Protein AF-A0A151NPG0-F1 (afdb_monomer_lite)

Radius of gyration: 56.18 Å; chains: 1; bounding box: 129×74×158 Å

InterPro domains:
  IPR001810 F-box domain [PF12937] (225-269)
  IPR001810 F-box domain [PS50181] (221-267)
  IPR001810 F-box domain [SM00256] (227-267)
  IPR032675 Leucine-rich repeat domain superfamily [G3DSA:3.80.10.10] (219-369)
  IPR036047 F-box-like domain superfamily [SSF81383] (225-281)

Foldseek 3Di:
DDDDDDDDDDDPDPPDDPDDDDDDPVVVVVVVVVVCVVPPPVPDDPCPPPDPVRPPPPPPDPPVVVCVVVVDDPVDPCPPVVVVVVVVVVVVVVVVVVVVVVVVVVVVVVVVVVVVVVVVVVVVVVVVVVVVVVVVVVVVVVVVVVVVVVVVVVVVVVVVVVVVVVVVVVVVVVVVVVVVVVVVVVVVVVVVVVVVPDDDPDDPDPPPPPPPPPPDPPPPPDDPPPDPLVVLLVVLLPDAPVVLVVQLVPDVSSVVSSPDLVSQQAHACPVVLPPDALVNLLVSCVSNVVRHNHYHNPNNPRHDDSNVVSVCPRPVNVVVVVVVVVVVVVVVVVVVVVVVVVVVVVVVVVVVVVVVVVVVVVVVVVVVVVVVVVVVVVVVD

Secondary structure (DSSP, 8-state):
--------------S-------S-HHHHHHHHHHHHHHH-GGG--TTTTS-TTT--------HHHHHHHHT--TTS---HHHHHHHHHHHHHHHHHHHHHHHHHHHHHHHHHHHHHHHHHHHHHHHHHHHHHHHHHHHHHHHHHHHHHHHHHHHHHHHHHHHHHHHHHHHHHHHHHHHHHHHHHHHHHHHHHHTT--SS----TTSSTTSSS-SS-------------HHHHHHHHTTS-HHHHHHHHHH-HHHHHHHT-GGGGSEEE-GGGTTT--HHHHHHHHHHSTTT--EEE-TT-TT--HHHHHHHHT-HHHHHHHHHHHHHHHHHHHHHHHHHHHHHHHHHHHHHHHHHHHHHHHHHHHHHHHHHHHHHHHHT--

Sequence (381 aa):
MLPARASDIPALSPIGSQAVPEEDPLKFLEEKIREIMEKGLDGILWDMCIDPSLKLELKRISETYLHIIFGLNDKQLMTEELCGKAWNFHTRNLKNMCFQAWMQYCLLKKEARRDAEQNMALAAVHYNSRIIKVIVQKWSGWVRFHKEQMALAVRKIQWVFNVKLLRIILKAWHAEAQSSAKTKAYFEQLEKEDQEESFDLHHCFSLELIKEKTATSRIVNYEKSNLPERTLLQIFHYTDLIDLARCAQVSRTWMSVTQNSSLWSDIDFSAVKHKIQDKTVVNILQKWRTYVLRLNLRGCSSLHWPSFKSIGLWQTWKAKVNHMWAWMQCLHYVLKSVTAHRLRNTALEQIDIEEDHAQQQENEVELQNWLSYESRLKQLG

Organism: Alligator mississippiensis (NCBI:txid8496)

Structure (mmCIF, N/CA/C/O backbone):
data_AF-A0A151NPG0-F1
#
_entry.id   AF-A0A151NPG0-F1
#
loop_
_atom_site.group_PDB
_atom_site.id
_atom_site.type_symbol
_atom_site.label_atom_id
_atom_site.label_alt_id
_atom_site.label_comp_id
_atom_site.label_asym_id
_atom_site.label_entity_id
_atom_site.label_seq_id
_atom_site.pdbx_PDB_ins_code
_atom_site.Cartn_x
_atom_site.Cartn_y
_atom_site.Cartn_z
_atom_site.occupancy
_atom_site.B_iso_or_equiv
_atom_site.auth_seq_id
_atom_site.auth_comp_id
_atom_site.auth_asym_id
_atom_site.auth_atom_id
_atom_site.pdbx_PDB_model_num
ATOM 1 N N . MET A 1 1 ? 8.585 -42.911 43.750 1.00 38.12 1 MET A N 1
ATOM 2 C CA . MET A 1 1 ? 7.753 -42.209 44.748 1.00 38.12 1 MET A CA 1
ATOM 3 C C . MET A 1 1 ? 6.944 -41.149 44.021 1.00 38.12 1 MET A C 1
ATOM 5 O O . MET A 1 1 ? 7.458 -40.084 43.724 1.00 38.12 1 MET A O 1
ATOM 9 N N . LEU A 1 2 ? 5.722 -41.510 43.641 1.00 29.03 2 LEU A N 1
ATOM 10 C CA . LEU A 1 2 ? 4.707 -40.650 43.033 1.00 29.03 2 LEU A CA 1
ATOM 11 C C . LEU A 1 2 ? 3.461 -40.833 43.906 1.00 29.03 2 LEU A C 1
ATOM 13 O O . LEU A 1 2 ? 3.082 -41.992 44.101 1.00 29.03 2 LEU A O 1
ATOM 17 N N . PRO A 1 3 ? 2.842 -39.781 44.464 1.00 34.97 3 PRO A N 1
ATOM 18 C CA . PRO A 1 3 ? 1.557 -39.934 45.110 1.00 34.97 3 PRO A CA 1
ATOM 19 C C . PRO A 1 3 ? 0.434 -39.864 44.077 1.00 34.97 3 PRO A C 1
ATOM 21 O O . PRO A 1 3 ? 0.506 -39.179 43.056 1.00 34.97 3 PRO A O 1
ATOM 24 N N . ALA A 1 4 ? -0.567 -40.680 44.368 1.00 32.41 4 ALA A N 1
ATOM 25 C CA . ALA A 1 4 ? -1.665 -41.065 43.521 1.00 32.41 4 ALA A CA 1
ATOM 26 C C . ALA A 1 4 ? -2.819 -40.050 43.514 1.00 32.41 4 ALA A C 1
ATOM 28 O O . ALA A 1 4 ? -2.916 -39.148 44.341 1.00 32.41 4 ALA A O 1
ATOM 29 N N . ARG A 1 5 ? -3.677 -40.279 42.518 1.00 31.97 5 ARG A N 1
ATOM 30 C CA . ARG A 1 5 ? -4.987 -39.701 42.214 1.00 31.97 5 ARG A CA 1
ATOM 31 C C . ARG A 1 5 ? -5.788 -39.177 43.409 1.00 31.97 5 ARG A C 1
ATOM 33 O O . ARG A 1 5 ? -6.053 -39.891 44.368 1.00 31.97 5 ARG A O 1
ATOM 40 N N . ALA A 1 6 ? -6.292 -37.961 43.214 1.00 36.78 6 ALA A N 1
ATOM 41 C CA . ALA A 1 6 ? -7.452 -37.411 43.890 1.00 36.78 6 ALA A CA 1
ATOM 42 C C . ALA A 1 6 ? -8.728 -38.118 43.400 1.00 36.78 6 ALA A C 1
ATOM 44 O O . ALA A 1 6 ? -9.273 -37.802 42.345 1.00 36.78 6 ALA A O 1
ATOM 45 N N . SER A 1 7 ? -9.174 -39.096 44.171 1.00 39.00 7 SER A N 1
ATOM 46 C CA . SER A 1 7 ? -10.531 -39.635 44.159 1.00 39.00 7 SER A CA 1
ATOM 47 C C . SER A 1 7 ? -10.658 -40.381 45.474 1.00 39.00 7 SER A C 1
ATOM 49 O O . SER A 1 7 ? -9.998 -41.402 45.608 1.00 39.00 7 SER A O 1
ATOM 51 N N . ASP A 1 8 ? -11.346 -39.765 46.441 1.00 34.31 8 ASP A N 1
ATOM 52 C CA . ASP A 1 8 ? -11.991 -40.358 47.628 1.00 34.31 8 ASP A CA 1
ATOM 53 C C . ASP A 1 8 ? -12.051 -39.315 48.758 1.00 34.31 8 ASP A C 1
ATOM 55 O O . ASP A 1 8 ? -11.277 -39.328 49.712 1.00 34.31 8 ASP A O 1
ATOM 59 N N . ILE A 1 9 ? -12.995 -38.377 48.637 1.00 34.50 9 ILE A N 1
ATOM 60 C CA . ILE A 1 9 ? -13.557 -37.657 49.785 1.00 34.50 9 ILE A CA 1
ATOM 61 C C . ILE A 1 9 ? -15.082 -37.792 49.662 1.00 34.50 9 ILE A C 1
ATOM 63 O O . ILE A 1 9 ? -15.631 -37.368 48.641 1.00 34.50 9 ILE A O 1
ATOM 67 N N . PRO A 1 10 ? -15.778 -38.395 50.645 1.00 33.03 10 PRO A N 1
ATOM 68 C CA . PRO A 1 10 ? -17.229 -38.517 50.626 1.00 33.03 10 PRO A CA 1
ATOM 69 C C . PRO A 1 10 ? -17.877 -37.134 50.653 1.00 33.03 10 PRO A C 1
ATOM 71 O O . PRO A 1 10 ? -17.565 -36.304 51.508 1.00 33.03 10 PRO A O 1
ATOM 74 N N . ALA A 1 11 ? -18.796 -36.897 49.721 1.00 30.50 11 ALA A N 1
ATOM 75 C CA . ALA A 1 11 ? -19.654 -35.727 49.720 1.00 30.50 11 ALA A CA 1
ATOM 76 C C . ALA A 1 11 ? -20.519 -35.725 50.993 1.00 30.50 11 ALA A C 1
ATOM 78 O O . ALA A 1 11 ? -21.452 -36.514 51.127 1.00 30.50 11 ALA A O 1
ATOM 79 N N . LEU A 1 12 ? -20.211 -34.830 51.931 1.00 32.28 12 LEU A N 1
ATOM 80 C CA . LEU A 1 12 ? -21.160 -34.408 52.955 1.00 32.28 12 LEU A CA 1
ATOM 81 C C . LEU A 1 12 ? -22.177 -33.489 52.277 1.00 32.28 12 LEU A C 1
ATOM 83 O O . LEU A 1 12 ? -21.927 -32.305 52.057 1.00 32.28 12 LEU A O 1
ATOM 87 N N . SER A 1 13 ? -23.305 -34.077 51.891 1.00 32.19 13 SER A N 1
ATOM 88 C CA . SER A 1 13 ? -24.484 -33.371 51.398 1.00 32.19 13 SER A CA 1
ATOM 89 C C . SER A 1 13 ? -24.963 -32.349 52.440 1.00 32.19 13 SER A C 1
ATOM 91 O O . SER A 1 13 ? -25.149 -32.724 53.601 1.00 32.19 13 SER A O 1
ATOM 93 N N . PRO A 1 14 ? -25.215 -31.080 52.069 1.00 33.72 14 PRO A N 1
ATOM 94 C CA . PRO A 1 14 ? -25.888 -30.137 52.948 1.00 33.72 14 PRO A CA 1
ATOM 95 C C . PRO A 1 14 ? -27.314 -30.630 53.202 1.00 33.72 14 PRO A C 1
ATOM 97 O O . PRO A 1 14 ? -28.119 -30.775 52.281 1.00 33.72 14 PRO A O 1
ATOM 100 N N . ILE A 1 15 ? -27.615 -30.906 54.467 1.00 36.56 15 ILE A N 1
ATOM 101 C CA . ILE A 1 15 ? -28.967 -31.138 54.969 1.00 36.56 15 ILE A CA 1
ATOM 102 C C . ILE A 1 15 ? -29.743 -29.837 54.745 1.00 36.56 15 ILE A C 1
ATOM 104 O O . ILE A 1 15 ? -29.559 -28.866 55.472 1.00 36.56 15 ILE A O 1
ATOM 108 N N . GLY A 1 16 ? -30.549 -29.792 53.687 1.00 34.91 16 GLY A N 1
ATOM 109 C CA . GLY A 1 16 ? -31.341 -28.610 53.357 1.00 34.91 16 GLY A CA 1
ATOM 110 C C . GLY A 1 16 ? -31.748 -28.536 51.893 1.00 34.91 16 GLY A C 1
ATOM 111 O O . GLY A 1 16 ? -31.564 -27.497 51.279 1.00 34.91 16 GLY A O 1
ATOM 112 N N . SER A 1 17 ? -32.229 -29.633 51.303 1.00 37.81 17 SER A N 1
ATOM 113 C CA . SER A 1 17 ? -32.857 -29.656 49.969 1.00 37.81 17 SER A CA 1
ATOM 114 C C . SER A 1 17 ? -33.535 -31.010 49.733 1.00 37.81 17 SER A C 1
ATOM 116 O O . SER A 1 17 ? -33.093 -31.805 48.912 1.00 37.81 17 SER A O 1
ATOM 118 N N . GLN A 1 18 ? -34.591 -31.306 50.486 1.00 33.84 18 GLN A N 1
ATOM 119 C CA . GLN A 1 18 ? -35.563 -32.336 50.102 1.00 33.84 18 GLN A CA 1
ATOM 120 C C . GLN A 1 18 ? -36.970 -31.771 50.303 1.00 33.84 18 GLN A C 1
ATOM 122 O O . GLN A 1 18 ? -37.721 -32.201 51.166 1.00 33.84 18 GLN A O 1
ATOM 127 N N . ALA A 1 19 ? -37.291 -30.750 49.510 1.00 35.00 19 ALA A N 1
ATOM 128 C CA . ALA A 1 19 ? -38.664 -30.513 49.095 1.00 35.00 19 ALA A CA 1
ATOM 129 C C . ALA A 1 19 ? -38.836 -31.284 47.781 1.00 35.00 19 ALA A C 1
ATOM 131 O O . ALA A 1 19 ? -38.084 -31.066 46.828 1.00 35.00 19 ALA A O 1
ATOM 132 N N . VAL A 1 20 ? -39.754 -32.246 47.762 1.00 39.75 20 VAL A N 1
ATOM 133 C CA . VAL A 1 20 ? -40.174 -32.917 46.529 1.00 39.75 20 VAL A CA 1
ATOM 134 C C . VAL A 1 20 ? -40.832 -31.855 45.633 1.00 39.75 20 VAL A C 1
ATOM 136 O O . VAL A 1 20 ? -41.589 -31.032 46.146 1.00 39.75 20 VAL A O 1
ATOM 139 N N . PRO A 1 21 ? -40.537 -31.809 44.322 1.00 44.59 21 PRO A N 1
ATOM 140 C CA . PRO A 1 21 ? -41.172 -30.860 43.420 1.00 44.59 21 PRO A CA 1
ATOM 141 C C . PRO A 1 21 ? -42.592 -31.343 43.097 1.00 44.59 21 PRO A C 1
ATOM 143 O O . PRO A 1 21 ? -42.789 -32.109 42.157 1.00 44.59 21 PRO A O 1
ATOM 146 N N . GLU A 1 22 ? -43.579 -30.920 43.885 1.00 46.72 22 GLU A N 1
ATOM 147 C CA . GLU A 1 22 ? -44.970 -30.930 43.424 1.00 46.72 22 GLU A CA 1
ATOM 148 C C . GLU A 1 22 ? -45.152 -29.881 42.318 1.00 46.72 22 GLU A C 1
ATOM 150 O O . GLU A 1 22 ? -44.515 -28.824 42.306 1.00 46.72 22 GLU A O 1
ATOM 155 N N . GLU A 1 23 ? -45.952 -30.256 41.324 1.00 52.81 23 GLU A N 1
ATOM 156 C CA . GLU A 1 23 ? -46.021 -29.669 39.991 1.00 52.81 23 GLU A CA 1
ATOM 157 C C . GLU A 1 23 ? -46.298 -28.157 40.010 1.00 52.81 23 GLU A C 1
ATOM 159 O O . GLU A 1 23 ? -47.399 -27.696 40.292 1.00 52.81 23 GLU A O 1
ATOM 164 N N . ASP A 1 24 ? -45.272 -27.408 39.612 1.00 62.97 24 ASP A N 1
ATOM 165 C CA . ASP A 1 24 ? -45.252 -25.960 39.410 1.00 62.97 24 ASP A CA 1
ATOM 166 C C . ASP A 1 24 ? -45.390 -25.107 40.698 1.00 62.97 24 ASP A C 1
ATOM 168 O O . ASP A 1 24 ? -46.498 -24.797 41.147 1.00 62.97 24 ASP A O 1
ATOM 172 N N . PRO A 1 25 ? -44.266 -24.630 41.277 1.00 64.56 25 PRO A N 1
ATOM 173 C CA . PRO A 1 25 ? -44.284 -23.802 42.485 1.00 64.56 25 PRO A CA 1
ATOM 174 C C . PRO A 1 25 ? -45.064 -22.492 42.302 1.00 64.56 25 PRO A C 1
ATOM 176 O O . PRO A 1 25 ? -45.526 -21.922 43.292 1.00 64.56 25 PRO A O 1
ATOM 179 N N . LEU A 1 26 ? -45.253 -22.019 41.062 1.00 66.81 26 LEU A N 1
ATOM 180 C CA . LEU A 1 26 ? -46.116 -20.869 40.792 1.00 66.81 26 LEU A CA 1
ATOM 181 C C . LEU A 1 26 ? -47.601 -21.186 40.999 1.00 66.81 26 LEU A C 1
ATOM 183 O O . LEU A 1 26 ? -48.300 -20.353 41.571 1.00 66.81 26 LEU A O 1
ATOM 187 N N . LYS A 1 27 ? -48.079 -22.368 40.591 1.00 72.81 27 LYS A N 1
ATOM 188 C CA . LYS A 1 27 ? -49.477 -22.777 40.815 1.00 72.81 27 LYS A CA 1
ATOM 189 C C . LYS A 1 27 ? -49.781 -22.949 42.294 1.00 72.81 27 LYS A C 1
ATOM 191 O O . LYS A 1 27 ? -50.812 -22.477 42.760 1.00 72.81 27 LYS A O 1
ATOM 196 N N . PHE A 1 28 ? -48.859 -23.560 43.037 1.00 73.25 28 PHE A N 1
ATOM 197 C CA . PHE A 1 28 ? -48.988 -23.696 44.485 1.00 73.25 28 PHE A CA 1
ATOM 198 C C . PHE A 1 28 ? -49.096 -22.327 45.172 1.00 73.25 28 PHE A C 1
ATOM 200 O O . PHE A 1 28 ? -49.989 -22.105 45.990 1.00 73.25 28 PHE A O 1
ATOM 207 N N . LEU A 1 29 ? -48.224 -21.379 44.803 1.00 71.62 29 LEU A N 1
ATOM 208 C CA . LEU A 1 29 ? -48.281 -20.013 45.325 1.00 71.62 29 LEU A CA 1
ATOM 209 C C . LEU A 1 29 ? -49.591 -19.310 44.948 1.00 71.62 29 LEU A C 1
ATOM 211 O O . LEU A 1 29 ? -50.192 -18.659 45.800 1.00 71.62 29 LEU A O 1
ATOM 215 N N . GLU A 1 30 ? -50.058 -19.458 43.708 1.00 78.69 30 GLU A N 1
ATOM 216 C CA . GLU A 1 30 ? -51.321 -18.875 43.245 1.00 78.69 30 GLU A CA 1
ATOM 217 C C . GLU A 1 30 ? -52.525 -19.403 44.042 1.00 78.69 30 GLU A C 1
ATOM 219 O O . GLU A 1 30 ? -53.380 -18.629 44.479 1.00 78.69 30 GLU A O 1
ATOM 224 N N . GLU A 1 31 ? -52.575 -20.711 44.281 1.00 76.75 31 GLU A N 1
ATOM 225 C CA . GLU A 1 31 ? -53.666 -21.367 45.000 1.00 76.75 31 GLU A CA 1
ATOM 226 C C . GLU A 1 31 ? -53.667 -21.004 46.492 1.00 76.75 31 GLU A C 1
ATOM 228 O O . GLU A 1 31 ? -54.724 -20.738 47.068 1.00 76.75 31 GLU A O 1
ATOM 233 N N . LYS A 1 32 ? -52.483 -20.861 47.103 1.00 74.94 32 LYS A N 1
ATOM 234 C CA . LYS A 1 32 ? -52.361 -20.384 48.489 1.00 74.94 32 LYS A CA 1
ATOM 235 C C . LYS A 1 32 ? -52.695 -18.907 48.652 1.00 74.94 32 LYS A C 1
ATOM 237 O O . LYS A 1 32 ? -53.350 -18.545 49.627 1.00 74.94 32 LYS A O 1
ATOM 242 N N . ILE A 1 33 ? -52.324 -18.057 47.696 1.00 75.38 33 ILE A N 1
ATOM 243 C CA . ILE A 1 33 ? -52.731 -16.644 47.700 1.00 75.38 33 ILE A CA 1
ATOM 244 C C . ILE A 1 33 ? -54.257 -16.533 47.579 1.00 75.38 33 ILE A C 1
ATOM 246 O O . ILE A 1 33 ? -54.867 -15.745 48.302 1.00 75.38 33 ILE A O 1
ATOM 250 N N . ARG A 1 34 ? -54.889 -17.361 46.740 1.00 78.88 34 ARG A N 1
ATOM 251 C CA . ARG A 1 34 ? -56.353 -17.421 46.604 1.00 78.88 34 ARG A CA 1
ATOM 252 C C . ARG A 1 34 ? -57.040 -17.849 47.904 1.00 78.88 34 ARG A C 1
ATOM 254 O O . ARG A 1 34 ? -57.999 -17.208 48.324 1.00 78.88 34 ARG A O 1
ATOM 261 N N . GLU A 1 35 ? -56.504 -18.864 48.579 1.00 74.38 35 GLU A N 1
ATOM 262 C CA . GLU A 1 35 ? -57.013 -19.349 49.868 1.00 74.38 35 GLU A CA 1
ATOM 263 C C . GLU A 1 35 ? -56.923 -18.277 50.975 1.00 74.38 35 GLU A C 1
ATOM 265 O O . GLU A 1 35 ? -57.856 -18.116 51.766 1.00 74.38 35 GLU A O 1
ATOM 270 N N . ILE A 1 36 ? -55.844 -17.485 50.987 1.00 76.88 36 ILE A N 1
ATOM 271 C CA . ILE A 1 36 ? -55.666 -16.343 51.901 1.00 76.88 36 ILE A CA 1
ATOM 272 C C . ILE A 1 36 ? -56.668 -15.221 51.595 1.00 76.88 36 ILE A C 1
ATOM 274 O O . ILE A 1 36 ? -57.199 -14.598 52.515 1.00 76.88 36 ILE A O 1
ATOM 278 N N . MET A 1 37 ? -56.952 -14.967 50.315 1.00 74.12 37 MET A N 1
ATOM 279 C CA . MET A 1 37 ? -57.928 -13.953 49.904 1.00 74.12 37 MET A CA 1
ATOM 280 C C . MET A 1 37 ? -59.367 -14.320 50.294 1.00 74.12 37 MET A C 1
ATOM 282 O O . MET A 1 37 ? -60.148 -13.423 50.603 1.00 74.12 37 MET A O 1
ATOM 286 N N . GLU A 1 38 ? -59.719 -15.607 50.303 1.00 77.00 38 GLU A N 1
ATOM 287 C CA . GLU A 1 38 ? -61.066 -16.076 50.661 1.00 77.00 38 GLU A CA 1
ATOM 288 C C . GLU A 1 38 ? -61.288 -16.193 52.176 1.00 77.00 38 GLU A C 1
ATOM 290 O O . GLU A 1 38 ? -62.379 -15.888 52.660 1.00 77.00 38 GLU A O 1
ATOM 295 N N . LYS A 1 39 ? -60.274 -16.635 52.932 1.00 72.00 39 LYS A N 1
ATOM 296 C CA . LYS A 1 39 ? -60.397 -16.926 54.375 1.00 72.00 39 LYS A CA 1
ATOM 297 C C . LYS A 1 39 ? -59.864 -15.815 55.288 1.00 72.00 39 LYS A C 1
ATOM 299 O O . LYS A 1 39 ? -60.098 -15.868 56.493 1.00 72.00 39 LYS A O 1
ATOM 304 N N . GLY A 1 40 ? -59.177 -14.815 54.733 1.00 65.31 40 GLY A N 1
ATOM 305 C CA . GLY A 1 40 ? -58.518 -13.755 55.497 1.00 65.31 40 GLY A CA 1
ATOM 306 C C . GLY A 1 40 ? -57.240 -14.224 56.208 1.00 65.31 40 GLY A C 1
ATOM 307 O O . GLY A 1 40 ? -56.889 -15.403 56.212 1.00 65.31 40 GLY A O 1
ATOM 308 N N . LEU A 1 41 ? -56.524 -13.278 56.824 1.00 61.72 41 LEU A N 1
ATOM 309 C CA . LEU A 1 41 ? -55.254 -13.534 57.527 1.00 61.72 41 LEU A CA 1
ATOM 310 C C . LEU A 1 41 ? -55.422 -14.412 58.783 1.00 61.72 41 LEU A C 1
ATOM 312 O O . LEU A 1 41 ? -54.450 -15.004 59.246 1.00 61.72 41 LEU A O 1
ATOM 316 N N . ASP A 1 42 ? -56.646 -14.535 59.300 1.00 57.38 42 ASP A N 1
ATOM 317 C CA . ASP A 1 42 ? -56.955 -15.252 60.542 1.00 57.38 42 ASP A CA 1
ATOM 318 C C . ASP A 1 42 ? -56.871 -16.785 60.400 1.00 57.38 42 ASP A C 1
ATOM 320 O O . ASP A 1 42 ? -56.828 -17.504 61.397 1.00 57.38 42 ASP A O 1
ATOM 324 N N . GLY A 1 43 ? -56.820 -17.300 59.164 1.00 56.66 43 GLY A N 1
ATOM 325 C CA . GLY A 1 43 ? -56.676 -18.730 58.864 1.00 56.66 43 GLY A CA 1
ATOM 326 C C . GLY A 1 43 ? -55.241 -19.197 58.594 1.00 56.66 43 GLY A C 1
ATOM 327 O O . GLY A 1 43 ? -55.039 -20.379 58.316 1.00 56.66 43 GLY A O 1
ATOM 328 N N . ILE A 1 44 ? -54.246 -18.301 58.636 1.00 61.06 44 ILE A N 1
ATOM 329 C CA . ILE A 1 44 ? -52.867 -18.623 58.246 1.00 61.06 44 ILE A CA 1
ATOM 330 C C . ILE A 1 44 ? -52.125 -19.275 59.413 1.00 61.06 44 ILE A C 1
ATOM 332 O O . ILE A 1 44 ? -51.637 -18.603 60.320 1.00 61.06 44 ILE A O 1
ATOM 336 N N . LEU A 1 45 ? -51.988 -20.598 59.366 1.00 62.81 45 LEU A N 1
ATOM 337 C CA . LEU A 1 45 ? -51.082 -21.327 60.251 1.00 62.81 45 LEU A CA 1
ATOM 338 C C . LEU A 1 45 ? -49.675 -21.389 59.632 1.00 62.81 45 LEU A C 1
ATOM 340 O O . LEU A 1 45 ? -49.512 -21.523 58.419 1.00 62.81 45 LEU A O 1
ATOM 344 N N . TRP A 1 46 ? -48.640 -21.300 60.472 1.00 62.25 46 TRP A N 1
ATOM 345 C CA . TRP A 1 46 ? -47.229 -21.303 60.049 1.00 62.25 46 TRP A CA 1
ATOM 346 C C . TRP A 1 46 ? -46.793 -22.607 59.354 1.00 62.25 46 TRP A C 1
ATOM 348 O O . TRP A 1 46 ? -45.749 -22.648 58.708 1.00 62.25 46 TRP A O 1
ATOM 358 N N . ASP A 1 47 ? -47.592 -23.665 59.479 1.00 60.62 47 ASP A N 1
ATOM 359 C CA . ASP A 1 47 ? -47.335 -25.014 58.983 1.00 60.62 47 ASP A CA 1
ATOM 360 C C . ASP A 1 47 ? -48.080 -25.344 57.672 1.00 60.62 47 ASP A C 1
ATOM 362 O O . ASP A 1 47 ? -47.978 -26.467 57.183 1.00 60.62 47 ASP A O 1
ATOM 366 N N . MET A 1 48 ? -48.798 -24.388 57.066 1.00 62.28 48 MET A N 1
ATOM 367 C CA . MET A 1 48 ? -49.589 -24.616 55.842 1.00 62.28 48 MET A CA 1
ATOM 368 C C . MET A 1 48 ? -48.763 -24.916 54.582 1.00 62.28 48 MET A C 1
ATOM 370 O O . MET A 1 48 ? -49.308 -25.431 53.607 1.00 62.28 48 MET A O 1
ATOM 374 N N . CYS A 1 49 ? -47.473 -24.578 54.582 1.00 60.66 49 CYS A N 1
ATOM 375 C CA . CYS A 1 49 ? -46.557 -24.824 53.462 1.00 60.66 49 CYS A CA 1
ATOM 376 C C . CYS A 1 49 ? -45.674 -26.062 53.678 1.00 60.66 49 CYS A C 1
ATOM 378 O O . CYS A 1 49 ? -44.714 -26.266 52.936 1.00 60.66 49 CYS A O 1
ATOM 380 N N . ILE A 1 50 ? -45.958 -26.855 54.714 1.00 61.53 50 ILE A N 1
ATOM 381 C CA . ILE A 1 50 ? -45.249 -28.096 55.018 1.00 61.53 50 ILE A CA 1
ATOM 382 C C . ILE A 1 50 ? -46.164 -29.250 54.613 1.00 61.53 50 ILE A C 1
ATOM 384 O O . ILE A 1 50 ? -47.325 -29.297 55.018 1.00 61.53 50 ILE A O 1
ATOM 388 N N . ASP A 1 51 ? -45.638 -30.170 53.807 1.00 59.19 51 ASP A N 1
ATOM 389 C CA . ASP A 1 51 ? -46.335 -31.384 53.386 1.00 59.19 51 ASP A CA 1
ATOM 390 C C . ASP A 1 51 ? -46.940 -32.114 54.610 1.00 59.19 51 ASP A C 1
ATOM 392 O O . ASP A 1 51 ? -46.232 -32.299 55.610 1.00 59.19 51 ASP A O 1
ATOM 396 N N . PRO A 1 52 ? -48.221 -32.537 54.581 1.00 59.06 52 PRO A N 1
ATOM 397 C CA . PRO A 1 52 ? -48.864 -33.241 55.693 1.00 59.06 52 PRO A CA 1
ATOM 398 C C . PRO A 1 52 ? -48.092 -34.472 56.192 1.00 59.06 52 PRO A C 1
ATOM 400 O O . PRO A 1 52 ? -48.226 -34.838 57.357 1.00 59.06 52 PRO A O 1
ATOM 403 N N . SER A 1 53 ? -47.274 -35.091 55.333 1.00 59.44 53 SER A N 1
ATOM 404 C CA . SER A 1 53 ? -46.397 -36.224 55.662 1.00 59.44 53 SER A CA 1
ATOM 405 C C . SER A 1 53 ? -45.125 -35.826 56.434 1.00 59.44 53 SER A C 1
ATOM 407 O O . SER A 1 53 ? -44.563 -36.649 57.156 1.00 59.44 53 SER A O 1
ATOM 409 N N . LEU A 1 54 ? -44.686 -34.566 56.325 1.00 59.59 54 LEU A N 1
ATOM 410 C CA . LEU A 1 54 ? -43.537 -33.982 57.034 1.00 59.59 54 LEU A CA 1
ATOM 411 C C . LEU A 1 54 ? -43.960 -33.142 58.245 1.00 59.59 54 LEU A C 1
ATOM 413 O O . LEU A 1 54 ? -43.117 -32.629 58.988 1.00 59.59 54 LEU A O 1
ATOM 417 N N . LYS A 1 55 ? -45.269 -32.994 58.452 1.00 59.91 55 LYS A N 1
ATOM 418 C CA . LYS A 1 55 ? -45.838 -32.279 59.582 1.00 59.91 55 LYS A CA 1
ATOM 419 C C . LYS A 1 55 ? -45.529 -33.049 60.865 1.00 59.91 55 LYS A C 1
ATOM 421 O O . LYS A 1 55 ? -46.100 -34.099 61.139 1.00 59.91 55 LYS A O 1
ATOM 426 N N . LEU A 1 56 ? -44.596 -32.522 61.654 1.00 57.22 56 LEU A N 1
ATOM 427 C CA . LEU A 1 56 ? -44.281 -33.066 62.971 1.00 57.22 56 LEU A CA 1
ATOM 428 C C . LEU A 1 56 ? -45.555 -33.053 63.826 1.00 57.22 56 LEU A C 1
ATOM 430 O O . LEU A 1 56 ? -46.126 -31.987 64.063 1.00 57.22 56 LEU A O 1
ATOM 434 N N . GLU A 1 57 ? -45.991 -34.220 64.313 1.00 50.66 57 GLU A N 1
ATOM 435 C CA . GLU A 1 57 ? -47.014 -34.303 65.356 1.00 50.66 57 GLU A CA 1
ATOM 436 C C . GLU A 1 57 ? -46.449 -33.678 66.635 1.00 50.66 57 GLU A C 1
ATOM 438 O O . GLU A 1 57 ? -45.833 -34.334 67.479 1.00 50.66 57 GLU A O 1
ATOM 443 N N . LEU A 1 58 ? -46.622 -32.365 66.767 1.00 52.94 58 LEU A N 1
ATOM 444 C CA . LEU A 1 58 ? -46.300 -31.645 67.984 1.00 52.94 58 LEU A CA 1
ATOM 445 C C . LEU A 1 58 ? -47.262 -32.131 69.069 1.00 52.94 58 LEU A C 1
ATOM 447 O O . LEU A 1 58 ? -48.369 -31.614 69.230 1.00 52.94 58 LEU A O 1
ATOM 451 N N . LYS A 1 59 ? -46.830 -33.134 69.843 1.00 54.69 59 LYS A N 1
ATOM 452 C CA . LYS A 1 59 ? -47.410 -33.404 71.160 1.00 54.69 59 LYS A CA 1
ATOM 453 C C . LYS A 1 59 ? -47.432 -32.077 71.898 1.00 54.69 59 LYS A C 1
ATOM 455 O O . LYS A 1 59 ? -46.380 -31.466 72.064 1.00 54.69 59 LYS A O 1
ATOM 460 N N . ARG A 1 60 ? -48.622 -31.638 72.319 1.00 47.28 60 ARG A N 1
ATOM 461 C CA . ARG A 1 60 ? -48.812 -30.435 73.132 1.00 47.28 60 ARG A CA 1
ATOM 462 C C . ARG A 1 60 ? -47.926 -30.565 74.366 1.00 47.28 60 ARG A C 1
ATOM 464 O O . ARG A 1 60 ? -48.265 -31.274 75.311 1.00 47.28 60 ARG A O 1
ATOM 471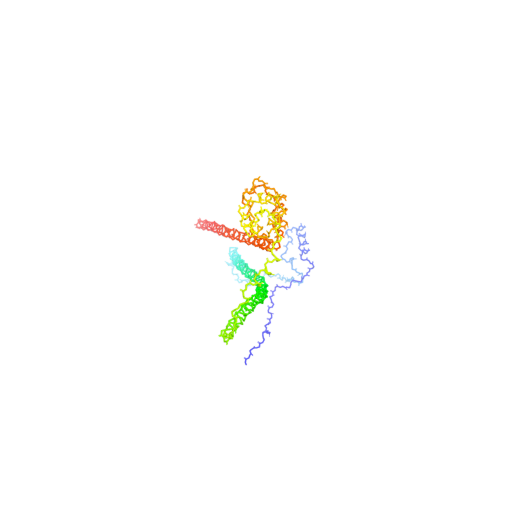 N N . ILE A 1 61 ? -46.757 -29.944 74.303 1.00 50.12 61 ILE A N 1
ATOM 472 C CA . ILE A 1 61 ? -45.809 -29.908 75.402 1.00 50.12 61 ILE A CA 1
ATOM 473 C C . ILE A 1 61 ? -46.538 -29.150 76.507 1.00 50.12 61 ILE A C 1
ATOM 475 O O . ILE A 1 61 ? -46.989 -28.025 76.282 1.00 50.12 61 ILE A O 1
ATOM 479 N N . SER A 1 62 ? -46.760 -29.791 77.660 1.00 53.62 62 SER A N 1
ATOM 480 C CA . SER A 1 62 ? -47.373 -29.089 78.784 1.00 53.62 62 SER A CA 1
ATOM 481 C C . SER A 1 62 ? -46.477 -27.908 79.141 1.00 53.62 62 SER A C 1
ATOM 483 O O . SER A 1 62 ? -45.252 -27.999 79.068 1.00 53.62 62 SER A O 1
ATOM 485 N N . GLU A 1 63 ? -47.091 -26.797 79.520 1.00 52.12 63 GLU A N 1
ATOM 486 C CA . GLU A 1 63 ? -46.427 -25.539 79.888 1.00 52.12 63 GLU A CA 1
ATOM 487 C C . GLU A 1 63 ? -45.275 -25.756 80.896 1.00 52.12 63 GLU A C 1
ATOM 489 O O . GLU A 1 63 ? -44.238 -25.101 80.853 1.00 52.12 63 GLU A O 1
ATOM 494 N N . THR A 1 64 ? -45.405 -26.800 81.716 1.00 50.69 64 THR A N 1
ATOM 495 C CA . THR A 1 64 ? -44.420 -27.307 82.679 1.00 50.69 64 THR A CA 1
ATOM 496 C C . THR A 1 64 ? -43.111 -27.806 82.057 1.00 50.69 64 THR A C 1
ATOM 498 O O . THR A 1 64 ? -42.053 -27.667 82.661 1.00 50.69 64 THR A O 1
ATOM 501 N N . TYR A 1 65 ? -43.150 -28.410 80.871 1.00 49.94 65 TYR A N 1
ATOM 502 C CA . TYR A 1 65 ? -41.980 -29.039 80.251 1.00 49.94 65 TYR A CA 1
ATOM 503 C C . TYR A 1 65 ? -41.145 -28.032 79.440 1.00 49.94 65 TYR A C 1
ATOM 505 O O . TYR A 1 65 ? -39.926 -28.173 79.344 1.00 49.94 65 TYR A O 1
ATOM 513 N N . LEU A 1 66 ? -41.775 -26.965 78.931 1.00 54.94 66 LEU A N 1
ATOM 514 C CA . LEU A 1 66 ? -41.068 -25.812 78.355 1.00 54.94 66 LEU A CA 1
ATOM 515 C C . LEU A 1 66 ? -40.190 -25.113 79.404 1.00 54.94 66 LEU A C 1
ATOM 517 O O . LEU A 1 66 ? -39.064 -24.722 79.108 1.00 54.94 66 LEU A O 1
ATOM 521 N N . HIS A 1 67 ? -40.673 -25.038 80.645 1.00 53.09 67 HIS A N 1
ATOM 522 C CA . HIS A 1 67 ? -39.956 -24.466 81.791 1.00 53.09 67 HIS A CA 1
ATOM 523 C C . HIS A 1 67 ? -38.633 -25.205 82.090 1.00 53.09 67 HIS A C 1
ATOM 525 O O . HIS A 1 67 ? -37.619 -24.587 82.410 1.00 53.09 67 HIS A O 1
ATOM 531 N N . ILE A 1 68 ? -38.616 -26.528 81.882 1.00 55.59 68 ILE A N 1
ATOM 532 C CA . ILE A 1 68 ? -37.454 -27.402 82.116 1.00 55.59 68 ILE A CA 1
ATOM 533 C C . ILE A 1 68 ? -36.447 -27.338 80.961 1.00 55.59 68 ILE A C 1
ATOM 535 O O . ILE A 1 68 ? -35.245 -27.268 81.209 1.00 55.59 68 ILE A O 1
ATOM 539 N N . ILE A 1 69 ? -36.912 -27.342 79.706 1.00 56.84 69 ILE A N 1
ATOM 540 C CA . ILE A 1 69 ? -36.025 -27.320 78.527 1.00 56.84 69 ILE A CA 1
ATOM 541 C C . ILE A 1 69 ? -35.227 -26.010 78.453 1.00 56.84 69 ILE A C 1
ATOM 543 O O . ILE A 1 69 ? -34.067 -26.024 78.043 1.00 56.84 69 ILE A O 1
ATOM 547 N N . PHE A 1 70 ? -35.825 -24.893 78.876 1.00 58.00 70 PHE A N 1
ATOM 548 C CA . PHE A 1 70 ? -35.179 -23.579 78.841 1.00 58.00 70 PHE A CA 1
ATOM 549 C C . PHE A 1 70 ? -34.565 -23.135 80.179 1.00 58.00 70 PHE A C 1
ATOM 551 O O . PHE A 1 70 ? -33.905 -22.099 80.210 1.00 58.00 70 PHE A O 1
ATOM 558 N N . GLY A 1 71 ? -34.732 -23.903 81.266 1.00 55.53 71 GLY A N 1
ATOM 559 C CA . GLY A 1 71 ? -34.091 -23.632 82.560 1.00 55.53 71 GLY A CA 1
ATOM 560 C C . GLY A 1 71 ? -34.399 -22.240 83.127 1.00 55.53 71 GLY A C 1
ATOM 561 O O . GLY A 1 71 ? -33.488 -21.534 83.559 1.00 55.53 71 GLY A O 1
ATOM 562 N N . LEU A 1 72 ? -35.664 -21.815 83.084 1.00 49.91 72 LEU A N 1
ATOM 563 C CA . LEU A 1 72 ? -36.059 -20.436 83.378 1.00 49.91 72 LEU A CA 1
ATOM 564 C C . LEU A 1 72 ? -36.557 -20.292 84.822 1.00 49.91 72 LEU A C 1
ATOM 566 O O . LEU A 1 72 ? -37.670 -20.677 85.141 1.00 49.91 72 LEU A O 1
ATOM 570 N N . ASN A 1 73 ? -35.776 -19.661 85.700 1.00 48.16 73 ASN A N 1
ATOM 571 C CA . ASN A 1 73 ? -36.363 -18.996 86.868 1.00 48.16 73 ASN A CA 1
ATOM 572 C C . ASN A 1 73 ? -37.188 -17.799 86.362 1.00 48.16 73 ASN A C 1
ATOM 574 O O . ASN A 1 73 ? -36.676 -17.015 85.562 1.00 48.16 73 ASN A O 1
ATOM 578 N N . ASP A 1 74 ? -38.411 -17.604 86.869 1.00 48.56 74 ASP A N 1
ATOM 579 C CA . ASP A 1 74 ? -39.405 -16.602 86.413 1.00 48.56 74 ASP A CA 1
ATOM 580 C C . ASP A 1 74 ? -38.931 -15.124 86.401 1.00 48.56 74 ASP A C 1
ATOM 582 O O . ASP A 1 74 ? -39.662 -14.226 85.994 1.00 48.56 74 ASP A O 1
ATOM 586 N N . LYS A 1 75 ? -37.692 -14.835 86.819 1.00 49.66 75 LYS A N 1
ATOM 587 C CA . LYS A 1 75 ? -37.063 -13.501 86.766 1.00 49.66 75 LYS A CA 1
ATOM 588 C C . LYS A 1 75 ? -36.191 -13.262 85.531 1.00 49.66 75 LYS A C 1
ATOM 590 O O . LYS A 1 75 ? -35.756 -12.136 85.314 1.00 49.66 75 LYS A O 1
ATOM 595 N N . GLN A 1 76 ? -35.924 -14.300 84.743 1.00 51.03 76 GLN A N 1
ATOM 596 C CA . GLN A 1 76 ? -35.088 -14.244 83.545 1.00 51.03 76 GLN A CA 1
ATOM 597 C C . GLN A 1 76 ? -35.857 -14.791 82.342 1.00 51.03 76 GLN A C 1
ATOM 599 O O . GLN A 1 76 ? -35.302 -15.504 81.512 1.00 51.03 76 GLN A O 1
ATOM 604 N N . LEU A 1 77 ? -37.155 -14.477 82.244 1.00 52.78 77 LEU A N 1
ATOM 605 C CA . LEU A 1 77 ? -37.844 -14.615 80.967 1.00 52.78 77 LEU A CA 1
ATOM 606 C C . LEU A 1 77 ? -37.035 -13.870 79.902 1.00 52.78 77 LEU A C 1
ATOM 608 O O . LEU A 1 77 ? -36.507 -12.789 80.168 1.00 52.78 77 LEU A O 1
ATOM 612 N N . MET A 1 78 ? -36.960 -14.459 78.708 1.00 56.44 78 MET A N 1
ATOM 613 C CA . MET A 1 78 ? -36.585 -13.767 77.479 1.00 56.44 78 MET A CA 1
ATOM 614 C C . MET A 1 78 ? -37.453 -12.515 77.363 1.00 56.44 78 MET A C 1
ATOM 616 O O . MET A 1 78 ? -38.581 -12.567 76.878 1.00 56.44 78 MET A O 1
ATOM 620 N N . THR A 1 79 ? -36.964 -11.400 77.901 1.00 65.12 79 THR A N 1
ATOM 621 C CA . THR A 1 79 ? -37.670 -10.133 77.844 1.00 65.12 79 THR A CA 1
ATOM 622 C C . THR A 1 79 ? -37.724 -9.717 76.390 1.00 65.12 79 THR A C 1
ATOM 624 O O . THR A 1 79 ? -36.766 -9.900 75.636 1.00 65.12 79 THR A O 1
ATOM 627 N N . GLU A 1 80 ? -38.846 -9.129 76.000 1.00 72.12 80 GLU A N 1
ATOM 628 C CA . GLU A 1 80 ? -39.063 -8.605 74.652 1.00 72.12 80 GLU A CA 1
ATOM 629 C C . GLU A 1 80 ? -37.891 -7.712 74.195 1.00 72.12 80 GLU A C 1
ATOM 631 O O . GLU A 1 80 ? -37.463 -7.761 73.043 1.00 72.12 80 GLU A O 1
ATOM 636 N N . GLU A 1 81 ? -37.262 -7.007 75.140 1.00 76.56 81 GLU A N 1
ATOM 637 C CA . GLU A 1 81 ? -36.054 -6.211 74.925 1.00 76.56 81 GLU A CA 1
ATOM 638 C C . GLU A 1 81 ? -34.795 -7.040 74.575 1.00 76.56 81 GLU A C 1
ATOM 640 O O . GLU A 1 81 ? -34.030 -6.659 73.684 1.00 76.56 81 GLU A O 1
ATOM 645 N N . LEU A 1 82 ? -34.561 -8.182 75.236 1.00 77.62 82 LEU A N 1
ATOM 646 C CA . LEU A 1 82 ? -33.446 -9.094 74.933 1.00 77.62 82 LEU A CA 1
ATOM 647 C C . LEU A 1 82 ? -33.658 -9.802 73.590 1.00 77.62 82 LEU A C 1
ATOM 649 O O . LEU A 1 82 ? -32.716 -9.900 72.799 1.00 77.62 82 LEU A O 1
ATOM 653 N N . CYS A 1 83 ? -34.892 -10.223 73.297 1.00 78.06 83 CYS A N 1
ATOM 654 C CA . CYS A 1 83 ? -35.271 -10.757 71.988 1.00 78.06 83 CYS A CA 1
ATOM 655 C C . CYS A 1 83 ? -35.061 -9.720 70.879 1.00 78.06 83 CYS A C 1
ATOM 657 O O . CYS A 1 83 ? -34.446 -10.033 69.859 1.00 78.06 83 CYS A O 1
ATOM 659 N N . GLY A 1 84 ? -35.481 -8.471 71.101 1.00 82.50 84 GLY A N 1
ATOM 660 C CA . GLY A 1 84 ? -35.247 -7.365 70.175 1.00 82.50 84 GLY A CA 1
ATOM 661 C C . GLY A 1 84 ? -33.757 -7.098 69.944 1.00 82.50 84 GLY A C 1
ATOM 662 O O . GLY A 1 84 ? -33.323 -6.951 68.801 1.00 82.50 84 GLY A O 1
ATOM 663 N N . LYS A 1 85 ? -32.934 -7.106 71.002 1.00 85.94 85 LYS A N 1
ATOM 664 C CA . LYS A 1 85 ? -31.470 -6.951 70.901 1.00 85.94 85 LYS A CA 1
ATOM 665 C C . LYS A 1 85 ? -30.815 -8.094 70.121 1.00 85.94 85 LYS A C 1
ATOM 667 O O . LYS A 1 85 ? -29.999 -7.826 69.239 1.00 85.94 85 LYS A O 1
ATOM 672 N N . ALA A 1 86 ? -31.191 -9.343 70.397 1.00 83.19 86 ALA A N 1
ATOM 673 C CA . ALA A 1 86 ? -30.677 -10.512 69.683 1.00 83.19 86 ALA A CA 1
ATOM 674 C C . ALA A 1 86 ? -31.091 -10.505 68.201 1.00 83.19 86 ALA A C 1
ATOM 676 O O . ALA A 1 86 ? -30.255 -10.735 67.325 1.00 83.19 86 ALA A O 1
ATOM 677 N N . TRP A 1 87 ? -32.349 -10.162 67.908 1.00 82.19 87 TRP A N 1
ATOM 678 C CA . TRP A 1 87 ? -32.859 -10.026 66.543 1.00 82.19 87 TRP A CA 1
ATOM 679 C C . TRP A 1 87 ? -32.154 -8.909 65.768 1.00 82.19 87 TRP A C 1
ATOM 681 O O . TRP A 1 87 ? -31.725 -9.112 64.630 1.00 82.19 87 TRP A O 1
ATOM 691 N N . ASN A 1 88 ? -31.964 -7.745 66.394 1.00 87.62 88 ASN A N 1
ATOM 692 C CA . ASN A 1 88 ? -31.242 -6.623 65.798 1.00 87.62 88 ASN A CA 1
ATOM 693 C C . ASN A 1 88 ? -29.774 -6.973 65.537 1.00 87.62 88 ASN A C 1
ATOM 695 O O . ASN A 1 88 ? -29.248 -6.646 64.471 1.00 87.62 88 ASN A O 1
ATOM 699 N N . PHE A 1 89 ? -29.118 -7.670 66.469 1.00 90.06 89 PHE A N 1
ATOM 700 C CA . PHE A 1 89 ? -27.751 -8.153 66.288 1.00 90.06 89 PHE A CA 1
ATOM 701 C C . PHE A 1 89 ? -27.653 -9.147 65.126 1.00 90.06 89 PHE A C 1
ATOM 703 O O . PHE A 1 89 ? -26.820 -8.963 64.237 1.00 90.06 89 PHE A O 1
ATOM 710 N N . HIS A 1 90 ? -28.538 -10.147 65.081 1.00 88.06 90 HIS A N 1
ATOM 711 C CA . HIS A 1 90 ? -28.577 -11.132 64.001 1.00 88.06 90 HIS A CA 1
ATOM 712 C C . HIS A 1 90 ? -28.837 -10.471 62.641 1.00 88.06 90 HIS A C 1
ATOM 714 O O . HIS A 1 90 ? -28.082 -10.685 61.695 1.00 88.06 90 HIS A O 1
ATOM 720 N N . THR A 1 91 ? -29.843 -9.598 62.563 1.00 88.50 91 THR A N 1
ATOM 721 C CA . THR A 1 91 ? -30.204 -8.875 61.336 1.00 88.50 91 THR A CA 1
ATOM 722 C C . THR A 1 91 ? -29.065 -7.974 60.864 1.00 88.50 91 THR A C 1
ATOM 724 O O . THR A 1 91 ? -28.759 -7.941 59.672 1.00 88.50 91 THR A O 1
ATOM 727 N N . ARG A 1 92 ? -28.400 -7.255 61.779 1.00 93.12 92 ARG A N 1
ATOM 728 C CA . ARG A 1 92 ? -27.239 -6.414 61.451 1.00 93.12 92 ARG A CA 1
ATOM 729 C C . ARG A 1 92 ? -26.071 -7.254 60.947 1.00 93.12 92 ARG A C 1
ATOM 731 O O . ARG A 1 92 ? -25.451 -6.884 59.955 1.00 93.12 92 ARG A O 1
ATOM 738 N N . ASN A 1 93 ? -25.790 -8.379 61.598 1.00 91.56 93 ASN A N 1
ATOM 739 C CA . ASN A 1 93 ? -24.713 -9.270 61.186 1.00 91.56 93 ASN A CA 1
ATOM 740 C C . ASN A 1 93 ? -24.987 -9.882 59.805 1.00 91.56 93 ASN A C 1
ATOM 742 O O . ASN A 1 93 ? -24.114 -9.863 58.943 1.00 91.56 93 ASN A O 1
ATOM 746 N N . LEU A 1 94 ? -26.218 -10.341 59.558 1.00 91.06 94 LEU A N 1
ATOM 747 C CA . LEU A 1 94 ? -26.625 -10.884 58.263 1.00 91.06 94 LEU A CA 1
ATOM 748 C C . LEU A 1 94 ? -26.511 -9.830 57.154 1.00 91.06 94 LEU A C 1
ATOM 750 O O . LEU A 1 94 ? -25.886 -10.089 56.128 1.00 91.06 94 LEU A O 1
ATOM 754 N N . LYS A 1 95 ? -27.030 -8.615 57.388 1.00 91.25 95 LYS A N 1
ATOM 755 C CA . LYS A 1 95 ? -26.897 -7.486 56.453 1.00 91.25 95 LYS A CA 1
ATOM 756 C C . LYS A 1 95 ? -25.433 -7.175 56.148 1.00 91.25 95 LYS A C 1
ATOM 758 O O . LYS A 1 95 ? -25.086 -7.027 54.981 1.00 91.25 95 LYS A O 1
ATOM 763 N N . ASN A 1 96 ? -24.575 -7.134 57.168 1.00 93.75 96 ASN A N 1
ATOM 764 C CA . ASN A 1 96 ? -23.146 -6.886 56.990 1.00 93.75 96 ASN A CA 1
ATOM 765 C C . ASN A 1 96 ? -22.467 -7.986 56.166 1.00 93.75 96 ASN A C 1
ATOM 767 O O . ASN A 1 96 ? -21.717 -7.664 55.249 1.00 93.75 96 ASN A O 1
ATOM 771 N N . MET A 1 97 ? -22.745 -9.265 56.439 1.00 93.25 97 MET A N 1
ATOM 772 C CA . MET A 1 97 ? -22.181 -10.369 55.652 1.00 93.25 97 MET A CA 1
ATOM 773 C C . MET A 1 97 ? -22.642 -10.319 54.192 1.00 93.25 97 MET A C 1
ATOM 775 O O . MET A 1 97 ? -21.818 -10.442 53.287 1.00 93.25 97 MET A O 1
ATOM 779 N N . CYS A 1 98 ? -23.938 -10.097 53.947 1.00 91.19 98 CYS A N 1
ATOM 780 C CA . CYS A 1 98 ? -24.476 -9.977 52.592 1.00 91.19 98 CYS A CA 1
ATOM 781 C C . CYS A 1 98 ? -23.869 -8.783 51.848 1.00 91.19 98 CYS A C 1
ATOM 783 O O . CYS A 1 98 ? -23.481 -8.919 50.690 1.00 91.19 98 CYS A O 1
ATOM 785 N N . PHE A 1 99 ? -23.739 -7.633 52.515 1.00 93.56 99 PHE A N 1
ATOM 786 C CA . PHE A 1 99 ? -23.138 -6.441 51.925 1.00 93.56 99 PHE A CA 1
ATOM 787 C C . PHE A 1 99 ? -21.655 -6.650 51.605 1.00 93.56 99 PHE A C 1
ATOM 789 O O . PHE A 1 99 ? -21.213 -6.316 50.510 1.00 93.56 99 PHE A O 1
ATOM 796 N N . GLN A 1 100 ? -20.891 -7.269 52.510 1.00 93.19 100 GLN A N 1
ATOM 797 C CA . GLN A 1 100 ? -19.486 -7.599 52.263 1.00 93.19 100 GLN A CA 1
ATOM 798 C C . GLN A 1 100 ? -19.322 -8.576 51.095 1.00 93.19 100 GLN A C 1
ATOM 800 O O . GLN A 1 100 ? -18.481 -8.346 50.225 1.00 93.19 100 GLN A O 1
ATOM 805 N N . ALA A 1 101 ? -20.140 -9.630 51.035 1.00 92.56 101 ALA A N 1
ATOM 806 C CA . ALA A 1 101 ? -20.124 -10.578 49.924 1.00 92.56 101 ALA A CA 1
ATOM 807 C C . ALA A 1 101 ? -20.484 -9.899 48.592 1.00 92.56 101 ALA A C 1
ATOM 809 O O . ALA A 1 101 ? -19.833 -10.137 47.574 1.00 92.56 101 ALA A O 1
ATOM 810 N N . TRP A 1 102 ? -21.479 -9.008 48.601 1.00 93.81 102 TRP A N 1
ATOM 811 C CA . TRP A 1 102 ? -21.864 -8.232 47.425 1.00 93.81 102 TRP A CA 1
ATOM 812 C C . TRP A 1 102 ? -20.755 -7.276 46.972 1.00 93.81 102 TRP A C 1
ATOM 814 O O . TRP A 1 102 ? -20.418 -7.244 45.790 1.00 93.81 102 TRP A O 1
ATOM 824 N N . MET A 1 103 ? -20.122 -6.563 47.903 1.00 96.00 103 MET A N 1
ATOM 825 C CA . MET A 1 103 ? -18.991 -5.682 47.615 1.00 96.00 103 MET A CA 1
ATOM 826 C C . MET A 1 103 ? -17.817 -6.460 47.005 1.00 96.00 103 MET A C 1
ATOM 828 O O . MET A 1 103 ? -17.266 -6.040 45.987 1.00 96.00 103 MET A O 1
ATOM 832 N N . GLN A 1 104 ? -17.475 -7.629 47.559 1.00 95.12 104 GLN A N 1
ATOM 833 C CA . GLN A 1 104 ? -16.446 -8.501 46.984 1.00 95.12 104 GLN A CA 1
ATOM 834 C C . GLN A 1 104 ? -16.820 -8.991 45.583 1.00 95.12 104 GLN A C 1
ATOM 836 O O . GLN A 1 104 ? -15.984 -8.954 44.681 1.00 95.12 104 GLN A O 1
ATOM 841 N N . TYR A 1 105 ? -18.073 -9.395 45.366 1.00 95.56 105 TYR A N 1
ATOM 842 C CA . TYR A 1 105 ? -18.562 -9.762 44.037 1.00 95.56 105 TYR A CA 1
ATOM 843 C C . TYR A 1 105 ? -18.416 -8.606 43.035 1.00 95.56 105 TYR A C 1
ATOM 845 O O . TYR A 1 105 ? -17.937 -8.811 41.918 1.00 95.56 105 TYR A O 1
ATOM 853 N N . CYS A 1 106 ? -18.783 -7.385 43.428 1.00 95.94 106 CYS A N 1
ATOM 854 C CA . CYS A 1 106 ? -18.644 -6.198 42.587 1.00 95.94 106 CYS A CA 1
ATOM 855 C C . CYS A 1 106 ? -17.178 -5.908 42.238 1.00 95.94 106 CYS A C 1
ATOM 857 O O . CYS A 1 106 ? -16.879 -5.639 41.070 1.00 95.94 106 CYS A O 1
ATOM 859 N N . LEU A 1 107 ? -16.264 -6.026 43.208 1.00 96.81 107 LEU A N 1
ATOM 860 C CA . LEU A 1 107 ? -14.822 -5.864 42.991 1.00 96.81 107 LEU A CA 1
ATOM 861 C C . LEU A 1 107 ? -14.272 -6.912 42.019 1.00 96.81 107 LEU A C 1
ATOM 863 O O . LEU A 1 107 ? -13.646 -6.546 41.024 1.00 96.81 107 LEU A O 1
ATOM 867 N N . LEU A 1 108 ? -14.585 -8.192 42.240 1.00 97.12 108 LEU A N 1
ATOM 868 C CA . LEU A 1 108 ? -14.187 -9.283 41.345 1.00 97.12 108 LEU A CA 1
ATOM 869 C C . LEU A 1 108 ? -14.719 -9.067 39.926 1.00 97.12 108 LEU A C 1
ATOM 871 O O . LEU A 1 108 ? -14.009 -9.279 38.947 1.00 97.12 108 LEU A O 1
ATOM 875 N N . LYS A 1 109 ? -15.961 -8.595 39.793 1.00 96.50 109 LYS A N 1
ATOM 876 C CA . LYS A 1 109 ? -16.560 -8.311 38.486 1.00 96.50 109 LYS A CA 1
ATOM 877 C C . LYS A 1 109 ? -15.897 -7.117 37.796 1.00 96.50 109 LYS A C 1
ATOM 879 O O . LYS A 1 109 ? -15.758 -7.137 36.575 1.00 96.50 109 LYS A O 1
ATOM 884 N N . LYS A 1 110 ? -15.485 -6.087 38.546 1.00 95.88 110 LYS A N 1
ATOM 885 C CA . LYS A 1 110 ? -14.716 -4.947 38.015 1.00 95.88 110 LYS A CA 1
ATOM 886 C C . LYS A 1 110 ? -13.335 -5.398 37.540 1.00 95.88 110 LYS A C 1
ATOM 888 O O . LYS A 1 110 ? -12.916 -5.012 36.454 1.00 95.88 110 LYS A O 1
ATOM 893 N N . GLU A 1 111 ? -12.653 -6.241 38.307 1.00 97.00 111 GLU A N 1
ATOM 894 C CA . GLU A 1 111 ? -11.352 -6.799 37.931 1.00 97.00 111 GLU A CA 1
ATOM 895 C C . GLU A 1 111 ? -11.439 -7.708 36.701 1.00 97.00 111 GLU A C 1
ATOM 897 O O . GLU A 1 111 ? -10.726 -7.475 35.731 1.00 97.00 111 GLU A O 1
ATOM 902 N N . ALA A 1 112 ? -12.412 -8.620 36.659 1.00 97.19 112 ALA A N 1
ATOM 903 C CA . ALA A 1 112 ? -12.647 -9.477 35.498 1.00 97.19 112 ALA A CA 1
ATOM 904 C C . ALA A 1 112 ? -12.947 -8.684 34.211 1.00 97.19 112 ALA A C 1
ATOM 906 O O . ALA A 1 112 ? -12.544 -9.101 33.124 1.00 97.19 112 ALA A O 1
ATOM 907 N N . ARG A 1 113 ? -13.636 -7.534 34.312 1.00 95.25 113 ARG A N 1
ATOM 908 C CA . ARG A 1 113 ? -13.834 -6.628 33.165 1.00 95.25 113 ARG A CA 1
ATOM 909 C C . ARG A 1 113 ? -12.514 -6.022 32.689 1.00 95.25 113 ARG A C 1
ATOM 911 O O . ARG A 1 113 ? -12.239 -6.100 31.495 1.00 95.25 113 ARG A O 1
ATOM 918 N N . ARG A 1 114 ? -11.683 -5.504 33.603 1.00 96.12 114 ARG A N 1
ATOM 919 C CA . ARG A 1 114 ? -10.356 -4.951 33.264 1.00 96.12 114 ARG A CA 1
ATOM 920 C C . ARG A 1 114 ? -9.463 -5.995 32.589 1.00 96.12 114 ARG A C 1
ATOM 922 O O . ARG A 1 114 ? -8.868 -5.713 31.551 1.00 96.12 114 ARG A O 1
ATOM 929 N N . ASP A 1 115 ? -9.436 -7.217 33.116 1.00 97.31 115 ASP A N 1
ATOM 930 C CA . ASP A 1 115 ? -8.664 -8.316 32.527 1.00 97.31 115 ASP A CA 1
ATOM 931 C C . ASP A 1 115 ? -9.181 -8.690 31.132 1.00 97.31 115 ASP A C 1
ATOM 933 O O . ASP A 1 115 ? -8.399 -8.907 30.201 1.00 97.31 115 ASP A O 1
ATOM 937 N N . ALA A 1 116 ? -10.504 -8.749 30.951 1.00 96.62 116 ALA A N 1
ATOM 938 C CA . ALA A 1 116 ? -11.109 -9.016 29.650 1.00 96.62 116 ALA A CA 1
ATOM 939 C C . ALA A 1 116 ? -10.780 -7.913 28.632 1.00 96.62 116 ALA A C 1
ATOM 941 O O . ALA A 1 116 ? -10.439 -8.221 27.489 1.00 96.62 116 ALA A O 1
ATOM 942 N N . GLU A 1 117 ? -10.829 -6.645 29.036 1.00 96.56 117 GLU A N 1
ATOM 943 C CA . GLU A 1 117 ? -10.468 -5.498 28.198 1.00 96.56 117 GLU A CA 1
ATOM 944 C C . GLU A 1 117 ? -8.993 -5.532 27.790 1.00 96.56 117 GLU A C 1
ATOM 946 O O . GLU A 1 117 ? -8.681 -5.398 26.602 1.00 96.56 117 GLU A O 1
ATOM 951 N N . GLN A 1 118 ? -8.087 -5.801 28.733 1.00 97.25 118 GLN A N 1
ATOM 952 C CA . GLN A 1 118 ? -6.660 -5.938 28.446 1.00 97.25 118 GLN A CA 1
ATOM 953 C C . GLN A 1 118 ? -6.387 -7.108 27.492 1.00 97.25 118 GLN A C 1
ATOM 955 O O . GLN A 1 118 ? -5.647 -6.959 26.514 1.00 97.25 118 GLN A O 1
ATOM 960 N N . ASN A 1 119 ? -7.018 -8.260 27.724 1.00 97.50 119 ASN A N 1
ATOM 961 C CA . ASN A 1 119 ? -6.886 -9.426 26.854 1.00 97.50 119 ASN A CA 1
ATOM 962 C C . ASN A 1 119 ? -7.440 -9.157 25.449 1.00 97.50 119 ASN A C 1
ATOM 964 O O . ASN A 1 119 ? -6.801 -9.517 24.455 1.00 97.50 119 ASN A O 1
ATOM 968 N N . MET A 1 120 ? -8.585 -8.478 25.339 1.00 97.50 120 MET A N 1
ATOM 969 C CA . MET A 1 120 ? -9.140 -8.058 24.050 1.00 97.50 120 MET A CA 1
ATOM 970 C C . MET A 1 120 ? -8.217 -7.069 23.327 1.00 97.50 120 MET A C 1
ATOM 972 O O . MET A 1 120 ? -8.002 -7.207 22.119 1.00 97.50 120 MET A O 1
ATOM 976 N N . ALA A 1 121 ? -7.621 -6.113 24.044 1.00 97.06 121 ALA A N 1
ATOM 977 C CA . ALA A 1 121 ? -6.672 -5.161 23.474 1.00 97.06 121 ALA A CA 1
ATOM 978 C C . ALA A 1 121 ? -5.409 -5.864 22.943 1.00 97.06 121 ALA A C 1
ATOM 980 O O . ALA A 1 121 ? -5.000 -5.632 21.799 1.00 97.06 121 ALA A O 1
ATOM 981 N N . LEU A 1 122 ? -4.827 -6.782 23.723 1.00 97.62 122 LEU A N 1
ATOM 982 C CA . LEU A 1 122 ? -3.680 -7.593 23.300 1.00 97.62 122 LEU A CA 1
ATOM 983 C C . LEU A 1 122 ? -4.015 -8.455 22.074 1.00 97.62 122 LEU A C 1
ATOM 985 O O . LEU A 1 122 ? -3.233 -8.507 21.117 1.00 97.62 122 LEU A O 1
ATOM 989 N N . ALA A 1 123 ? -5.194 -9.082 22.058 1.00 97.25 123 ALA A N 1
ATOM 990 C CA . ALA A 1 123 ? -5.663 -9.869 20.921 1.00 97.25 123 ALA A CA 1
ATOM 991 C C . ALA A 1 123 ? -5.810 -9.013 19.651 1.00 97.25 123 ALA A C 1
ATOM 993 O O . ALA A 1 123 ? -5.377 -9.434 18.572 1.00 97.25 123 ALA A O 1
ATOM 994 N N . ALA A 1 124 ? -6.347 -7.795 19.770 1.00 96.06 124 ALA A N 1
ATOM 995 C CA . ALA A 1 124 ? -6.481 -6.863 18.652 1.00 96.06 124 ALA A CA 1
ATOM 996 C C . ALA A 1 124 ? -5.113 -6.446 18.080 1.00 96.06 124 ALA A C 1
ATOM 998 O O . ALA A 1 124 ? -4.910 -6.482 16.861 1.00 96.06 124 ALA A O 1
ATOM 999 N N . VAL A 1 125 ? -4.144 -6.113 18.941 1.00 96.69 125 VAL A N 1
ATOM 1000 C CA . VAL A 1 125 ? -2.770 -5.773 18.523 1.00 96.69 125 VAL A CA 1
ATOM 1001 C C . VAL A 1 125 ? -2.093 -6.953 17.824 1.00 96.69 125 VAL A C 1
ATOM 1003 O O . VAL A 1 125 ? -1.474 -6.778 16.766 1.00 96.69 125 VAL A O 1
ATOM 1006 N N . HIS A 1 126 ? -2.233 -8.162 18.368 1.00 95.94 126 HIS A N 1
ATOM 1007 C CA . HIS A 1 126 ? -1.672 -9.371 17.769 1.00 95.94 126 HIS A CA 1
ATOM 1008 C C . HIS A 1 126 ? -2.298 -9.675 16.396 1.00 95.94 126 HIS A C 1
ATOM 1010 O O . HIS A 1 126 ? -1.585 -9.956 15.427 1.00 95.94 126 HIS A O 1
ATOM 1016 N N . TYR A 1 127 ? -3.623 -9.558 16.275 1.00 96.94 127 TYR A N 1
ATOM 1017 C CA . TYR A 1 127 ? -4.338 -9.751 15.013 1.00 96.94 127 TYR A CA 1
ATOM 1018 C C . TYR A 1 127 ? -3.882 -8.759 13.933 1.00 96.94 127 TYR A C 1
ATOM 1020 O O . TYR A 1 127 ? -3.537 -9.169 12.817 1.00 96.94 127 TYR A O 1
ATOM 1028 N N . ASN A 1 128 ? -3.788 -7.472 14.283 1.00 96.12 128 ASN A N 1
ATOM 1029 C CA . ASN A 1 128 ? -3.310 -6.422 13.381 1.00 96.12 128 ASN 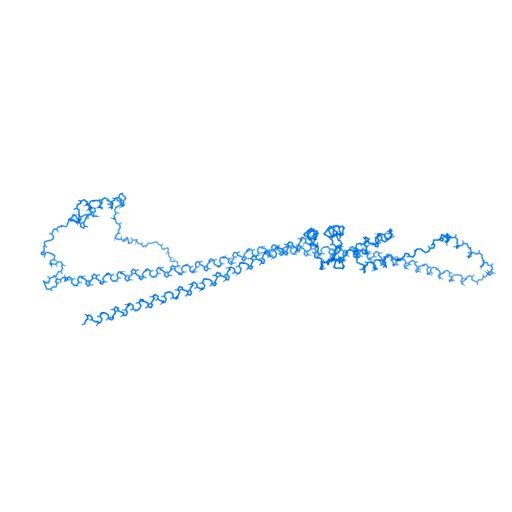A CA 1
ATOM 1030 C C . ASN A 1 128 ? -1.862 -6.671 12.940 1.00 96.12 128 ASN A C 1
ATOM 1032 O O . ASN A 1 128 ? -1.561 -6.641 11.744 1.00 96.12 128 ASN A O 1
ATOM 1036 N N . SER A 1 129 ? -0.982 -7.007 13.886 1.00 96.00 129 SER A N 1
ATOM 1037 C CA . SER A 1 129 ? 0.407 -7.390 13.605 1.00 96.00 129 SER A CA 1
ATOM 1038 C C . SER A 1 129 ? 0.494 -8.554 12.614 1.00 96.00 129 SER A C 1
ATOM 1040 O O . SER A 1 129 ? 1.314 -8.533 11.690 1.00 96.00 129 SER A O 1
ATOM 1042 N N . ARG A 1 130 ? -0.385 -9.556 12.748 1.00 96.69 130 ARG A N 1
ATOM 1043 C CA . ARG A 1 130 ? -0.422 -10.721 11.854 1.00 96.69 130 ARG A CA 1
ATOM 1044 C C . ARG A 1 130 ? -0.837 -10.344 10.433 1.00 96.69 130 ARG A C 1
ATOM 1046 O O . ARG A 1 130 ? -0.195 -10.793 9.483 1.00 96.69 130 ARG A O 1
ATOM 1053 N N . ILE A 1 131 ? -1.866 -9.509 10.276 1.00 95.44 131 ILE A N 1
ATOM 1054 C CA . ILE A 1 131 ? -2.301 -9.022 8.956 1.00 95.44 131 ILE A CA 1
ATOM 1055 C C . ILE A 1 131 ? -1.175 -8.241 8.281 1.00 95.44 131 ILE A C 1
ATOM 1057 O O . ILE A 1 131 ? -0.822 -8.532 7.134 1.00 95.44 131 ILE A O 1
ATOM 1061 N N . ILE A 1 132 ? -0.580 -7.286 9.001 1.00 94.81 132 ILE A N 1
ATOM 1062 C CA . ILE A 1 132 ? 0.512 -6.459 8.480 1.00 94.81 132 ILE A CA 1
ATOM 1063 C C . ILE A 1 132 ? 1.673 -7.349 8.037 1.00 94.81 132 ILE A C 1
ATOM 1065 O O . ILE A 1 132 ? 2.179 -7.179 6.929 1.00 94.81 132 ILE A O 1
ATOM 1069 N N . LYS A 1 133 ? 2.046 -8.354 8.835 1.00 96.19 133 LYS A N 1
ATOM 1070 C CA . LYS A 1 133 ? 3.112 -9.300 8.484 1.00 96.19 133 LYS A CA 1
ATOM 1071 C C . LYS A 1 133 ? 2.847 -10.014 7.157 1.00 96.19 133 LYS A C 1
ATOM 1073 O O . LYS A 1 133 ? 3.746 -10.075 6.322 1.00 96.19 133 LYS A O 1
ATOM 1078 N N . VAL A 1 134 ? 1.628 -10.505 6.926 1.00 96.50 134 VAL A N 1
ATOM 1079 C CA . VAL A 1 134 ? 1.263 -11.178 5.663 1.00 96.50 134 VAL A CA 1
ATOM 1080 C C . VAL A 1 134 ? 1.356 -10.217 4.474 1.00 96.50 134 VAL A C 1
ATOM 1082 O O . VAL A 1 134 ? 1.893 -10.577 3.423 1.00 96.50 134 VAL A O 1
ATOM 1085 N N . ILE A 1 135 ? 0.870 -8.984 4.633 1.00 95.25 135 ILE A N 1
ATOM 1086 C CA . ILE A 1 135 ? 0.937 -7.957 3.582 1.00 95.25 135 ILE A CA 1
ATOM 1087 C C . ILE A 1 135 ? 2.397 -7.614 3.265 1.00 95.25 135 ILE A C 1
ATOM 1089 O O . ILE A 1 135 ? 2.792 -7.624 2.098 1.00 95.25 135 ILE A O 1
ATOM 1093 N N . VAL A 1 136 ? 3.214 -7.375 4.293 1.00 96.75 136 VAL A N 1
ATOM 1094 C CA . VAL A 1 136 ? 4.641 -7.052 4.152 1.00 96.75 136 VAL A CA 1
ATOM 1095 C C . VAL A 1 136 ? 5.401 -8.201 3.498 1.00 96.75 136 VAL A C 1
ATOM 1097 O O . VAL A 1 136 ? 6.231 -7.959 2.626 1.00 96.75 136 VAL A O 1
ATOM 1100 N N . GLN A 1 137 ? 5.095 -9.453 3.842 1.00 96.06 137 GLN A N 1
ATOM 1101 C CA . GLN A 1 137 ? 5.704 -10.618 3.196 1.00 96.06 137 GLN A CA 1
ATOM 1102 C C . GLN A 1 137 ? 5.384 -10.664 1.700 1.00 96.06 137 GLN A C 1
ATOM 1104 O O . GLN A 1 137 ? 6.308 -10.777 0.888 1.00 96.06 137 GLN A O 1
ATOM 1109 N N . LYS A 1 138 ? 4.112 -10.499 1.316 1.00 95.81 138 LYS A N 1
ATOM 1110 C CA . LYS A 1 138 ? 3.713 -10.449 -0.101 1.00 95.81 138 LYS A CA 1
ATOM 1111 C C . LYS A 1 138 ? 4.393 -9.298 -0.840 1.00 95.81 138 LYS A C 1
ATOM 1113 O O . LYS A 1 138 ? 4.944 -9.503 -1.921 1.00 95.81 138 LYS A O 1
ATOM 1118 N N . TRP A 1 139 ? 4.413 -8.112 -0.235 1.00 97.06 139 TRP A N 1
ATOM 1119 C CA . TRP A 1 139 ? 5.100 -6.947 -0.788 1.00 97.06 139 TRP A CA 1
ATOM 1120 C C . TRP A 1 139 ? 6.603 -7.197 -0.955 1.00 97.06 139 TRP A C 1
ATOM 1122 O O . TRP A 1 139 ? 7.150 -6.928 -2.020 1.00 97.06 139 TRP A O 1
ATOM 1132 N N . SER A 1 140 ? 7.265 -7.791 0.040 1.00 97.00 140 SER A N 1
ATOM 1133 C CA . SER A 1 140 ? 8.696 -8.106 -0.028 1.00 97.00 140 SER A CA 1
ATOM 1134 C C . SER A 1 140 ? 9.023 -9.079 -1.167 1.00 97.00 140 SER A C 1
ATOM 1136 O O . SER A 1 140 ? 10.026 -8.901 -1.861 1.00 97.00 140 SER A O 1
ATOM 1138 N N . GLY A 1 141 ? 8.151 -10.067 -1.409 1.00 97.31 141 GLY A N 1
ATOM 1139 C CA . GLY A 1 141 ? 8.269 -10.990 -2.537 1.00 97.31 141 GLY A CA 1
ATOM 1140 C C . GLY A 1 141 ? 8.128 -10.270 -3.875 1.00 97.31 141 GLY A C 1
ATOM 1141 O O . GLY A 1 141 ? 8.966 -10.448 -4.758 1.00 97.31 141 GLY A O 1
ATOM 1142 N N . TRP A 1 142 ? 7.131 -9.391 -3.998 1.00 97.56 142 TRP A N 1
ATOM 1143 C CA . TRP A 1 142 ? 6.941 -8.569 -5.193 1.00 97.56 142 TRP A CA 1
ATOM 1144 C C . TRP A 1 142 ? 8.130 -7.635 -5.459 1.00 97.56 142 TRP A C 1
ATOM 1146 O O . TRP A 1 142 ? 8.609 -7.565 -6.590 1.00 97.56 142 TRP A O 1
ATOM 1156 N N . VAL A 1 143 ? 8.665 -6.966 -4.431 1.00 96.94 143 VAL A N 1
ATOM 1157 C CA . VAL A 1 143 ? 9.844 -6.091 -4.563 1.00 96.94 143 VAL A CA 1
ATOM 1158 C C . VAL A 1 143 ? 11.061 -6.883 -5.031 1.00 96.94 143 VAL A C 1
ATOM 1160 O O . VAL A 1 143 ? 11.788 -6.416 -5.909 1.00 96.94 143 VAL A O 1
ATOM 1163 N N . ARG A 1 144 ? 11.291 -8.076 -4.468 1.00 97.69 144 ARG A N 1
ATOM 1164 C CA . ARG A 1 144 ? 12.401 -8.945 -4.880 1.00 97.69 144 ARG A CA 1
ATOM 1165 C C . ARG A 1 144 ? 12.266 -9.345 -6.347 1.00 97.69 144 ARG A C 1
ATOM 1167 O O . ARG A 1 144 ? 13.187 -9.094 -7.119 1.00 97.69 144 ARG A O 1
ATOM 1174 N N . PHE A 1 145 ? 11.095 -9.848 -6.734 1.00 96.62 145 PHE A N 1
ATOM 1175 C CA . PHE A 1 145 ? 10.795 -10.196 -8.121 1.00 96.62 145 PHE A CA 1
ATOM 1176 C C . PHE A 1 145 ? 11.015 -9.004 -9.061 1.00 96.62 145 PHE A C 1
ATOM 1178 O O . PHE A 1 145 ? 11.674 -9.123 -10.091 1.00 96.62 145 PHE A O 1
ATOM 1185 N N . HIS A 1 146 ? 10.531 -7.819 -8.692 1.00 93.50 146 HIS A N 1
ATOM 1186 C CA . HIS A 1 146 ? 10.692 -6.632 -9.523 1.00 93.50 146 HIS A CA 1
ATOM 1187 C C . HIS A 1 146 ? 12.165 -6.208 -9.654 1.00 93.50 146 HIS A C 1
ATOM 1189 O O . HIS A 1 146 ? 12.596 -5.817 -10.743 1.00 93.50 146 HIS A O 1
ATOM 1195 N N . LYS A 1 147 ? 12.962 -6.299 -8.581 1.00 95.81 147 LYS A N 1
ATOM 1196 C CA . LYS A 1 147 ? 14.411 -6.043 -8.641 1.00 95.81 147 LYS A CA 1
ATOM 1197 C C . LYS A 1 147 ? 15.112 -7.019 -9.587 1.00 95.81 147 LYS A C 1
ATOM 1199 O O . LYS A 1 147 ? 15.936 -6.588 -10.391 1.00 95.81 147 LYS A O 1
ATOM 1204 N N . GLU A 1 148 ? 14.755 -8.300 -9.539 1.00 97.50 148 GLU A N 1
ATOM 1205 C CA . GLU A 1 148 ? 15.289 -9.322 -10.449 1.00 97.50 148 GLU A CA 1
ATOM 1206 C C . GLU A 1 148 ? 14.929 -9.023 -11.910 1.00 97.50 148 GLU A C 1
ATOM 1208 O O . GLU A 1 148 ? 15.807 -9.048 -12.775 1.00 97.50 148 GLU A O 1
ATOM 1213 N N . GLN A 1 149 ? 13.676 -8.651 -12.189 1.00 95.19 149 GLN A N 1
ATOM 1214 C CA . GLN A 1 149 ? 13.249 -8.277 -13.542 1.00 95.19 149 GLN A CA 1
ATOM 1215 C C . GLN A 1 149 ? 13.994 -7.046 -14.071 1.00 95.19 149 GLN A C 1
ATOM 1217 O O . GLN A 1 149 ? 14.435 -7.040 -15.223 1.00 95.19 149 GLN A O 1
ATOM 1222 N N . MET A 1 150 ? 14.200 -6.021 -13.237 1.00 94.75 150 MET A N 1
ATOM 1223 C CA . MET A 1 150 ? 14.997 -4.855 -13.634 1.00 94.75 150 MET A CA 1
ATOM 1224 C C . MET A 1 150 ? 16.454 -5.232 -13.899 1.00 94.75 150 MET A C 1
ATOM 1226 O O . MET A 1 150 ? 17.012 -4.804 -14.907 1.00 94.75 150 MET A O 1
ATOM 1230 N N . ALA A 1 151 ? 17.058 -6.074 -13.058 1.00 96.75 151 ALA A N 1
ATOM 1231 C CA . ALA A 1 151 ? 18.423 -6.545 -13.273 1.00 96.75 151 ALA A CA 1
ATOM 1232 C C . ALA A 1 151 ? 18.558 -7.322 -14.595 1.00 96.75 151 ALA A C 1
ATOM 1234 O O . ALA A 1 151 ? 19.519 -7.116 -15.337 1.00 96.75 151 ALA A O 1
ATOM 1235 N N . LEU A 1 152 ? 17.584 -8.175 -14.931 1.00 97.00 152 LEU A N 1
ATOM 1236 C CA . LEU A 1 152 ? 17.550 -8.889 -16.210 1.00 97.00 152 LEU A CA 1
ATOM 1237 C C . LEU A 1 152 ? 17.402 -7.935 -17.402 1.00 97.00 152 LEU A C 1
ATOM 1239 O O . LEU A 1 152 ? 18.104 -8.096 -18.402 1.00 97.00 152 LEU A O 1
ATOM 1243 N N . ALA A 1 153 ? 16.526 -6.934 -17.302 1.00 95.00 153 ALA A N 1
ATOM 1244 C CA . ALA A 1 153 ? 16.353 -5.927 -18.346 1.00 95.00 153 ALA A CA 1
ATOM 1245 C C . ALA A 1 153 ? 17.641 -5.123 -18.575 1.00 95.00 153 ALA A C 1
ATOM 1247 O O . ALA A 1 153 ? 18.072 -4.974 -19.719 1.00 95.00 153 ALA A O 1
ATOM 1248 N N . VAL A 1 154 ? 18.301 -4.686 -17.497 1.00 96.00 154 VAL A N 1
ATOM 1249 C CA . VAL A 1 154 ? 19.593 -3.988 -17.565 1.00 96.00 154 VAL A CA 1
ATOM 1250 C C . VAL A 1 154 ? 20.639 -4.860 -18.253 1.00 96.00 154 VAL A C 1
ATOM 1252 O O . VAL A 1 154 ? 21.271 -4.395 -19.197 1.00 96.00 154 VAL A O 1
ATOM 1255 N N . ARG A 1 155 ? 20.773 -6.142 -17.878 1.00 97.12 155 ARG A N 1
ATOM 1256 C CA . ARG A 1 155 ? 21.716 -7.061 -18.547 1.00 97.12 155 ARG A CA 1
ATOM 1257 C C . ARG A 1 155 ? 21.432 -7.202 -20.042 1.00 97.12 155 ARG A C 1
ATOM 1259 O O . ARG A 1 155 ? 22.370 -7.187 -20.835 1.00 97.12 155 ARG A O 1
ATOM 1266 N N . LYS A 1 156 ? 20.160 -7.315 -20.442 1.00 96.31 156 LYS A N 1
ATOM 1267 C CA . LYS A 1 156 ? 19.775 -7.402 -21.862 1.00 96.31 156 LYS A CA 1
ATOM 1268 C C . LYS A 1 156 ? 20.155 -6.134 -22.625 1.00 96.31 156 LYS A C 1
ATOM 1270 O O . LYS A 1 156 ? 20.744 -6.231 -23.699 1.00 96.31 156 LYS A O 1
ATOM 1275 N N . ILE A 1 157 ? 19.859 -4.962 -22.065 1.00 96.06 157 ILE A N 1
ATOM 1276 C CA . ILE A 1 157 ? 20.213 -3.671 -22.672 1.00 96.06 157 ILE A CA 1
ATOM 1277 C C . ILE A 1 157 ? 21.734 -3.538 -22.779 1.00 96.06 157 ILE A C 1
ATOM 1279 O O . ILE A 1 157 ? 22.239 -3.215 -23.853 1.00 96.06 157 ILE A O 1
ATOM 1283 N N . GLN A 1 158 ? 22.460 -3.857 -21.706 1.00 96.69 158 GLN A N 1
ATOM 1284 C CA . GLN A 1 158 ? 23.921 -3.842 -21.672 1.00 96.69 158 GLN A CA 1
ATOM 1285 C C . GLN A 1 158 ? 24.511 -4.750 -22.756 1.00 96.69 158 GLN A C 1
ATOM 1287 O O . GLN A 1 158 ? 25.412 -4.340 -23.479 1.00 96.69 158 GLN A O 1
ATOM 1292 N N . TRP A 1 159 ? 23.982 -5.967 -22.912 1.00 96.94 159 TRP A N 1
ATOM 1293 C CA . TRP A 1 159 ? 24.441 -6.906 -23.933 1.00 96.94 159 TRP A CA 1
ATOM 1294 C C . TRP A 1 159 ? 24.233 -6.358 -25.350 1.00 96.94 159 TRP A C 1
ATOM 1296 O O . TRP A 1 159 ? 25.176 -6.340 -26.141 1.00 96.94 159 TRP A O 1
ATOM 1306 N N . VAL A 1 160 ? 23.037 -5.841 -25.662 1.00 96.19 160 VAL A N 1
ATOM 1307 C CA . VAL A 1 160 ? 22.760 -5.230 -26.976 1.00 96.19 160 VAL A CA 1
ATOM 1308 C C . VAL A 1 160 ? 23.693 -4.048 -27.230 1.00 96.19 160 VAL A C 1
ATOM 1310 O O . VAL A 1 160 ? 24.256 -3.932 -28.321 1.00 96.19 160 VAL A O 1
ATOM 1313 N N . PHE A 1 161 ? 23.876 -3.190 -26.226 1.00 96.00 161 PHE A N 1
ATOM 1314 C CA . PHE A 1 161 ? 24.754 -2.031 -26.314 1.00 96.00 161 PHE A CA 1
ATOM 1315 C C . PHE A 1 161 ? 26.204 -2.447 -26.579 1.00 96.00 161 PHE A C 1
ATOM 1317 O O . PHE A 1 161 ? 26.805 -1.967 -27.538 1.00 96.00 161 PHE A O 1
ATOM 1324 N N . ASN A 1 162 ? 26.732 -3.405 -25.815 1.00 96.56 162 ASN A N 1
ATOM 1325 C CA . ASN A 1 162 ? 28.093 -3.914 -25.975 1.00 96.56 162 ASN A CA 1
ATOM 1326 C C . ASN A 1 162 ? 28.309 -4.536 -27.361 1.00 96.56 162 ASN A C 1
ATOM 1328 O O . ASN A 1 162 ? 29.305 -4.239 -28.016 1.00 96.56 162 ASN A O 1
ATOM 1332 N N . VAL A 1 163 ? 27.362 -5.341 -27.859 1.00 96.38 163 VAL A N 1
ATOM 1333 C CA . VAL A 1 163 ? 27.445 -5.928 -29.209 1.00 96.38 163 VAL A CA 1
ATOM 1334 C C . VAL A 1 163 ? 27.453 -4.841 -30.287 1.00 96.38 163 VAL A C 1
ATOM 1336 O O . VAL A 1 163 ? 28.203 -4.935 -31.262 1.00 96.38 163 VAL A O 1
ATOM 1339 N N . LYS A 1 164 ? 26.626 -3.799 -30.142 1.00 96.12 164 LYS A N 1
ATOM 1340 C CA . LYS A 1 164 ? 26.597 -2.676 -31.090 1.00 96.12 164 LYS A CA 1
ATOM 1341 C C . LYS A 1 164 ? 27.885 -1.859 -31.038 1.00 96.12 164 LYS A C 1
ATOM 1343 O O . LYS A 1 164 ? 28.427 -1.559 -32.100 1.00 96.12 164 LYS A O 1
ATOM 1348 N N . LEU A 1 165 ? 28.390 -1.566 -29.843 1.00 96.12 165 LEU A N 1
ATOM 1349 C CA . LEU A 1 165 ? 29.640 -0.841 -29.637 1.00 96.12 165 LEU A CA 1
ATOM 1350 C C . LEU A 1 165 ? 30.827 -1.600 -30.244 1.00 96.12 165 LEU A C 1
ATOM 1352 O O . LEU A 1 165 ? 31.567 -1.025 -31.038 1.00 96.12 165 LEU A O 1
ATOM 1356 N N . LEU A 1 166 ? 30.948 -2.904 -29.972 1.00 96.44 166 LEU A N 1
ATOM 1357 C CA . LEU A 1 166 ? 31.993 -3.755 -30.551 1.00 96.44 166 LEU A CA 1
ATOM 1358 C C . LEU A 1 166 ? 31.953 -3.754 -32.081 1.00 96.44 166 LEU A C 1
ATOM 1360 O O . LEU A 1 166 ? 32.995 -3.647 -32.718 1.00 96.44 166 LEU A O 1
ATOM 1364 N N . ARG A 1 167 ? 30.763 -3.810 -32.697 1.00 97.25 167 ARG A N 1
ATOM 1365 C CA . ARG A 1 167 ? 30.644 -3.721 -34.164 1.00 97.25 167 ARG A CA 1
ATOM 1366 C C . ARG A 1 167 ? 31.106 -2.377 -34.716 1.00 97.25 167 ARG A C 1
ATOM 1368 O O . ARG A 1 167 ? 31.678 -2.356 -35.800 1.00 97.25 167 ARG A O 1
ATOM 1375 N N . ILE A 1 168 ? 30.828 -1.272 -34.025 1.00 96.31 168 ILE A N 1
ATOM 1376 C CA . ILE A 1 168 ? 31.288 0.059 -34.448 1.00 96.31 168 ILE A CA 1
ATOM 1377 C C . ILE A 1 168 ? 32.815 0.126 -34.360 1.00 96.31 168 ILE A C 1
ATOM 1379 O O . ILE A 1 168 ? 33.453 0.503 -35.339 1.00 96.31 168 ILE A O 1
ATOM 1383 N N . ILE A 1 169 ? 33.388 -0.311 -33.235 1.00 96.38 169 ILE A N 1
ATOM 1384 C CA . ILE A 1 169 ? 34.840 -0.334 -33.016 1.00 96.38 169 ILE A CA 1
ATOM 1385 C C . ILE A 1 169 ? 35.531 -1.207 -34.067 1.00 96.38 169 ILE A C 1
ATOM 1387 O O . ILE A 1 169 ? 36.472 -0.752 -34.704 1.00 96.38 169 ILE A O 1
ATOM 1391 N N . LEU A 1 170 ? 35.032 -2.423 -34.315 1.00 96.69 170 LEU A N 1
ATOM 1392 C CA . LEU A 1 170 ? 35.604 -3.326 -35.319 1.00 96.69 170 LEU A CA 1
ATOM 1393 C C . LEU A 1 170 ? 35.542 -2.743 -36.734 1.00 96.69 170 LEU A C 1
ATOM 1395 O O . LEU A 1 170 ? 36.494 -2.898 -37.491 1.00 96.69 170 LEU A O 1
ATOM 1399 N N . LYS A 1 171 ? 34.452 -2.056 -37.098 1.00 96.94 171 LYS A N 1
ATOM 1400 C CA . LYS A 1 171 ? 34.350 -1.384 -38.403 1.00 96.94 171 LYS A CA 1
ATOM 1401 C C . LYS A 1 171 ? 35.351 -0.241 -38.539 1.00 96.94 171 LYS A C 1
ATOM 1403 O O . LYS A 1 171 ? 35.969 -0.122 -39.591 1.00 96.94 171 LYS A O 1
ATOM 1408 N N . ALA A 1 172 ? 35.505 0.577 -37.498 1.00 95.94 172 ALA A N 1
ATOM 1409 C CA . ALA A 1 172 ? 36.475 1.667 -37.487 1.00 95.94 172 ALA A CA 1
ATOM 1410 C C . ALA A 1 172 ? 37.911 1.129 -37.564 1.00 95.94 172 ALA A C 1
ATOM 1412 O O . ALA A 1 172 ? 38.686 1.572 -38.403 1.00 95.94 172 ALA A O 1
ATOM 1413 N N . TRP A 1 173 ? 38.230 0.109 -36.763 1.00 97.44 173 TRP A N 1
ATOM 1414 C CA . TRP A 1 173 ? 39.534 -0.548 -36.787 1.00 97.44 173 TRP A CA 1
ATOM 1415 C C . TRP A 1 173 ? 39.836 -1.194 -38.142 1.00 97.44 173 TRP A C 1
ATOM 1417 O O . TRP A 1 173 ? 40.928 -1.024 -38.663 1.00 97.44 173 TRP A O 1
ATOM 1427 N N . HIS A 1 174 ? 38.869 -1.884 -38.756 1.00 95.88 174 HIS A N 1
ATOM 1428 C CA . HIS A 1 174 ? 39.052 -2.471 -40.085 1.00 95.88 174 HIS A CA 1
ATOM 1429 C C . HIS A 1 174 ? 39.282 -1.402 -41.161 1.00 95.88 174 HIS A C 1
ATOM 1431 O O . HIS A 1 174 ? 40.111 -1.594 -42.047 1.00 95.88 174 HIS A O 1
ATOM 1437 N N . ALA A 1 175 ? 38.556 -0.281 -41.104 1.00 95.56 175 ALA A N 1
ATOM 1438 C CA . ALA A 1 175 ? 38.769 0.832 -42.026 1.00 95.56 175 ALA A CA 1
ATOM 1439 C C . ALA A 1 175 ? 40.185 1.415 -41.884 1.00 95.56 175 ALA A C 1
ATOM 1441 O O . ALA A 1 175 ? 40.842 1.636 -42.897 1.00 95.56 175 ALA A O 1
ATOM 1442 N N . GLU A 1 176 ? 40.664 1.576 -40.648 1.00 95.06 176 GLU A N 1
ATOM 1443 C CA . GLU A 1 176 ? 42.011 2.076 -40.353 1.00 95.06 176 GLU A CA 1
ATOM 1444 C C . GLU A 1 176 ? 43.116 1.077 -40.739 1.00 95.06 176 GLU A C 1
ATOM 1446 O O . GLU A 1 176 ? 44.140 1.436 -41.311 1.00 95.06 176 GLU A O 1
ATOM 1451 N N . ALA A 1 177 ? 42.904 -0.216 -40.492 1.00 94.50 177 ALA A N 1
ATOM 1452 C CA . ALA A 1 177 ? 43.828 -1.257 -40.932 1.00 94.50 177 ALA A CA 1
ATOM 1453 C C . ALA A 1 177 ? 43.931 -1.288 -42.466 1.00 94.50 177 ALA A C 1
ATOM 1455 O O . ALA A 1 177 ? 45.014 -1.467 -43.021 1.00 94.50 177 ALA A O 1
ATOM 1456 N N . GLN A 1 178 ? 42.811 -1.071 -43.162 1.00 94.69 178 GLN A N 1
ATOM 1457 C CA . GLN A 1 178 ? 42.782 -1.022 -44.618 1.00 94.69 178 GLN A CA 1
ATOM 1458 C C . GLN A 1 178 ? 43.440 0.246 -45.179 1.00 94.69 178 GLN A C 1
ATOM 1460 O O . GLN A 1 178 ? 44.144 0.149 -46.185 1.00 94.69 178 GLN A O 1
ATOM 1465 N N . SER A 1 179 ? 43.223 1.422 -44.576 1.00 92.19 179 SER A N 1
ATOM 1466 C CA . SER A 1 179 ? 43.928 2.648 -44.976 1.00 92.19 179 SER A CA 1
ATOM 1467 C C . SER A 1 179 ? 45.429 2.499 -44.742 1.00 92.19 179 SER A C 1
ATOM 1469 O O . SER A 1 179 ? 46.196 2.728 -45.669 1.00 92.19 179 SER A O 1
ATOM 1471 N N . SER A 1 180 ? 45.843 2.006 -43.573 1.00 92.00 180 SER A N 1
ATOM 1472 C CA . SER A 1 180 ? 47.250 1.749 -43.250 1.00 92.00 180 SER A CA 1
ATOM 1473 C C . SER A 1 180 ? 47.906 0.767 -44.229 1.00 92.00 180 SER A C 1
ATOM 1475 O O . SER A 1 180 ? 48.993 1.046 -44.734 1.00 92.00 180 SER A O 1
ATOM 1477 N N . ALA A 1 181 ? 47.230 -0.332 -44.583 1.00 93.44 181 ALA A N 1
ATOM 1478 C CA . ALA A 1 181 ? 47.734 -1.287 -45.571 1.00 93.44 181 ALA A CA 1
ATOM 1479 C C . ALA A 1 181 ? 47.907 -0.659 -46.965 1.00 93.44 181 ALA A C 1
ATOM 1481 O O . ALA A 1 181 ? 48.917 -0.902 -47.623 1.00 93.44 181 ALA A O 1
ATOM 1482 N N . LYS A 1 182 ? 46.955 0.178 -47.405 1.00 92.62 182 LYS A N 1
ATOM 1483 C CA . LYS A 1 182 ? 47.067 0.921 -48.672 1.00 92.62 182 LYS A CA 1
ATOM 1484 C C . LYS A 1 182 ? 48.217 1.923 -48.641 1.00 92.62 182 LYS A C 1
ATOM 1486 O O . LYS A 1 182 ? 48.973 1.993 -49.600 1.00 92.62 182 LYS A O 1
ATOM 1491 N N . THR A 1 183 ? 48.364 2.661 -47.543 1.00 90.69 183 THR A N 1
ATOM 1492 C CA . THR A 1 183 ? 49.461 3.614 -47.345 1.00 90.69 183 THR A CA 1
ATOM 1493 C C . THR A 1 183 ? 50.814 2.908 -47.375 1.00 90.69 183 THR A C 1
ATOM 1495 O O . THR A 1 183 ? 51.728 3.370 -48.047 1.00 90.69 183 THR A O 1
ATOM 1498 N N . LYS A 1 184 ? 50.939 1.752 -46.713 1.00 91.38 184 LYS A N 1
ATOM 1499 C CA . LYS A 1 184 ? 52.161 0.945 -46.758 1.00 91.38 184 LYS A CA 1
ATOM 1500 C C . LYS A 1 184 ? 52.467 0.459 -48.177 1.00 91.38 184 LYS A C 1
ATOM 1502 O O . LYS A 1 184 ? 53.594 0.607 -48.623 1.00 91.38 184 LYS A O 1
ATOM 1507 N N . ALA A 1 185 ? 51.467 -0.068 -48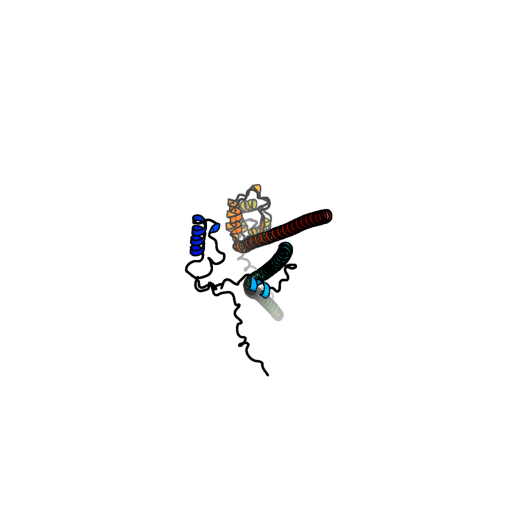.887 1.00 88.38 185 ALA A N 1
ATOM 1508 C CA . ALA A 1 185 ? 51.633 -0.516 -50.269 1.00 88.38 185 ALA A CA 1
ATOM 1509 C C . ALA A 1 185 ? 52.054 0.627 -51.210 1.00 88.38 185 ALA A C 1
ATOM 1511 O O . ALA A 1 185 ? 52.873 0.407 -52.093 1.00 88.38 185 ALA A O 1
ATOM 1512 N N . TYR A 1 186 ? 51.533 1.841 -50.997 1.00 88.88 186 TYR A N 1
ATOM 1513 C CA . TYR A 1 186 ? 51.946 3.041 -51.728 1.00 88.88 186 TYR A CA 1
ATOM 1514 C C . TYR A 1 186 ? 53.425 3.385 -51.487 1.00 88.88 186 TYR A C 1
ATOM 1516 O O . TYR A 1 186 ? 54.168 3.594 -52.439 1.00 88.88 186 TYR A O 1
ATOM 1524 N N . PHE A 1 187 ? 53.884 3.383 -50.232 1.00 86.81 187 PHE A N 1
ATOM 1525 C CA . PHE A 1 187 ? 55.298 3.642 -49.930 1.00 86.81 187 PHE A CA 1
ATOM 1526 C C . PHE A 1 187 ? 56.230 2.519 -50.416 1.00 86.81 187 PHE A C 1
ATOM 1528 O O . PHE A 1 187 ? 57.300 2.811 -50.933 1.00 86.81 187 PHE A O 1
ATOM 1535 N N . GLU A 1 188 ? 55.809 1.251 -50.339 1.00 85.25 188 GLU A N 1
ATOM 1536 C CA . GLU A 1 188 ? 56.555 0.115 -50.910 1.00 85.25 188 GLU A CA 1
ATOM 1537 C C . GLU A 1 188 ? 56.644 0.164 -52.452 1.00 85.25 188 GLU A C 1
ATOM 1539 O O . GLU A 1 188 ? 57.518 -0.484 -53.025 1.00 85.25 188 GLU A O 1
ATOM 1544 N N . GLN A 1 189 ? 55.740 0.876 -53.139 1.00 83.19 189 GLN A N 1
ATOM 1545 C CA . GLN A 1 189 ? 55.836 1.135 -54.584 1.00 83.19 189 GLN A CA 1
ATOM 1546 C C . GLN A 1 189 ? 56.856 2.235 -54.888 1.00 83.19 189 GLN A C 1
ATOM 1548 O O . GLN A 1 189 ? 57.712 2.024 -55.740 1.00 83.19 189 GLN A O 1
ATOM 1553 N N . LEU A 1 190 ? 56.826 3.344 -54.143 1.00 76.56 190 LEU A N 1
ATOM 1554 C CA . LEU A 1 190 ? 57.814 4.423 -54.276 1.00 76.56 190 LEU A CA 1
ATOM 1555 C C . LEU A 1 190 ? 59.249 3.928 -54.040 1.00 76.56 190 LEU A C 1
ATOM 1557 O O . LEU A 1 190 ? 60.155 4.267 -54.789 1.00 76.56 190 LEU A O 1
ATOM 1561 N N . GLU A 1 191 ? 59.453 3.065 -53.042 1.00 72.06 191 GLU A N 1
ATOM 1562 C CA . GLU A 1 191 ? 60.773 2.498 -52.724 1.00 72.06 191 GLU A CA 1
ATOM 1563 C C . GLU A 1 191 ? 61.295 1.533 -53.811 1.00 72.06 191 GLU A C 1
ATOM 1565 O O . GLU A 1 191 ? 62.499 1.306 -53.918 1.00 72.06 191 GLU A O 1
ATOM 1570 N N . LYS A 1 192 ? 60.400 0.971 -54.639 1.00 69.50 192 LYS A N 1
ATOM 1571 C CA . LYS A 1 192 ? 60.762 0.154 -55.811 1.00 69.50 192 LYS A CA 1
ATOM 1572 C C . LYS A 1 192 ? 61.032 1.003 -57.050 1.00 69.50 192 LYS A C 1
ATOM 1574 O O . LYS A 1 192 ? 61.925 0.655 -57.812 1.00 69.50 192 LYS A O 1
ATOM 1579 N N . GLU A 1 193 ? 60.301 2.101 -57.229 1.00 56.16 193 GLU A N 1
ATOM 1580 C CA . GLU A 1 193 ? 60.532 3.065 -58.313 1.00 56.16 193 GLU A CA 1
ATOM 1581 C C . GLU A 1 193 ? 61.880 3.793 -58.140 1.00 56.16 193 GLU A C 1
ATOM 1583 O O . GLU A 1 193 ? 62.615 3.929 -59.114 1.00 56.16 193 GLU A O 1
ATOM 1588 N N . ASP A 1 194 ? 62.294 4.112 -56.906 1.00 53.22 194 ASP A N 1
ATOM 1589 C CA . ASP A 1 194 ? 63.630 4.671 -56.607 1.00 53.22 194 ASP A CA 1
ATOM 1590 C C . ASP A 1 194 ? 64.793 3.687 -56.889 1.00 53.22 194 ASP A C 1
ATOM 1592 O O . ASP A 1 194 ? 65.944 4.104 -57.030 1.00 53.22 194 ASP A O 1
ATOM 1596 N N . GLN A 1 195 ? 64.532 2.375 -56.986 1.00 51.59 195 GLN A N 1
ATOM 1597 C CA . GLN A 1 195 ? 65.533 1.377 -57.407 1.00 51.59 195 GLN A CA 1
ATOM 1598 C C . GLN A 1 195 ? 65.546 1.130 -58.926 1.00 51.59 195 GLN A C 1
ATOM 1600 O O . GLN A 1 195 ? 66.487 0.508 -59.426 1.00 51.59 195 GLN A O 1
ATOM 1605 N N . GLU A 1 196 ? 64.551 1.637 -59.660 1.00 49.69 196 GLU A N 1
ATOM 1606 C CA . GLU A 1 196 ? 64.433 1.545 -61.121 1.00 49.69 196 GLU A CA 1
ATOM 1607 C C . GLU A 1 196 ? 64.647 2.902 -61.827 1.00 49.69 196 GLU A C 1
ATOM 1609 O O . GLU A 1 196 ? 64.367 3.032 -63.017 1.00 49.69 196 GLU A O 1
ATOM 1614 N N . GLU A 1 197 ? 65.246 3.903 -61.168 1.00 43.84 197 GLU A N 1
ATOM 1615 C CA . GLU A 1 197 ? 65.799 5.083 -61.853 1.00 43.84 197 GLU A CA 1
ATOM 1616 C C . GLU A 1 197 ? 67.181 4.788 -62.465 1.00 43.84 197 GLU A C 1
ATOM 1618 O O . GLU A 1 197 ? 68.238 5.261 -62.045 1.00 43.84 197 GLU A O 1
ATOM 1623 N N . SER A 1 198 ? 67.152 4.003 -63.538 1.00 44.66 198 SER A N 1
ATOM 1624 C CA . SER A 1 198 ? 68.098 4.111 -64.644 1.00 44.66 198 SER A CA 1
ATOM 1625 C C . SER A 1 198 ? 67.327 3.839 -65.931 1.00 44.66 198 SER A C 1
ATOM 1627 O O . SER A 1 198 ? 67.076 2.687 -66.272 1.00 44.66 198 SER A O 1
ATOM 1629 N N . PHE A 1 199 ? 67.017 4.938 -66.621 1.00 37.16 199 PHE A N 1
ATOM 1630 C CA . PHE A 1 199 ? 66.450 5.105 -67.966 1.00 37.16 199 PHE A CA 1
ATOM 1631 C C . PHE A 1 199 ? 65.010 5.639 -68.083 1.00 37.16 199 PHE A C 1
ATOM 1633 O O . PHE A 1 199 ? 64.023 5.013 -67.719 1.00 37.16 199 PHE A O 1
ATOM 1640 N N . ASP A 1 200 ? 64.977 6.798 -68.752 1.00 37.50 200 ASP A N 1
ATOM 1641 C CA . ASP A 1 200 ? 63.912 7.384 -69.569 1.00 37.50 200 ASP A CA 1
ATOM 1642 C C . ASP A 1 200 ? 62.823 8.245 -68.907 1.00 37.50 200 ASP A C 1
ATOM 1644 O O . ASP A 1 200 ? 61.616 8.008 -68.940 1.00 37.50 200 ASP A O 1
ATOM 1648 N N . LEU A 1 201 ? 63.301 9.417 -68.490 1.00 49.59 201 LEU A N 1
ATOM 1649 C CA . LEU A 1 201 ? 62.644 10.717 -68.626 1.00 49.59 201 LEU A CA 1
ATOM 1650 C C . LEU A 1 201 ? 61.995 10.899 -70.025 1.00 49.59 201 LEU A C 1
ATOM 1652 O O . LEU A 1 201 ? 62.714 11.317 -70.924 1.00 49.59 201 LEU A O 1
ATOM 1656 N N . HIS A 1 202 ? 60.684 10.629 -70.219 1.00 48.94 202 HIS A N 1
ATOM 1657 C CA . HIS A 1 202 ? 59.765 11.418 -71.097 1.00 48.94 202 HIS A CA 1
ATOM 1658 C C . HIS A 1 202 ? 58.303 10.913 -71.315 1.00 48.94 202 HIS A C 1
ATOM 1660 O O . HIS A 1 202 ? 57.772 11.037 -72.422 1.00 48.94 202 HIS A O 1
ATOM 1666 N N . HIS A 1 203 ? 57.548 10.436 -70.309 1.00 38.53 203 HIS A N 1
ATOM 1667 C CA . HIS A 1 203 ? 56.096 10.197 -70.541 1.00 38.53 203 HIS A CA 1
ATOM 1668 C C . HIS A 1 203 ? 55.095 10.676 -69.472 1.00 38.53 203 HIS A C 1
ATOM 1670 O O . HIS A 1 203 ? 53.898 10.407 -69.570 1.00 38.53 203 HIS A O 1
ATOM 1676 N N . CYS A 1 204 ? 55.519 11.482 -68.498 1.00 42.50 204 CYS A N 1
ATOM 1677 C CA . CYS A 1 204 ? 54.640 11.954 -67.421 1.00 42.50 204 CYS A CA 1
ATOM 1678 C C . CYS A 1 204 ? 53.923 13.290 -67.718 1.00 42.50 204 CYS A C 1
ATOM 1680 O O . CYS A 1 204 ? 54.084 14.252 -66.977 1.00 42.50 204 CYS A O 1
ATOM 1682 N N . PHE A 1 205 ? 53.126 13.396 -68.793 1.00 37.69 205 PHE A N 1
ATOM 1683 C CA . PHE A 1 205 ? 52.232 14.569 -68.937 1.00 37.69 205 PHE A CA 1
ATOM 1684 C C . PHE A 1 205 ? 50.913 14.337 -69.693 1.00 37.69 205 PHE A C 1
ATOM 1686 O O . PHE A 1 205 ? 50.338 15.274 -70.241 1.00 37.69 205 PHE A O 1
ATOM 1693 N N . SER A 1 206 ? 50.387 13.109 -69.781 1.00 45.16 206 SER A N 1
ATOM 1694 C CA . SER A 1 206 ? 49.138 12.890 -70.545 1.00 45.16 206 SER A CA 1
ATOM 1695 C C . SER A 1 206 ? 48.090 11.954 -69.944 1.00 45.16 206 SER A C 1
ATOM 1697 O O . SER A 1 206 ? 47.072 11.726 -70.593 1.00 45.16 206 SER A O 1
ATOM 1699 N N . LEU A 1 207 ? 48.231 11.484 -68.698 1.00 43.53 207 LEU A N 1
ATOM 1700 C CA . LEU A 1 207 ? 47.183 10.664 -68.058 1.00 43.53 207 LEU A CA 1
ATOM 1701 C C . LEU A 1 207 ? 46.512 11.265 -66.815 1.00 43.53 207 LEU A C 1
ATOM 1703 O O . LEU A 1 207 ? 45.633 10.630 -66.237 1.00 43.53 207 LEU A O 1
ATOM 1707 N N . GLU A 1 208 ? 46.813 12.515 -66.466 1.00 41.72 208 GLU A N 1
ATOM 1708 C CA . GLU A 1 208 ? 46.169 13.207 -65.338 1.00 41.72 208 GLU A CA 1
ATOM 1709 C C . GLU A 1 208 ? 44.867 13.944 -65.721 1.00 41.72 208 GLU A C 1
ATOM 1711 O O . GLU A 1 208 ? 44.192 14.510 -64.869 1.00 41.72 208 GLU A O 1
ATOM 1716 N N . LEU A 1 209 ? 44.441 13.883 -66.993 1.00 44.22 209 LEU A N 1
ATOM 1717 C CA . LEU A 1 209 ? 43.317 14.684 -67.508 1.00 44.22 209 LEU A CA 1
ATOM 1718 C C . LEU A 1 209 ? 42.014 13.909 -67.817 1.00 44.22 209 LEU A C 1
ATOM 1720 O O . LEU A 1 209 ? 41.089 14.488 -68.387 1.00 44.22 209 LEU A O 1
ATOM 1724 N N . ILE A 1 210 ? 41.892 12.613 -67.473 1.00 42.72 210 ILE A N 1
ATOM 1725 C CA . ILE A 1 210 ? 40.715 11.787 -67.869 1.00 42.72 210 ILE A CA 1
ATOM 1726 C C . ILE A 1 210 ? 40.075 10.988 -66.707 1.00 42.72 210 ILE A C 1
ATOM 1728 O O . ILE A 1 210 ? 39.298 10.062 -66.924 1.00 42.72 210 ILE A O 1
ATOM 1732 N N . LYS A 1 211 ? 40.289 11.367 -65.439 1.00 40.06 211 LYS A N 1
ATOM 1733 C CA . LYS A 1 211 ? 39.488 10.820 -64.312 1.00 40.06 211 LYS A CA 1
ATOM 1734 C C . LYS A 1 211 ? 38.809 11.859 -63.425 1.00 40.06 211 LYS A C 1
ATOM 1736 O O . LYS A 1 211 ? 38.308 11.526 -62.359 1.00 40.06 211 LYS A O 1
ATOM 1741 N N . GLU A 1 212 ? 38.654 13.078 -63.930 1.00 38.56 212 GLU A N 1
ATOM 1742 C CA . GLU A 1 212 ? 37.826 14.114 -63.309 1.00 38.56 212 GLU A CA 1
ATOM 1743 C C . GLU A 1 212 ? 36.662 14.499 -64.238 1.00 38.56 212 GLU A C 1
ATOM 1745 O O . GLU A 1 212 ? 36.486 15.642 -64.643 1.00 38.56 212 GLU A O 1
ATOM 1750 N N . LYS A 1 213 ? 35.877 13.504 -64.670 1.00 39.78 213 LYS A N 1
ATOM 1751 C CA . LYS A 1 213 ? 34.682 13.732 -65.506 1.00 39.78 213 LYS A CA 1
ATOM 1752 C C . LYS A 1 213 ? 33.576 12.697 -65.286 1.00 39.78 213 LYS A C 1
ATOM 1754 O O . LYS A 1 213 ? 32.927 12.249 -66.217 1.00 3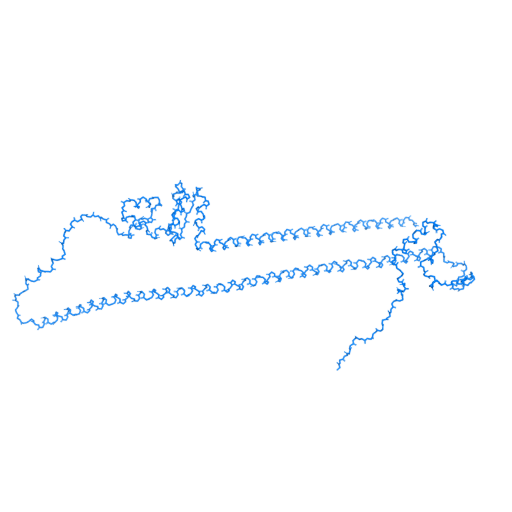9.78 213 LYS A O 1
ATOM 1759 N N . THR A 1 214 ? 33.307 12.375 -64.023 1.00 37.50 214 THR A N 1
ATOM 1760 C CA . THR A 1 214 ? 32.010 11.820 -63.574 1.00 37.50 214 THR A CA 1
ATOM 1761 C C . THR A 1 214 ? 31.589 12.420 -62.231 1.00 37.50 214 THR A C 1
ATOM 1763 O O . THR A 1 214 ? 31.074 11.731 -61.358 1.00 37.50 214 THR A O 1
ATOM 1766 N N . ALA A 1 215 ? 31.814 13.723 -62.051 1.00 40.69 215 ALA A N 1
ATOM 1767 C CA . ALA A 1 215 ? 31.330 14.463 -60.890 1.00 40.69 215 ALA A CA 1
ATOM 1768 C C . ALA A 1 215 ? 31.118 15.946 -61.222 1.00 40.69 215 ALA A C 1
ATOM 1770 O O . ALA A 1 215 ? 31.777 16.804 -60.655 1.00 40.69 215 ALA A O 1
ATOM 1771 N N . THR A 1 216 ? 30.232 16.268 -62.169 1.00 37.22 216 THR A N 1
ATOM 1772 C CA . THR A 1 216 ? 29.544 17.578 -62.213 1.00 37.22 216 THR A CA 1
ATOM 1773 C C . THR A 1 216 ? 28.451 17.581 -63.283 1.00 37.22 216 THR A C 1
ATOM 1775 O O . THR A 1 216 ? 28.506 18.294 -64.282 1.00 37.22 216 THR A O 1
ATOM 1778 N N . SER A 1 217 ? 27.366 16.839 -63.042 1.00 32.41 217 SER A N 1
ATOM 1779 C CA . SER A 1 217 ? 26.069 17.363 -63.466 1.00 32.41 217 SER A CA 1
ATOM 1780 C C . SER A 1 217 ? 25.786 18.571 -62.577 1.00 32.41 217 SER A C 1
ATOM 1782 O O . SER A 1 217 ? 25.295 18.441 -61.454 1.00 32.41 217 SER A O 1
ATOM 1784 N N . ARG A 1 218 ? 26.159 19.751 -63.078 1.00 35.72 218 ARG A N 1
ATOM 1785 C CA . ARG A 1 218 ? 25.612 21.038 -62.658 1.00 35.72 218 ARG A CA 1
ATOM 1786 C C . ARG A 1 218 ? 24.093 20.990 -62.842 1.00 35.72 218 ARG A C 1
ATOM 1788 O O . ARG A 1 218 ? 23.564 21.468 -63.836 1.00 35.72 218 ARG A O 1
ATOM 1795 N N . ILE A 1 219 ? 23.392 20.429 -61.864 1.00 35.38 219 ILE A N 1
ATOM 1796 C CA . ILE A 1 219 ? 22.112 20.992 -61.468 1.00 35.38 219 ILE A CA 1
ATOM 1797 C C . ILE A 1 219 ? 22.500 22.138 -60.551 1.00 35.38 219 ILE A C 1
ATOM 1799 O O . ILE A 1 219 ? 22.804 21.957 -59.374 1.00 35.38 219 ILE A O 1
ATOM 1803 N N . VAL A 1 220 ? 22.551 23.323 -61.147 1.00 37.91 220 VAL A N 1
ATOM 1804 C CA . VAL A 1 220 ? 22.435 24.580 -60.422 1.00 37.91 220 VAL A CA 1
ATOM 1805 C C . VAL A 1 220 ? 21.039 24.575 -59.800 1.00 37.91 220 VAL A C 1
ATOM 1807 O O . VAL A 1 220 ? 20.093 25.105 -60.366 1.00 37.91 220 VAL A O 1
ATOM 1810 N N . ASN A 1 221 ? 20.894 23.914 -58.653 1.00 32.53 221 ASN A N 1
ATOM 1811 C CA . ASN A 1 221 ? 19.844 24.239 -57.704 1.00 32.53 221 ASN A CA 1
ATOM 1812 C C . ASN A 1 221 ? 20.493 25.147 -56.677 1.00 32.53 221 ASN A C 1
ATOM 1814 O O . ASN A 1 221 ? 21.079 24.711 -55.689 1.00 32.53 221 ASN A O 1
ATOM 1818 N N . TYR A 1 222 ? 20.414 26.425 -57.019 1.00 38.91 222 TYR A N 1
ATOM 1819 C CA . TYR A 1 222 ? 20.558 27.553 -56.127 1.00 38.91 222 TYR A CA 1
ATOM 1820 C C . TYR A 1 222 ? 19.964 27.214 -54.750 1.00 38.91 222 TYR A C 1
ATOM 1822 O O . TYR A 1 222 ? 18.813 26.786 -54.636 1.00 38.91 222 TYR A O 1
ATOM 1830 N N . GLU A 1 223 ? 20.824 27.328 -53.745 1.00 45.00 223 GLU A N 1
ATOM 1831 C CA . GLU A 1 223 ? 20.599 27.284 -52.305 1.00 45.00 223 GLU A CA 1
ATOM 1832 C C . GLU A 1 223 ? 19.130 27.286 -51.860 1.00 45.00 223 GLU A C 1
ATOM 1834 O O . GLU A 1 223 ? 18.475 28.319 -51.740 1.00 45.00 223 GLU A O 1
ATOM 1839 N N . LYS A 1 224 ? 18.635 26.109 -51.477 1.00 45.25 224 LYS A N 1
ATOM 1840 C CA . LYS A 1 224 ? 17.686 26.038 -50.370 1.00 45.25 224 LYS A CA 1
ATOM 1841 C C . LYS A 1 224 ? 18.497 25.637 -49.156 1.00 45.25 224 LYS A C 1
ATOM 1843 O O . LYS A 1 224 ? 18.784 24.456 -48.971 1.00 45.25 224 LYS A O 1
ATOM 1848 N N . SER A 1 225 ? 18.935 26.640 -48.405 1.00 43.38 225 SER A N 1
ATOM 1849 C CA . SER A 1 225 ? 19.710 26.557 -47.167 1.00 43.38 225 SER A CA 1
ATOM 1850 C C . SER A 1 225 ? 18.961 25.703 -46.139 1.00 43.38 225 SER A C 1
ATOM 1852 O O . SER A 1 225 ? 18.282 26.200 -45.242 1.00 43.38 225 SER A O 1
ATOM 1854 N N . ASN A 1 226 ? 19.010 24.384 -46.301 1.00 60.41 226 ASN A N 1
ATOM 1855 C CA . ASN A 1 226 ? 18.420 23.457 -45.359 1.00 60.41 226 ASN A CA 1
ATOM 1856 C C . ASN A 1 226 ? 19.402 23.351 -44.199 1.00 60.41 226 ASN A C 1
ATOM 1858 O O . ASN A 1 226 ? 20.394 22.626 -44.264 1.00 60.41 226 ASN A O 1
ATOM 1862 N N . LEU A 1 227 ? 19.122 24.121 -43.149 1.00 64.38 227 LEU A N 1
ATOM 1863 C CA . LEU A 1 227 ? 19.719 23.934 -41.833 1.00 64.38 227 LEU A CA 1
ATOM 1864 C C . LEU A 1 227 ? 19.717 22.432 -41.490 1.00 64.38 227 LEU A C 1
ATOM 1866 O O . LEU A 1 227 ? 18.690 21.774 -41.703 1.00 64.38 227 LEU A O 1
ATOM 1870 N N . PRO A 1 228 ? 20.827 21.876 -40.965 1.00 79.69 228 PRO A N 1
ATOM 1871 C CA . PRO A 1 228 ? 20.867 20.488 -40.529 1.00 79.69 228 PRO A CA 1
ATOM 1872 C C . PRO A 1 228 ? 19.687 20.180 -39.604 1.00 79.69 228 PRO A C 1
ATOM 1874 O O . PRO A 1 228 ? 19.351 20.986 -38.735 1.00 79.69 228 PRO A O 1
ATOM 1877 N N . GLU A 1 229 ? 19.076 19.002 -39.749 1.00 77.50 229 GLU A N 1
ATOM 1878 C CA . GLU A 1 229 ? 17.890 18.606 -38.971 1.00 77.50 229 GLU A CA 1
ATOM 1879 C C . GLU A 1 229 ? 18.099 18.788 -37.459 1.00 77.50 229 GLU A C 1
ATOM 1881 O O . GLU A 1 229 ? 17.217 19.262 -36.749 1.00 77.50 229 GLU A O 1
ATOM 1886 N N . ARG A 1 230 ? 19.314 18.506 -36.976 1.00 81.38 230 ARG A N 1
ATOM 1887 C CA . ARG A 1 230 ? 19.706 18.706 -35.573 1.00 81.38 230 ARG A CA 1
ATOM 1888 C C . ARG A 1 230 ? 19.622 20.167 -35.126 1.00 81.38 230 ARG A C 1
ATOM 1890 O O . ARG A 1 230 ? 19.194 20.424 -34.007 1.00 81.38 230 ARG A O 1
ATOM 1897 N N . THR A 1 231 ? 19.994 21.108 -35.987 1.00 83.25 231 THR A N 1
ATOM 1898 C CA . THR A 1 231 ? 19.922 22.546 -35.706 1.00 83.25 231 THR A CA 1
ATOM 1899 C C . THR A 1 231 ? 18.470 23.017 -35.674 1.00 83.25 231 THR A C 1
ATOM 1901 O O . THR A 1 231 ? 18.087 23.761 -34.777 1.00 83.25 231 THR A O 1
ATOM 1904 N N . LEU A 1 232 ? 17.626 22.524 -36.588 1.00 85.50 232 LEU A N 1
ATOM 1905 C CA . LEU A 1 232 ? 16.187 22.816 -36.574 1.00 85.50 232 LEU A CA 1
ATOM 1906 C C . LEU A 1 232 ? 15.499 22.268 -35.317 1.00 85.50 232 LEU A C 1
ATOM 1908 O O . LEU A 1 232 ? 14.675 22.960 -34.726 1.00 85.50 232 LEU A O 1
ATOM 1912 N N . LEU A 1 233 ? 15.873 21.066 -34.866 1.00 87.19 233 LEU A N 1
ATOM 1913 C CA . LEU A 1 233 ? 15.374 20.500 -33.608 1.00 87.19 233 LEU A CA 1
ATOM 1914 C C . LEU A 1 233 ? 15.763 21.352 -32.396 1.00 87.19 233 LEU A C 1
ATOM 1916 O O . LEU A 1 233 ? 14.941 21.550 -31.506 1.00 87.19 233 LEU A O 1
ATOM 1920 N N . GLN A 1 234 ? 16.990 21.879 -32.363 1.00 87.56 234 GLN A N 1
ATOM 1921 C CA . GLN A 1 234 ? 17.416 22.790 -31.299 1.00 87.56 234 GLN A CA 1
ATOM 1922 C C . GLN A 1 234 ? 16.617 24.096 -31.317 1.00 87.56 234 GLN A C 1
ATOM 1924 O O . GLN A 1 234 ? 16.180 24.539 -30.262 1.00 87.56 234 GLN A O 1
ATOM 1929 N N . ILE A 1 235 ? 16.366 24.673 -32.498 1.00 88.12 235 ILE A N 1
ATOM 1930 C CA . ILE A 1 235 ? 15.543 25.884 -32.643 1.00 88.12 235 ILE A CA 1
ATOM 1931 C C . ILE A 1 235 ? 14.112 25.624 -32.150 1.00 88.12 235 ILE A C 1
ATOM 1933 O O . ILE A 1 235 ? 13.582 26.397 -31.354 1.00 88.12 235 ILE A O 1
ATOM 1937 N N . PHE A 1 236 ? 13.503 24.509 -32.560 1.00 89.00 236 PHE A N 1
ATOM 1938 C CA . PHE A 1 236 ? 12.135 24.149 -32.172 1.00 89.00 236 PHE A CA 1
ATOM 1939 C C . PHE A 1 236 ? 11.979 23.773 -30.696 1.00 89.00 236 PHE A C 1
ATOM 1941 O O . PHE A 1 236 ? 10.866 23.790 -30.178 1.00 89.00 236 PHE A O 1
ATOM 1948 N N . HIS A 1 237 ? 13.068 23.482 -29.985 1.00 87.50 237 HIS A N 1
ATOM 1949 C CA . HIS A 1 237 ? 13.002 23.294 -28.537 1.00 87.50 237 HIS A CA 1
ATOM 1950 C C . HIS A 1 237 ? 12.721 24.594 -27.771 1.00 87.50 237 HIS A C 1
ATOM 1952 O O . HIS A 1 237 ? 12.220 24.532 -26.651 1.00 87.50 237 HIS A O 1
ATOM 1958 N N . TYR A 1 238 ? 13.016 25.754 -28.366 1.00 85.75 238 TYR A N 1
ATOM 1959 C CA . TYR A 1 238 ? 12.774 27.068 -27.763 1.00 85.75 238 TYR A CA 1
ATOM 1960 C C . TYR A 1 238 ? 11.447 27.707 -28.190 1.00 85.75 238 TYR A C 1
ATOM 1962 O O . TYR A 1 238 ? 11.107 28.786 -27.709 1.00 85.75 238 TYR A O 1
ATOM 1970 N N . THR A 1 239 ? 10.694 27.072 -29.090 1.00 86.69 239 THR A N 1
ATOM 1971 C CA . THR A 1 239 ? 9.395 27.580 -29.552 1.00 86.69 239 THR A CA 1
ATOM 1972 C C . THR A 1 239 ? 8.252 27.061 -28.690 1.00 86.69 239 THR A C 1
ATOM 1974 O O . THR A 1 239 ? 8.275 25.911 -28.251 1.00 86.69 239 THR A O 1
ATOM 1977 N N . ASP A 1 240 ? 7.227 27.891 -28.481 1.00 86.06 240 ASP A N 1
ATOM 1978 C CA . ASP A 1 240 ? 6.021 27.462 -27.778 1.00 86.06 240 ASP A CA 1
ATOM 1979 C C . ASP A 1 240 ? 5.182 26.484 -28.625 1.00 86.06 240 ASP A C 1
ATOM 1981 O O . ASP A 1 240 ? 5.413 26.273 -29.817 1.00 86.06 240 ASP A O 1
ATOM 1985 N N . LEU A 1 241 ? 4.184 25.857 -28.004 1.00 85.19 241 LEU A N 1
ATOM 1986 C CA . LEU A 1 241 ? 3.378 24.816 -28.645 1.00 85.19 241 LEU A CA 1
ATOM 1987 C C . LEU A 1 241 ? 2.564 25.319 -29.852 1.00 85.19 241 LEU A C 1
ATOM 1989 O O . LEU A 1 241 ? 2.250 24.547 -30.761 1.00 85.19 241 LEU A O 1
ATOM 1993 N N . ILE A 1 242 ? 2.184 26.599 -29.843 1.00 85.56 242 ILE A N 1
ATOM 1994 C CA . ILE A 1 242 ? 1.379 27.215 -30.902 1.00 85.56 242 ILE A CA 1
ATOM 1995 C C . ILE A 1 242 ? 2.280 27.563 -32.084 1.00 85.56 242 ILE A C 1
ATOM 1997 O O . ILE A 1 242 ? 1.932 27.279 -33.231 1.00 85.56 242 ILE A O 1
ATOM 2001 N N . ASP A 1 243 ? 3.445 28.130 -31.809 1.00 87.81 243 ASP A N 1
ATOM 2002 C CA . ASP A 1 243 ? 4.459 28.461 -32.793 1.00 87.81 243 ASP A CA 1
ATOM 2003 C C . ASP A 1 243 ? 5.052 27.197 -33.406 1.00 87.81 243 ASP A C 1
ATOM 2005 O O . ASP A 1 243 ? 5.191 27.135 -34.623 1.00 87.81 243 ASP A O 1
ATOM 2009 N N . LEU A 1 244 ? 5.232 26.125 -32.633 1.00 89.12 244 LEU A N 1
ATOM 2010 C CA . LEU A 1 244 ? 5.613 24.816 -33.162 1.00 89.12 244 LEU A CA 1
ATOM 2011 C C . LEU A 1 244 ? 4.573 24.277 -34.163 1.00 89.12 244 LEU A C 1
ATOM 2013 O O . LEU A 1 244 ? 4.923 23.757 -35.227 1.00 89.12 244 LEU A O 1
ATOM 2017 N N . ALA A 1 245 ? 3.279 24.449 -33.867 1.00 86.69 245 ALA A N 1
ATOM 2018 C CA . ALA A 1 245 ? 2.195 24.067 -34.774 1.00 86.69 245 ALA A CA 1
ATOM 2019 C C . ALA A 1 245 ? 2.123 24.954 -36.032 1.00 86.69 245 ALA A C 1
ATOM 2021 O O . ALA A 1 245 ? 1.695 24.480 -37.089 1.00 86.69 245 ALA A O 1
ATOM 2022 N N . ARG A 1 246 ? 2.555 26.218 -35.946 1.00 88.94 246 ARG A N 1
ATOM 2023 C CA . ARG A 1 246 ? 2.712 27.115 -37.104 1.00 88.94 246 ARG A CA 1
ATOM 2024 C C . ARG A 1 246 ? 3.937 26.738 -37.934 1.00 88.94 246 ARG A C 1
ATOM 2026 O O . ARG A 1 246 ? 3.827 26.652 -39.153 1.00 88.94 246 ARG A O 1
ATOM 2033 N N . CYS A 1 247 ? 5.065 26.413 -37.301 1.00 88.88 247 CYS A N 1
ATOM 2034 C CA . CYS A 1 247 ? 6.277 25.922 -37.961 1.00 88.88 247 CYS A CA 1
ATOM 2035 C C . CYS A 1 247 ? 5.997 24.666 -38.797 1.00 88.88 247 CYS A C 1
ATOM 2037 O O . CYS A 1 247 ? 6.500 24.542 -39.914 1.00 88.88 247 CYS A O 1
ATOM 2039 N N . ALA A 1 248 ? 5.130 23.773 -38.310 1.00 87.06 248 ALA A N 1
ATOM 2040 C CA . ALA A 1 248 ? 4.706 22.585 -39.049 1.00 87.06 248 ALA A CA 1
ATOM 2041 C C . ALA A 1 248 ? 3.975 22.898 -40.372 1.00 87.06 248 ALA A C 1
ATOM 2043 O O . ALA A 1 248 ? 3.921 22.040 -41.249 1.00 87.06 248 ALA A O 1
ATOM 2044 N N . GLN A 1 249 ? 3.426 24.105 -40.536 1.00 88.12 249 GLN A N 1
ATOM 2045 C CA . GLN A 1 249 ? 2.687 24.521 -41.736 1.00 88.12 249 GLN A CA 1
ATOM 2046 C C . GLN A 1 249 ? 3.577 25.207 -42.784 1.00 88.12 249 GLN A C 1
ATOM 2048 O O . GLN A 1 249 ? 3.149 25.390 -43.919 1.00 88.12 249 GLN A O 1
ATOM 2053 N N . VAL A 1 250 ? 4.820 25.563 -42.436 1.00 87.88 250 VAL A N 1
ATOM 2054 C CA . VAL A 1 250 ? 5.726 26.336 -43.307 1.00 87.88 250 VAL A CA 1
ATOM 2055 C C . VAL A 1 250 ? 6.265 25.498 -44.471 1.00 87.88 250 VAL A C 1
ATOM 2057 O O . VAL A 1 250 ? 6.396 25.984 -45.592 1.00 87.88 250 VAL A O 1
ATOM 2060 N N . SER A 1 251 ? 6.616 24.233 -44.229 1.00 85.25 251 SER A N 1
ATOM 2061 C CA . SER A 1 251 ? 7.131 23.334 -45.269 1.00 85.25 251 SER A CA 1
ATOM 2062 C C . SER A 1 251 ? 6.980 21.864 -44.883 1.00 85.25 251 SER A C 1
ATOM 2064 O O . SER A 1 251 ? 6.887 21.533 -43.703 1.00 85.25 251 SER A O 1
ATOM 2066 N N . ARG A 1 252 ? 7.049 20.956 -45.869 1.00 82.81 252 ARG A N 1
ATOM 2067 C CA . ARG A 1 252 ? 7.058 19.500 -45.616 1.00 82.81 252 ARG A CA 1
ATOM 2068 C C . ARG A 1 252 ? 8.237 19.070 -44.737 1.00 82.81 252 ARG A C 1
ATOM 2070 O O . ARG A 1 252 ? 8.080 18.199 -43.889 1.00 82.81 252 ARG A O 1
ATOM 2077 N N . THR A 1 253 ? 9.396 19.709 -44.898 1.00 83.69 253 THR A N 1
ATOM 2078 C CA . THR A 1 253 ? 10.585 19.441 -44.079 1.00 83.69 253 THR A CA 1
ATOM 2079 C C . THR A 1 253 ? 10.341 19.834 -42.624 1.00 83.69 253 THR A C 1
ATOM 2081 O O . THR A 1 253 ? 10.556 19.027 -41.729 1.00 83.69 253 THR A O 1
ATOM 2084 N N . TRP A 1 254 ? 9.810 21.032 -42.369 1.00 87.44 254 TRP A N 1
ATOM 2085 C CA . TRP A 1 254 ? 9.517 21.494 -41.005 1.00 87.44 254 TRP A CA 1
ATOM 2086 C C . TRP A 1 254 ? 8.377 20.693 -40.366 1.00 87.44 254 TRP A C 1
ATOM 2088 O O . TRP A 1 254 ? 8.442 20.347 -39.188 1.00 87.44 254 TRP A O 1
ATOM 2098 N N . MET A 1 255 ? 7.377 20.297 -41.156 1.00 88.06 255 MET A N 1
ATOM 2099 C CA . MET A 1 255 ? 6.336 19.364 -40.725 1.00 88.06 255 MET A CA 1
ATOM 2100 C C . MET A 1 255 ? 6.916 18.020 -40.260 1.00 88.06 255 MET A C 1
ATOM 2102 O O . MET A 1 255 ? 6.444 17.463 -39.274 1.00 88.06 255 MET A O 1
ATOM 2106 N N . SER A 1 256 ? 7.945 17.505 -40.940 1.00 86.38 256 SER A N 1
ATOM 2107 C CA . SER A 1 256 ? 8.627 16.269 -40.540 1.00 86.38 256 SER A CA 1
ATOM 2108 C C . SER A 1 256 ? 9.429 16.450 -39.249 1.00 86.38 256 SER A C 1
ATOM 2110 O O . SER A 1 256 ? 9.356 15.612 -38.354 1.00 86.38 256 SER A O 1
ATOM 2112 N N . VAL A 1 257 ? 10.160 17.561 -39.113 1.00 85.81 257 VAL A N 1
ATOM 2113 C CA . VAL A 1 257 ? 11.006 17.826 -37.935 1.00 85.81 257 VAL A CA 1
ATOM 2114 C C . VAL A 1 257 ? 10.168 18.078 -36.675 1.00 85.81 257 VAL A C 1
ATOM 2116 O O . VAL A 1 257 ? 10.492 17.567 -35.608 1.00 85.81 257 VAL A O 1
ATOM 2119 N N . THR A 1 258 ? 9.044 18.789 -36.789 1.00 87.12 258 THR A N 1
ATOM 2120 C CA . THR A 1 258 ? 8.115 19.046 -35.665 1.00 87.12 258 THR A CA 1
ATOM 2121 C C . THR A 1 258 ? 7.428 17.783 -35.133 1.00 87.12 258 THR A C 1
ATOM 2123 O O . THR A 1 258 ? 6.921 17.774 -34.013 1.00 87.12 258 THR A O 1
ATOM 2126 N N . GLN A 1 259 ? 7.425 16.690 -35.899 1.00 87.00 259 GLN A N 1
ATOM 2127 C CA . GLN A 1 259 ? 6.903 15.388 -35.473 1.00 87.00 259 GLN A CA 1
ATOM 2128 C C . GLN A 1 259 ? 7.936 14.530 -34.731 1.00 87.00 259 GLN A C 1
ATOM 2130 O O . GLN A 1 259 ? 7.612 13.428 -34.290 1.00 87.00 259 GLN A O 1
ATOM 2135 N N . ASN A 1 260 ? 9.171 15.008 -34.577 1.00 87.75 260 ASN A N 1
ATOM 2136 C CA . ASN A 1 260 ? 10.208 14.259 -33.886 1.00 87.75 260 ASN A CA 1
ATOM 2137 C C . ASN A 1 260 ? 9.869 14.086 -32.396 1.00 87.75 260 ASN A C 1
ATOM 2139 O O . ASN A 1 260 ? 9.558 15.051 -31.698 1.00 87.75 260 ASN A O 1
ATOM 2143 N N . SER A 1 261 ? 9.978 12.855 -31.890 1.00 85.00 261 SER A N 1
ATOM 2144 C CA . SER A 1 261 ? 9.645 12.500 -30.506 1.00 85.00 261 SER A CA 1
ATOM 2145 C C . SER A 1 261 ? 10.420 13.288 -29.447 1.00 85.00 261 SER A C 1
ATOM 2147 O O . SER A 1 261 ? 9.912 13.451 -28.340 1.00 85.00 261 SER A O 1
ATOM 2149 N N . SER A 1 262 ? 11.627 13.785 -29.751 1.00 86.19 262 SER A N 1
ATOM 2150 C CA . SER A 1 262 ? 12.427 14.544 -28.777 1.00 86.19 262 SER A CA 1
ATOM 2151 C C . SER A 1 262 ? 11.764 15.864 -28.371 1.00 86.19 262 SER A C 1
ATOM 2153 O O . SER A 1 262 ? 11.826 16.235 -27.199 1.00 86.19 262 SER A O 1
ATOM 2155 N N . LEU A 1 263 ? 11.068 16.526 -29.303 1.00 85.12 263 LEU A N 1
ATOM 2156 C CA . LEU A 1 263 ? 10.373 17.798 -29.067 1.00 85.12 263 LEU A CA 1
ATOM 2157 C C . LEU A 1 263 ? 9.158 17.646 -28.145 1.00 85.12 263 LEU A C 1
ATOM 2159 O O . LEU A 1 263 ? 8.780 18.588 -27.462 1.00 85.12 263 LEU A O 1
ATOM 2163 N N . TRP A 1 264 ? 8.571 16.449 -28.092 1.00 88.00 264 TRP A N 1
ATOM 2164 C CA . TRP A 1 264 ? 7.374 16.156 -27.300 1.00 88.00 264 TRP A CA 1
ATOM 2165 C C . TRP A 1 264 ? 7.692 15.517 -25.943 1.00 88.00 264 TRP A C 1
ATOM 2167 O O . TRP A 1 264 ? 6.779 15.098 -25.234 1.00 88.00 264 TRP A O 1
ATOM 2177 N N . SER A 1 265 ? 8.976 15.425 -25.577 1.00 85.94 265 SER A N 1
ATOM 2178 C CA . SER A 1 265 ? 9.404 14.863 -24.292 1.00 85.94 265 SER A CA 1
ATOM 2179 C C . SER A 1 265 ? 9.148 15.790 -23.105 1.00 85.94 265 SER A C 1
ATOM 2181 O O . SER A 1 265 ? 8.885 15.308 -22.000 1.00 85.94 265 SER A O 1
ATOM 2183 N N . ASP A 1 266 ? 9.154 17.100 -23.343 1.00 84.44 266 ASP A N 1
ATOM 2184 C CA . ASP A 1 266 ? 8.922 18.140 -22.348 1.00 84.44 266 ASP A CA 1
ATOM 2185 C C . ASP A 1 266 ? 7.904 19.146 -22.887 1.00 84.44 266 ASP A C 1
ATOM 2187 O O . ASP A 1 266 ? 8.230 19.993 -23.715 1.00 84.44 266 ASP A O 1
ATOM 2191 N N . ILE A 1 267 ? 6.643 18.995 -22.481 1.00 86.88 267 ILE A N 1
ATOM 2192 C CA . ILE A 1 267 ? 5.544 19.827 -22.975 1.00 86.88 267 ILE A CA 1
ATOM 2193 C C . ILE A 1 267 ? 5.196 20.879 -21.926 1.00 86.88 267 ILE A C 1
ATOM 2195 O O . ILE A 1 267 ? 4.740 20.543 -20.829 1.00 86.88 267 ILE A O 1
ATOM 2199 N N . ASP A 1 268 ? 5.316 22.152 -22.299 1.00 87.81 268 ASP A N 1
ATOM 2200 C CA . ASP A 1 268 ? 4.914 23.281 -21.463 1.00 87.81 268 ASP A CA 1
ATOM 2201 C C . ASP A 1 268 ? 3.674 24.005 -22.013 1.00 87.81 268 ASP A C 1
ATOM 2203 O O . ASP A 1 268 ? 3.722 24.688 -23.036 1.00 87.81 268 ASP A O 1
ATOM 2207 N N . PHE A 1 269 ? 2.546 23.878 -21.308 1.00 88.06 269 PHE A N 1
ATOM 2208 C CA . PHE A 1 269 ? 1.308 24.595 -21.618 1.00 88.06 269 PHE A CA 1
ATOM 2209 C C . PHE A 1 269 ? 1.202 25.958 -20.921 1.00 88.06 269 PHE A C 1
ATOM 2211 O O . PHE A 1 269 ? 0.317 26.744 -21.262 1.00 88.06 269 PHE A O 1
ATOM 2218 N N . SER A 1 270 ? 2.083 26.278 -19.971 1.00 85.88 270 SER A N 1
ATOM 2219 C CA . SER A 1 270 ? 2.011 27.522 -19.196 1.00 85.88 270 SER A CA 1
ATOM 2220 C C . SER A 1 270 ? 2.218 28.773 -20.059 1.00 85.88 270 SER A C 1
ATOM 2222 O O . SER A 1 270 ? 1.547 29.785 -19.841 1.00 85.88 270 SER A O 1
ATOM 2224 N N . ALA A 1 271 ? 3.055 28.682 -21.099 1.00 83.06 271 ALA A N 1
ATOM 2225 C CA . ALA A 1 271 ? 3.262 29.746 -22.085 1.00 83.06 271 ALA A CA 1
ATOM 2226 C C . ALA A 1 271 ? 1.990 30.053 -22.901 1.00 83.06 271 ALA A C 1
ATOM 2228 O O . ALA A 1 271 ? 1.746 31.192 -23.295 1.00 83.06 271 ALA A O 1
ATOM 2229 N N . VAL A 1 272 ? 1.126 29.052 -23.087 1.00 84.50 272 VAL A N 1
ATOM 2230 C CA . VAL A 1 272 ? -0.094 29.131 -23.909 1.00 84.50 272 VAL A CA 1
ATOM 2231 C C . VAL A 1 272 ? -1.376 29.002 -23.077 1.00 84.50 272 VAL A C 1
ATOM 2233 O O . VAL A 1 272 ? -2.455 28.739 -23.614 1.00 84.50 272 VAL A O 1
ATOM 2236 N N . LYS A 1 273 ? -1.276 29.245 -21.764 1.00 84.12 273 LYS A N 1
ATOM 2237 C CA . LYS A 1 273 ? -2.318 28.989 -20.755 1.00 84.12 273 LYS A CA 1
ATOM 2238 C C . LYS A 1 273 ? -3.690 29.604 -21.049 1.00 84.12 273 LYS A C 1
ATOM 2240 O O . LYS A 1 273 ? -4.704 29.031 -20.678 1.00 84.12 273 LYS A O 1
ATOM 2245 N N . HIS A 1 274 ? -3.733 30.746 -21.735 1.00 84.94 274 HIS A N 1
ATOM 2246 C CA . HIS A 1 274 ? -4.979 31.445 -22.082 1.00 84.94 274 HIS A CA 1
ATOM 2247 C C . HIS A 1 274 ? -5.596 30.992 -23.412 1.00 84.94 274 HIS A C 1
ATOM 2249 O O . HIS A 1 274 ? -6.737 31.330 -23.707 1.00 84.94 274 HIS A O 1
ATOM 2255 N N . LYS A 1 275 ? -4.841 30.257 -24.233 1.00 83.19 275 LYS A N 1
ATOM 2256 C CA . LYS A 1 275 ? -5.248 29.827 -25.581 1.00 83.19 275 LYS A CA 1
ATOM 2257 C C . LYS A 1 275 ? -5.547 28.332 -25.651 1.00 83.19 275 LYS A C 1
ATOM 2259 O O . LYS A 1 275 ? -6.088 27.859 -26.648 1.00 83.19 275 LYS A O 1
ATOM 2264 N N . ILE A 1 276 ? -5.178 27.582 -24.615 1.00 84.88 276 ILE A N 1
ATOM 2265 C CA . ILE A 1 276 ? -5.324 26.136 -24.587 1.00 84.88 276 ILE A CA 1
ATOM 2266 C C . ILE A 1 276 ? -6.713 25.719 -24.080 1.00 84.88 276 ILE A C 1
ATOM 2268 O O . ILE A 1 276 ? -7.215 26.231 -23.079 1.00 84.88 276 ILE A O 1
ATOM 2272 N N . GLN A 1 277 ? -7.334 24.780 -24.794 1.00 86.94 277 GLN A N 1
ATOM 2273 C CA . GLN A 1 277 ? -8.622 24.170 -24.456 1.00 86.94 277 GLN A CA 1
ATOM 2274 C C . GLN A 1 277 ? -8.461 22.662 -24.266 1.00 86.94 277 GLN A C 1
ATOM 2276 O O . GLN A 1 277 ? -7.548 22.053 -24.834 1.00 86.94 277 GLN A O 1
ATOM 2281 N N . ASP A 1 278 ? -9.400 22.049 -23.544 1.00 85.56 278 ASP A N 1
ATOM 2282 C CA . ASP A 1 278 ? -9.359 20.622 -23.217 1.00 85.56 278 ASP A CA 1
ATOM 2283 C C . ASP A 1 278 ? -9.188 19.726 -24.446 1.00 85.56 278 ASP A C 1
ATOM 2285 O O . ASP A 1 278 ? -8.335 18.842 -24.466 1.00 85.56 278 ASP A O 1
ATOM 2289 N N . LYS A 1 279 ? -9.935 19.992 -25.522 1.00 87.44 279 LYS A N 1
ATOM 2290 C CA . LYS A 1 279 ? -9.853 19.217 -26.770 1.00 87.44 279 LYS A CA 1
ATOM 2291 C C . LYS A 1 279 ? -8.434 19.198 -27.354 1.00 87.44 279 LYS A C 1
ATOM 2293 O O . LYS A 1 279 ? -7.974 18.163 -27.830 1.00 87.44 279 LYS A O 1
ATOM 2298 N N . THR A 1 280 ? -7.733 20.328 -27.300 1.00 85.19 280 THR A N 1
ATOM 2299 C CA . THR A 1 280 ? -6.372 20.465 -27.829 1.00 85.19 280 THR A CA 1
ATOM 2300 C C . THR A 1 280 ? -5.375 19.688 -26.978 1.00 85.19 280 THR A C 1
ATOM 2302 O O . THR A 1 280 ? -4.561 18.944 -27.524 1.00 85.19 280 THR A O 1
ATOM 2305 N N . VAL A 1 281 ? -5.478 19.793 -25.650 1.00 86.50 281 VAL A N 1
ATOM 2306 C CA . VAL A 1 281 ? -4.629 19.033 -24.719 1.00 86.50 281 VAL A CA 1
ATOM 2307 C C . VAL A 1 281 ? -4.836 17.537 -24.907 1.00 86.50 281 VAL A C 1
ATOM 2309 O O . VAL A 1 281 ? -3.867 16.802 -25.079 1.00 86.50 281 VAL A O 1
ATOM 2312 N N . VAL A 1 282 ? -6.089 17.083 -24.949 1.00 88.50 282 VAL A N 1
ATOM 2313 C CA . VAL A 1 282 ? -6.429 15.669 -25.148 1.00 88.50 282 VAL A CA 1
ATOM 2314 C C . VAL A 1 282 ? -5.835 15.140 -26.455 1.00 88.50 282 VAL A C 1
ATOM 2316 O O . VAL A 1 282 ? -5.179 14.101 -26.438 1.00 88.50 282 VAL A O 1
ATOM 2319 N N . ASN A 1 283 ? -5.985 15.866 -27.565 1.00 87.06 283 ASN A N 1
ATOM 2320 C CA . ASN A 1 283 ? -5.458 15.441 -28.865 1.00 87.06 283 ASN A CA 1
ATOM 2321 C C . ASN A 1 283 ? -3.926 15.331 -28.874 1.00 87.06 283 ASN A C 1
ATOM 2323 O O . ASN A 1 283 ? -3.377 14.346 -29.370 1.00 87.06 283 ASN A O 1
ATOM 2327 N N . ILE A 1 284 ? -3.230 16.323 -28.312 1.00 85.38 284 ILE A N 1
ATOM 2328 C CA . ILE A 1 284 ? -1.762 16.337 -28.248 1.00 85.38 284 ILE A CA 1
ATOM 2329 C C . ILE A 1 284 ? -1.261 15.200 -27.353 1.00 85.38 284 ILE A C 1
ATOM 2331 O O . ILE A 1 284 ? -0.385 14.431 -27.755 1.00 85.38 284 ILE A O 1
ATOM 2335 N N . LEU A 1 285 ? -1.860 15.045 -26.171 1.00 85.69 285 LEU A N 1
ATOM 2336 C CA . LEU A 1 285 ? -1.478 14.011 -25.212 1.00 85.69 285 LEU A CA 1
ATOM 2337 C C . LEU A 1 285 ? -1.811 12.599 -25.693 1.00 85.69 285 LEU A C 1
ATOM 2339 O O . LEU A 1 285 ? -1.089 11.670 -25.348 1.00 85.69 285 LEU A O 1
ATOM 2343 N N . GLN A 1 286 ? -2.872 12.408 -26.479 1.00 85.00 286 GLN A N 1
ATOM 2344 C CA . GLN A 1 286 ? -3.173 11.113 -27.094 1.00 85.00 286 GLN A CA 1
ATOM 2345 C C . GLN A 1 286 ? -2.169 10.768 -28.193 1.00 85.00 286 GLN A C 1
ATOM 2347 O O . GLN A 1 286 ? -1.701 9.631 -28.248 1.00 85.00 286 GLN A O 1
ATOM 2352 N N . LYS A 1 287 ? -1.811 11.744 -29.033 1.00 84.88 287 LYS A N 1
ATOM 2353 C CA . LYS A 1 287 ? -0.908 11.542 -30.171 1.00 84.88 287 LYS A CA 1
ATOM 2354 C C . LYS A 1 287 ? 0.529 11.240 -29.742 1.00 84.88 287 LYS A C 1
ATOM 2356 O O . LYS A 1 287 ? 1.156 10.355 -30.312 1.00 84.88 287 LYS A O 1
ATOM 2361 N N . TRP A 1 288 ? 1.033 11.936 -28.725 1.00 84.12 288 TRP A N 1
ATOM 2362 C CA . TRP A 1 288 ? 2.437 11.835 -28.295 1.00 84.12 288 TRP A CA 1
ATOM 2363 C C . TRP A 1 288 ? 2.629 11.100 -26.968 1.00 84.12 288 TRP A C 1
ATOM 2365 O O . TRP A 1 288 ? 3.709 11.127 -26.383 1.00 84.12 288 TRP A O 1
ATOM 2375 N N . ARG A 1 289 ? 1.588 10.402 -26.510 1.00 80.25 289 ARG A N 1
ATOM 2376 C CA . ARG A 1 289 ? 1.476 9.748 -25.201 1.00 80.25 289 ARG A CA 1
ATOM 2377 C C . ARG A 1 289 ? 2.705 8.961 -24.739 1.00 80.25 289 ARG A C 1
ATOM 2379 O O . ARG A 1 289 ? 2.985 8.916 -23.548 1.00 80.25 289 ARG A O 1
ATOM 2386 N N . THR A 1 290 ? 3.385 8.277 -25.653 1.00 79.75 290 THR A N 1
ATOM 2387 C CA . THR A 1 290 ? 4.533 7.407 -25.355 1.00 79.75 290 THR A CA 1
ATOM 2388 C C . THR A 1 290 ? 5.845 8.163 -25.170 1.00 79.75 290 THR A C 1
ATOM 2390 O O . THR A 1 290 ? 6.808 7.573 -24.689 1.00 79.75 290 THR A O 1
ATOM 2393 N N . TYR A 1 291 ? 5.888 9.440 -25.551 1.00 83.00 291 TYR A N 1
ATOM 2394 C CA . TYR A 1 291 ? 7.108 10.246 -25.588 1.00 83.00 291 TYR A CA 1
ATOM 2395 C C . TYR A 1 291 ? 7.134 11.347 -24.525 1.00 83.00 291 TYR A C 1
ATOM 2397 O O . TYR A 1 291 ? 8.221 11.780 -24.159 1.00 83.00 291 TYR A O 1
ATOM 2405 N N . VAL A 1 292 ? 5.977 11.752 -23.984 1.00 83.25 292 VAL A N 1
ATOM 2406 C CA . VAL A 1 292 ? 5.878 12.781 -22.935 1.00 83.25 292 VAL A CA 1
ATOM 2407 C C . VAL A 1 292 ? 6.471 12.275 -21.616 1.00 83.25 292 VAL A C 1
ATOM 2409 O O . VAL A 1 292 ? 5.947 11.344 -21.002 1.00 83.25 292 VAL A O 1
ATOM 2412 N N . LEU A 1 293 ? 7.547 12.914 -21.157 1.00 83.38 293 LEU A N 1
ATOM 2413 C CA . LEU A 1 293 ? 8.208 12.634 -19.877 1.00 83.38 293 LEU A CA 1
ATOM 2414 C C . LEU A 1 293 ? 7.917 13.721 -18.839 1.00 83.38 293 LEU A C 1
ATOM 2416 O O . LEU A 1 293 ? 7.720 13.412 -17.661 1.00 83.38 293 LEU A O 1
ATOM 2420 N N . ARG A 1 294 ? 7.874 14.983 -19.277 1.00 81.56 294 ARG A N 1
ATOM 2421 C CA . ARG A 1 294 ? 7.588 16.159 -18.451 1.00 81.56 294 ARG A CA 1
ATOM 2422 C C . ARG A 1 294 ? 6.421 16.941 -19.049 1.00 81.56 294 ARG A C 1
ATOM 2424 O O . ARG A 1 294 ? 6.324 17.107 -20.262 1.00 81.56 294 ARG A O 1
ATOM 2431 N N . LEU A 1 295 ? 5.502 17.358 -18.182 1.00 87.25 295 LEU A N 1
ATOM 2432 C CA . LEU A 1 295 ? 4.284 18.069 -18.552 1.00 87.25 295 LEU A CA 1
ATOM 2433 C C . LEU A 1 295 ? 4.047 19.210 -17.560 1.00 87.25 295 LEU A C 1
ATOM 2435 O O . LEU A 1 295 ? 3.820 18.958 -16.375 1.00 87.25 295 LEU A O 1
ATOM 2439 N N . ASN A 1 296 ? 4.070 20.448 -18.045 1.00 87.00 296 ASN A N 1
ATOM 2440 C CA . ASN A 1 296 ? 3.780 21.640 -17.257 1.00 87.00 296 ASN A CA 1
ATOM 2441 C C . ASN A 1 296 ? 2.402 22.208 -17.641 1.00 87.00 296 ASN A C 1
ATOM 2443 O O . ASN A 1 296 ? 2.172 22.585 -18.785 1.00 87.00 296 ASN A O 1
ATOM 2447 N N . LEU A 1 297 ? 1.480 22.268 -16.674 1.00 86.50 297 LEU A N 1
ATOM 2448 C CA . LEU A 1 297 ? 0.119 22.816 -16.825 1.00 86.50 297 LEU A CA 1
ATOM 2449 C C . LEU A 1 297 ? -0.101 24.086 -15.987 1.00 86.50 297 LEU A C 1
ATOM 2451 O O . LEU A 1 297 ? -1.239 24.489 -15.732 1.00 86.50 297 LEU A O 1
ATOM 2455 N N . ARG A 1 298 ? 0.973 24.714 -15.495 1.00 84.62 298 ARG A N 1
ATOM 2456 C CA . ARG A 1 298 ? 0.871 25.828 -14.548 1.00 84.62 298 ARG A CA 1
ATOM 2457 C C . ARG A 1 298 ? 0.080 26.995 -15.149 1.00 84.62 298 ARG A C 1
ATOM 2459 O O . ARG A 1 298 ? 0.394 27.490 -16.226 1.00 84.62 298 ARG A O 1
ATOM 2466 N N . GLY A 1 299 ? -0.934 27.459 -14.420 1.00 81.00 299 GLY A N 1
ATOM 2467 C CA . GLY A 1 299 ? -1.751 28.612 -14.812 1.00 81.00 299 GLY A CA 1
ATOM 2468 C C . GLY A 1 299 ? -2.807 28.336 -15.887 1.00 81.00 299 GLY A C 1
ATOM 2469 O O . GLY A 1 299 ? -3.455 29.283 -16.324 1.00 81.00 299 GLY A O 1
ATOM 2470 N N . CYS A 1 300 ? -3.004 27.079 -16.301 1.00 84.00 300 CYS A N 1
ATOM 2471 C CA . CYS A 1 300 ? -4.050 26.691 -17.250 1.00 84.00 300 CYS A CA 1
ATOM 2472 C C . CYS A 1 300 ? -5.402 26.525 -16.532 1.00 84.00 300 CYS A C 1
ATOM 2474 O O . CYS A 1 300 ? -5.804 25.412 -16.197 1.00 84.00 300 CYS A O 1
ATOM 2476 N N . SER A 1 301 ? -6.093 27.636 -16.264 1.00 83.00 301 SER A N 1
ATOM 2477 C CA . SER A 1 301 ? -7.391 27.646 -15.564 1.00 83.00 301 SER A CA 1
ATOM 2478 C C . SER A 1 301 ? -8.574 27.175 -16.418 1.00 83.00 301 SER A C 1
ATOM 2480 O O . SER A 1 301 ? -9.630 26.874 -15.875 1.00 83.00 301 SER A O 1
ATOM 2482 N N . SER A 1 302 ? -8.408 27.095 -17.740 1.00 83.31 302 SER A N 1
ATOM 2483 C CA . SER A 1 302 ? -9.429 26.655 -18.700 1.00 83.31 302 SER A CA 1
ATOM 2484 C C . SER A 1 302 ? -9.544 25.132 -18.848 1.00 83.31 302 SER A C 1
ATOM 2486 O O . SER A 1 302 ? -10.370 24.668 -19.636 1.00 83.31 302 SER A O 1
ATOM 2488 N N . LEU A 1 303 ? -8.704 24.353 -18.154 1.00 84.81 303 LEU A N 1
ATOM 2489 C CA . LEU A 1 303 ? -8.653 22.896 -18.281 1.00 84.81 303 LEU A CA 1
ATOM 2490 C C . LEU A 1 303 ? -9.554 22.204 -17.261 1.00 84.81 303 LEU A C 1
ATOM 2492 O O . LEU A 1 303 ? -9.474 22.456 -16.058 1.00 84.81 303 LEU A O 1
ATOM 2496 N N . HIS A 1 304 ? -10.353 21.261 -17.745 1.00 84.00 304 HIS A N 1
ATOM 2497 C CA . HIS A 1 304 ? -11.306 20.489 -16.963 1.00 84.00 304 HIS A CA 1
ATOM 2498 C C . HIS A 1 304 ? -10.964 18.993 -16.985 1.00 84.00 304 HIS A C 1
ATOM 2500 O O . HIS A 1 304 ? -9.954 18.528 -17.524 1.00 84.00 304 HIS A O 1
ATOM 2506 N N . TRP A 1 305 ? -11.843 18.200 -16.374 1.00 80.75 305 TRP A N 1
ATOM 2507 C CA . TRP A 1 305 ? -11.678 16.762 -16.178 1.00 80.75 305 TRP A CA 1
ATOM 2508 C C . TRP A 1 305 ? -11.240 15.942 -17.414 1.00 80.75 305 TRP A C 1
ATOM 2510 O O . TRP A 1 305 ? -10.411 15.043 -17.243 1.00 80.75 305 TRP A O 1
ATOM 2520 N N . PRO A 1 306 ? -11.697 16.214 -18.656 1.00 80.50 306 PRO A N 1
ATOM 2521 C CA . PRO A 1 306 ? -11.263 15.456 -19.836 1.00 80.50 306 PRO A CA 1
ATOM 2522 C C . PRO A 1 306 ? -9.746 15.493 -20.092 1.00 80.50 306 PRO A C 1
ATOM 2524 O O . PRO A 1 306 ? -9.156 14.470 -20.467 1.00 80.50 306 PRO A O 1
ATOM 2527 N N . SER A 1 307 ? -9.098 16.633 -19.833 1.00 82.69 307 SER A N 1
ATOM 2528 C CA . SER A 1 307 ? -7.641 16.781 -19.950 1.00 82.69 307 SER A CA 1
ATOM 2529 C C . SER A 1 307 ? -6.911 15.952 -18.901 1.00 82.69 307 SER A C 1
ATOM 2531 O O . SER A 1 307 ? -6.021 15.167 -19.232 1.00 82.69 307 SER A O 1
ATOM 2533 N N . PHE A 1 308 ? -7.350 16.034 -17.643 1.00 82.19 308 PHE A N 1
ATOM 2534 C CA . PHE A 1 308 ? -6.759 15.273 -16.538 1.00 82.19 308 PHE A CA 1
ATOM 2535 C C . PHE A 1 308 ? -6.954 13.761 -16.689 1.00 82.19 308 PHE A C 1
ATOM 2537 O O . PHE A 1 308 ? -6.033 12.981 -16.433 1.00 82.19 308 PHE A O 1
ATOM 2544 N N . LYS A 1 309 ? -8.111 13.328 -17.197 1.00 81.44 309 LYS A N 1
ATOM 2545 C CA . LYS A 1 309 ? -8.376 11.918 -17.516 1.00 81.44 309 LYS A CA 1
ATOM 2546 C C . LYS A 1 309 ? -7.396 11.377 -18.562 1.00 81.44 309 LYS A C 1
ATOM 2548 O O . LYS A 1 309 ? -6.947 10.236 -18.451 1.00 81.44 309 LYS A O 1
ATOM 2553 N N . SER A 1 310 ? -7.031 12.190 -19.551 1.00 76.69 310 SER A N 1
ATOM 2554 C CA . SER A 1 310 ? -6.085 11.802 -20.607 1.00 76.69 310 SER A CA 1
ATOM 2555 C C . SER A 1 310 ? -4.651 11.639 -20.093 1.00 76.69 310 SER A C 1
ATOM 2557 O O . SER A 1 310 ? -3.910 10.807 -20.618 1.00 76.69 310 SER A O 1
ATOM 2559 N N . ILE A 1 311 ? -4.297 12.345 -19.015 1.00 76.19 311 ILE A N 1
ATOM 2560 C CA . ILE A 1 311 ? -3.036 12.177 -18.276 1.00 76.19 311 ILE A CA 1
ATOM 2561 C C . ILE A 1 311 ? -3.078 10.898 -17.424 1.00 76.19 311 ILE A C 1
ATOM 2563 O O . ILE A 1 311 ? -2.171 10.070 -17.473 1.00 76.19 311 ILE A O 1
ATOM 2567 N N . GLY A 1 312 ? -4.174 10.671 -16.692 1.00 64.44 312 GLY A N 1
ATOM 2568 C CA . GLY A 1 312 ? -4.341 9.490 -15.831 1.00 64.44 312 GLY A CA 1
ATOM 2569 C C . GLY A 1 312 ? -4.400 8.155 -16.583 1.00 64.44 312 GLY A C 1
ATOM 2570 O O . GLY A 1 312 ? -4.142 7.096 -16.010 1.00 64.44 312 GLY A O 1
ATOM 2571 N N . LEU A 1 313 ? -4.704 8.179 -17.883 1.00 63.53 313 LEU A N 1
ATOM 2572 C CA . LEU A 1 313 ? -4.684 6.983 -18.716 1.00 63.53 313 LEU A CA 1
ATOM 2573 C C . LEU A 1 313 ? -3.269 6.479 -19.029 1.00 63.53 313 LEU A C 1
ATOM 2575 O O . LEU A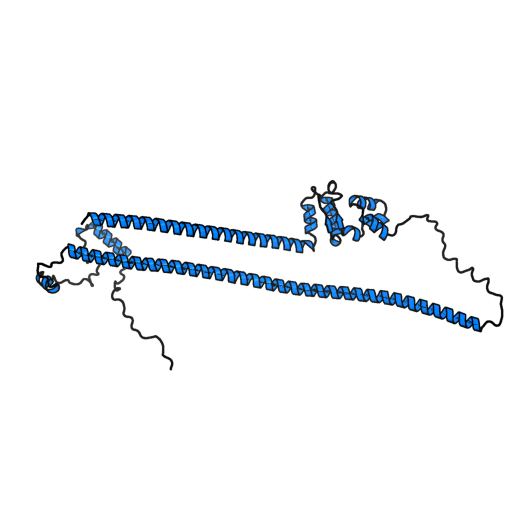 1 313 ? -3.180 5.341 -19.489 1.00 63.53 313 LEU A O 1
ATOM 2579 N N . TRP A 1 314 ? -2.189 7.241 -18.792 1.00 63.03 314 TRP A N 1
ATOM 2580 C CA . TRP A 1 314 ? -0.809 6.799 -19.054 1.00 63.03 314 TRP A CA 1
ATOM 2581 C C . TRP A 1 314 ? -0.512 5.508 -18.271 1.00 63.03 314 TRP A C 1
ATOM 2583 O O . TRP A 1 314 ? -0.717 5.448 -17.060 1.00 63.03 314 TRP A O 1
ATOM 2593 N N . GLN A 1 315 ? -0.034 4.452 -18.942 1.00 51.84 315 GLN A N 1
ATOM 2594 C CA . GLN A 1 315 ? 0.189 3.136 -18.311 1.00 51.84 315 GLN A CA 1
ATOM 2595 C C . GLN A 1 315 ? 1.203 3.203 -17.150 1.00 51.84 315 GLN A C 1
ATOM 2597 O O . GLN A 1 315 ? 1.113 2.425 -16.206 1.00 51.84 315 GLN A O 1
ATOM 2602 N N . THR A 1 316 ? 2.100 4.190 -17.167 1.00 45.28 316 THR A N 1
ATOM 2603 C CA . THR A 1 316 ? 3.066 4.492 -16.101 1.00 45.28 316 THR A CA 1
ATOM 2604 C C . THR A 1 316 ? 2.490 5.336 -14.956 1.00 45.28 316 THR A C 1
ATOM 2606 O O . THR A 1 316 ? 2.915 5.170 -13.812 1.00 45.28 316 THR A O 1
ATOM 2609 N N . TRP A 1 317 ? 1.494 6.196 -15.207 1.00 44.44 317 TRP A N 1
ATOM 2610 C CA . TRP A 1 317 ? 0.839 6.993 -14.157 1.00 44.44 317 TRP A CA 1
ATOM 2611 C C . TRP A 1 317 ? -0.330 6.277 -13.498 1.00 44.44 317 TRP A C 1
ATOM 2613 O O . TRP A 1 317 ? -0.539 6.479 -12.311 1.00 44.44 317 TRP A O 1
ATOM 2623 N N . LYS A 1 318 ? -1.037 5.377 -14.188 1.00 40.12 318 LYS A N 1
ATOM 2624 C CA . LYS A 1 318 ? -2.064 4.527 -13.563 1.00 40.12 318 LYS A CA 1
ATOM 2625 C C . LYS A 1 318 ? -1.493 3.734 -12.381 1.00 40.12 318 LYS A C 1
ATOM 2627 O O . LYS A 1 318 ? -2.141 3.630 -11.351 1.00 40.12 318 LYS A O 1
ATOM 2632 N N . ALA A 1 319 ? -0.252 3.253 -12.492 1.00 45.00 319 ALA A N 1
ATOM 2633 C CA . ALA A 1 319 ? 0.439 2.561 -11.405 1.00 45.00 319 ALA A CA 1
ATOM 2634 C C . ALA A 1 319 ? 0.784 3.495 -10.231 1.00 45.00 319 ALA A C 1
ATOM 2636 O O . ALA A 1 319 ? 0.523 3.142 -9.086 1.00 45.00 319 ALA A O 1
ATOM 2637 N N . LYS A 1 320 ? 1.317 4.697 -10.502 1.00 41.44 320 LYS A N 1
ATOM 2638 C CA . LYS A 1 320 ? 1.696 5.674 -9.463 1.00 41.44 320 LYS A CA 1
ATOM 2639 C C . LYS A 1 320 ? 0.500 6.364 -8.807 1.00 41.44 320 LYS A C 1
ATOM 2641 O O . LYS A 1 320 ? 0.495 6.509 -7.593 1.00 41.44 320 LYS A O 1
ATOM 2646 N N . VAL A 1 321 ? -0.511 6.756 -9.580 1.00 49.97 321 VAL A N 1
ATOM 2647 C CA . VAL A 1 321 ? -1.719 7.434 -9.092 1.00 49.97 321 VAL A CA 1
ATOM 2648 C C . VAL A 1 321 ? -2.626 6.452 -8.365 1.00 49.97 321 VAL A C 1
ATOM 2650 O O . VAL A 1 321 ? -3.088 6.801 -7.292 1.00 49.97 321 VAL A O 1
ATOM 2653 N N . ASN A 1 322 ? -2.803 5.208 -8.833 1.00 47.56 322 ASN A N 1
ATOM 2654 C CA . ASN A 1 322 ? -3.530 4.207 -8.041 1.00 47.56 322 ASN A CA 1
ATOM 2655 C C . ASN A 1 322 ? -2.778 3.858 -6.747 1.00 47.56 322 ASN A C 1
ATOM 2657 O O . ASN A 1 322 ? -3.420 3.670 -5.720 1.00 47.56 322 ASN A O 1
ATOM 2661 N N . HIS A 1 323 ? -1.437 3.841 -6.755 1.00 50.53 323 HIS A N 1
ATOM 2662 C CA . HIS A 1 323 ? -0.651 3.712 -5.523 1.00 50.53 323 HIS A CA 1
ATOM 2663 C C . HIS A 1 323 ? -0.820 4.915 -4.593 1.00 50.53 323 HIS A C 1
ATOM 2665 O O . HIS A 1 323 ? -0.993 4.712 -3.399 1.00 50.53 323 HIS A O 1
ATOM 2671 N N . MET A 1 324 ? -0.790 6.145 -5.113 1.00 44.25 324 MET A N 1
ATOM 2672 C CA . MET A 1 324 ? -0.998 7.364 -4.324 1.00 44.25 324 MET A CA 1
ATOM 2673 C C . MET A 1 324 ? -2.426 7.465 -3.791 1.00 44.25 324 MET A C 1
ATOM 2675 O O . MET A 1 324 ? -2.604 7.880 -2.656 1.00 44.25 324 MET A O 1
ATOM 2679 N N . TRP A 1 325 ? -3.432 7.059 -4.565 1.00 49.12 325 TRP A N 1
ATOM 2680 C CA . TRP A 1 325 ? -4.835 7.072 -4.153 1.00 49.12 325 TRP A CA 1
ATOM 2681 C C . TRP A 1 325 ? -5.113 5.981 -3.112 1.00 49.12 325 TRP A C 1
ATOM 2683 O O . TRP A 1 325 ? -5.752 6.258 -2.102 1.00 49.12 325 TRP A O 1
ATOM 2693 N N . ALA A 1 326 ? -4.529 4.787 -3.278 1.00 48.97 326 ALA A N 1
ATOM 2694 C CA . ALA A 1 326 ? -4.551 3.734 -2.263 1.00 48.97 326 ALA A CA 1
ATOM 2695 C C . ALA A 1 326 ? -3.785 4.143 -0.994 1.00 48.97 326 ALA A C 1
ATOM 2697 O O . ALA A 1 326 ? -4.261 3.908 0.110 1.00 48.97 326 ALA A O 1
ATOM 2698 N N . TRP A 1 327 ? -2.635 4.813 -1.126 1.00 57.50 327 TRP A N 1
ATOM 2699 C CA . TRP A 1 327 ? -1.900 5.378 0.010 1.00 57.50 327 TRP A CA 1
ATOM 2700 C C . TRP A 1 327 ? -2.680 6.495 0.697 1.00 57.50 327 TRP A C 1
ATOM 2702 O O . TRP A 1 327 ? -2.719 6.513 1.918 1.00 57.50 327 TRP A O 1
ATOM 2712 N N . MET A 1 328 ? -3.336 7.389 -0.045 1.00 52.28 328 MET A N 1
ATOM 2713 C CA . MET A 1 328 ? -4.165 8.457 0.518 1.00 52.28 328 MET A CA 1
ATOM 2714 C C . MET A 1 328 ? -5.414 7.901 1.203 1.00 52.28 328 MET A C 1
ATOM 2716 O O . MET A 1 328 ? -5.753 8.377 2.278 1.00 52.28 328 MET A O 1
ATOM 2720 N N . GLN A 1 329 ? -6.062 6.866 0.661 1.00 54.81 329 GLN A N 1
ATOM 2721 C CA . GLN A 1 329 ? -7.179 6.196 1.336 1.00 54.81 329 GLN A CA 1
ATOM 2722 C C . GLN A 1 329 ? -6.731 5.425 2.577 1.00 54.81 329 GLN A C 1
ATOM 2724 O O . GLN A 1 329 ? -7.389 5.527 3.608 1.00 54.81 329 GLN A O 1
ATOM 2729 N N . CYS A 1 330 ? -5.600 4.717 2.520 1.00 50.19 330 CYS A N 1
ATOM 2730 C CA . CYS A 1 330 ? -5.023 4.060 3.692 1.00 50.19 330 CYS A CA 1
ATOM 2731 C C . CYS A 1 330 ? -4.598 5.080 4.752 1.00 50.19 330 CYS A C 1
ATOM 2733 O O . CYS A 1 330 ? -4.899 4.892 5.922 1.00 50.19 330 CYS A O 1
ATOM 2735 N N . LEU A 1 331 ? -3.963 6.185 4.360 1.00 53.31 331 LEU A N 1
ATOM 2736 C CA . LEU A 1 331 ? -3.545 7.246 5.272 1.00 53.31 331 LEU A CA 1
ATOM 2737 C C . LEU A 1 331 ? -4.757 7.965 5.873 1.00 53.31 331 LEU A C 1
ATOM 2739 O O . LEU A 1 331 ? -4.760 8.228 7.066 1.00 53.31 331 LEU A O 1
ATOM 2743 N N . HIS A 1 332 ? -5.806 8.221 5.089 1.00 61.53 332 HIS A N 1
ATOM 2744 C CA . HIS A 1 332 ? -7.063 8.807 5.566 1.00 61.53 332 HIS A CA 1
ATOM 2745 C C . HIS A 1 332 ? -7.816 7.865 6.507 1.00 61.53 332 HIS A C 1
ATOM 2747 O O . HIS A 1 332 ? -8.355 8.315 7.513 1.00 61.53 332 HIS A O 1
ATOM 2753 N N . TYR A 1 333 ? -7.831 6.560 6.220 1.00 58.53 333 TYR A N 1
ATOM 2754 C CA . TYR A 1 333 ? -8.424 5.543 7.092 1.00 58.53 333 TYR A CA 1
ATOM 2755 C C . TYR A 1 333 ? -7.633 5.392 8.397 1.00 58.53 333 TYR A C 1
ATOM 2757 O O . TYR A 1 333 ? -8.226 5.383 9.474 1.00 58.53 333 TYR A O 1
ATOM 2765 N N . VAL A 1 334 ? -6.297 5.372 8.321 1.00 61.41 334 VAL A N 1
ATOM 2766 C CA . VAL A 1 334 ? -5.410 5.338 9.492 1.00 61.41 334 VAL A CA 1
ATOM 2767 C C . VAL A 1 334 ? -5.562 6.618 10.312 1.00 61.41 334 VAL A C 1
ATOM 2769 O O . VAL A 1 334 ? -5.815 6.523 11.508 1.00 61.41 334 VAL A O 1
ATOM 2772 N N . LEU A 1 335 ? -5.528 7.803 9.695 1.00 58.22 335 LEU A N 1
ATOM 2773 C CA . LEU A 1 335 ? -5.742 9.083 10.380 1.00 58.22 335 LEU A CA 1
ATOM 2774 C C . LEU A 1 335 ? -7.121 9.146 11.039 1.00 58.22 335 LEU A C 1
ATOM 2776 O O . LEU A 1 335 ? -7.187 9.503 12.209 1.00 58.22 335 LEU A O 1
ATOM 2780 N N . LYS A 1 336 ? -8.197 8.735 10.351 1.00 64.56 336 LYS A N 1
ATOM 2781 C CA . LYS A 1 336 ? -9.542 8.640 10.945 1.00 64.56 336 LYS A CA 1
ATOM 2782 C C . LYS A 1 336 ? -9.609 7.647 12.102 1.00 64.56 336 LYS A C 1
ATOM 2784 O O . LYS A 1 336 ? -10.292 7.911 13.083 1.00 64.56 336 LYS A O 1
ATOM 2789 N N . SER A 1 337 ? -8.923 6.510 12.002 1.00 58.44 337 SER A N 1
ATOM 2790 C CA . SER A 1 337 ? -8.910 5.499 13.065 1.00 58.44 337 SER A CA 1
ATOM 2791 C C . SER A 1 337 ? -8.126 5.970 14.293 1.00 58.44 337 SER A C 1
ATOM 2793 O O . SER A 1 337 ? -8.572 5.762 15.416 1.00 58.44 337 SER A O 1
ATOM 2795 N N . VAL A 1 338 ? -7.016 6.683 14.082 1.00 60.69 338 VAL A N 1
ATOM 2796 C CA . VAL A 1 338 ? -6.178 7.256 15.141 1.00 60.69 338 VAL A CA 1
ATOM 2797 C C . VAL A 1 338 ? -6.886 8.433 15.810 1.00 60.69 338 VAL A C 1
ATOM 2799 O O . VAL A 1 338 ? -6.884 8.513 17.035 1.00 60.69 338 VAL A O 1
ATOM 2802 N N . THR A 1 339 ? -7.548 9.314 15.053 1.00 58.72 339 THR A N 1
ATOM 2803 C CA . THR A 1 339 ? -8.334 10.411 15.640 1.00 58.72 339 THR A CA 1
ATOM 2804 C C . THR A 1 339 ? -9.576 9.897 16.362 1.00 58.72 339 THR A C 1
ATOM 2806 O O . THR A 1 339 ? -9.856 10.360 17.461 1.00 58.72 339 THR A O 1
ATOM 2809 N N . ALA A 1 340 ? -10.271 8.887 15.826 1.00 58.81 340 ALA A N 1
ATOM 2810 C CA . ALA A 1 340 ? -11.407 8.254 16.502 1.00 58.81 340 ALA A CA 1
ATOM 2811 C C . ALA A 1 340 ? -11.005 7.431 17.739 1.00 58.81 340 ALA A C 1
ATOM 2813 O O . ALA A 1 340 ? -11.827 7.234 18.632 1.00 58.81 340 ALA A O 1
ATOM 2814 N N . HIS A 1 341 ? -9.775 6.912 17.793 1.00 52.19 341 HIS A N 1
ATOM 2815 C CA . HIS A 1 341 ? -9.237 6.257 18.987 1.00 52.19 341 HIS A CA 1
ATOM 2816 C C . HIS A 1 341 ? -8.816 7.291 20.036 1.00 52.19 341 HIS A C 1
ATOM 2818 O O . HIS A 1 341 ? -9.189 7.162 21.194 1.00 52.19 341 HIS A O 1
ATOM 2824 N N . ARG A 1 342 ? -8.140 8.372 19.622 1.00 53.41 342 ARG A N 1
ATOM 2825 C CA . ARG A 1 342 ? -7.748 9.466 20.520 1.00 53.41 342 ARG A CA 1
ATOM 2826 C C . ARG A 1 342 ? -8.964 10.167 21.135 1.00 53.41 342 ARG A C 1
ATOM 2828 O O . ARG A 1 342 ? -8.958 10.378 22.336 1.00 53.41 342 ARG A O 1
ATOM 2835 N N . LEU A 1 343 ? -10.010 10.440 20.346 1.00 58.59 343 LEU A N 1
ATOM 2836 C CA . LEU A 1 343 ? -11.268 11.024 20.835 1.00 58.59 343 LEU A CA 1
ATOM 2837 C C . LEU A 1 343 ? -12.016 10.096 21.805 1.00 58.59 343 LEU A C 1
ATOM 2839 O O . LEU A 1 343 ? -12.592 10.575 22.776 1.00 58.59 343 LEU A O 1
ATOM 2843 N N . ARG A 1 344 ? -11.992 8.775 21.569 1.00 55.94 344 ARG A N 1
ATOM 2844 C CA . ARG A 1 344 ? -12.582 7.793 22.494 1.00 55.94 344 ARG A CA 1
ATOM 2845 C C . ARG A 1 344 ? -11.811 7.691 23.802 1.00 55.94 344 ARG A C 1
ATOM 2847 O O . ARG A 1 344 ? -12.447 7.638 24.841 1.00 55.94 344 ARG A O 1
ATOM 2854 N N . ASN A 1 345 ? -10.481 7.715 23.761 1.00 52.25 345 ASN A N 1
ATOM 2855 C CA . ASN A 1 345 ? -9.678 7.652 24.981 1.00 52.25 345 ASN A CA 1
ATOM 2856 C C . ASN A 1 345 ? -9.847 8.923 25.826 1.00 52.25 345 ASN A C 1
ATOM 2858 O O . ASN A 1 345 ? -10.034 8.805 27.026 1.00 52.25 345 ASN A O 1
ATOM 2862 N N . THR A 1 346 ? -9.905 10.113 25.215 1.00 62.81 346 THR A N 1
ATOM 2863 C CA . THR A 1 346 ? -10.203 11.352 25.961 1.00 62.81 346 THR A CA 1
ATOM 2864 C C . THR A 1 346 ? -11.621 11.385 26.532 1.00 62.81 346 THR A C 1
ATOM 2866 O O . THR A 1 346 ? -11.827 11.952 27.595 1.00 62.81 346 THR A O 1
ATOM 2869 N N . ALA A 1 347 ? -12.601 10.785 25.845 1.00 59.06 347 ALA A N 1
ATOM 2870 C CA . ALA A 1 347 ? -13.967 10.690 26.362 1.00 59.06 347 ALA A CA 1
ATOM 2871 C C . ALA A 1 347 ? -14.069 9.690 27.526 1.00 59.06 347 ALA A C 1
ATOM 2873 O O . ALA A 1 347 ? -14.780 9.955 28.484 1.00 59.06 347 ALA A O 1
ATOM 2874 N N . LEU A 1 348 ? -13.340 8.570 27.463 1.00 56.53 348 LEU A N 1
ATOM 2875 C CA . LEU A 1 348 ? -13.263 7.601 28.561 1.00 56.53 348 LEU A CA 1
ATOM 2876 C C . LEU A 1 348 ? -12.542 8.187 29.781 1.00 56.53 348 LEU A C 1
ATOM 2878 O O . LEU A 1 348 ? -13.050 8.059 30.884 1.00 56.53 348 LEU A O 1
ATOM 2882 N N . GLU A 1 349 ? -11.439 8.918 29.583 1.00 65.56 349 GLU A N 1
ATOM 2883 C CA . GLU A 1 349 ? -10.753 9.634 30.670 1.00 65.56 349 GLU A CA 1
ATOM 2884 C C . GLU A 1 349 ? -11.656 10.689 31.333 1.00 65.56 349 GLU A C 1
ATOM 2886 O O . GLU A 1 349 ? -11.600 10.863 32.544 1.00 65.56 349 GLU A O 1
ATOM 2891 N N . GLN A 1 350 ? -12.513 11.381 30.572 1.00 63.50 350 GLN A N 1
ATOM 2892 C CA . GLN A 1 350 ? -13.479 12.333 31.137 1.00 63.50 350 GLN A CA 1
ATOM 2893 C C . GLN A 1 350 ? -14.601 11.647 31.926 1.00 63.50 350 GLN A C 1
ATOM 2895 O O . GLN A 1 350 ? -14.983 12.157 32.974 1.00 63.50 350 GLN A O 1
ATOM 2900 N N . ILE A 1 351 ? -15.092 10.496 31.457 1.00 64.69 351 ILE A N 1
ATOM 2901 C CA . ILE A 1 351 ? -16.122 9.714 32.157 1.00 64.69 351 ILE A CA 1
ATOM 2902 C C . ILE A 1 351 ? -15.567 9.130 33.461 1.00 64.69 351 ILE A C 1
ATOM 2904 O O . ILE A 1 351 ? -16.237 9.225 34.483 1.00 64.69 351 ILE A O 1
ATOM 2908 N N . ASP A 1 352 ? -14.336 8.606 33.456 1.00 62.41 352 ASP A N 1
ATOM 2909 C CA . ASP A 1 352 ? -13.688 8.088 34.670 1.00 62.41 352 ASP A CA 1
ATOM 2910 C C . ASP A 1 352 ? -13.488 9.202 35.719 1.00 62.41 352 ASP A C 1
ATOM 2912 O O . ASP A 1 352 ? -13.714 8.985 36.908 1.00 62.41 352 ASP A O 1
ATOM 2916 N N . ILE A 1 353 ? -13.133 10.424 35.290 1.00 68.38 353 ILE A N 1
ATOM 2917 C CA . ILE A 1 353 ? -12.994 11.587 36.188 1.00 68.38 353 ILE A CA 1
ATOM 2918 C C . ILE A 1 353 ? -14.354 12.037 36.748 1.00 68.38 353 ILE A C 1
ATOM 2920 O O . ILE A 1 353 ? -14.438 12.409 37.920 1.00 68.38 353 ILE A O 1
ATOM 2924 N N . GLU A 1 354 ? -15.416 12.028 35.936 1.00 69.62 354 GLU A N 1
ATOM 2925 C CA . GLU A 1 354 ? -16.772 12.381 36.382 1.00 69.62 354 GLU A CA 1
ATOM 2926 C C . GLU A 1 354 ? -17.365 11.327 37.332 1.00 69.62 354 GLU A C 1
ATOM 2928 O O . GLU A 1 354 ? -17.992 11.702 38.325 1.00 69.62 354 GLU A O 1
ATOM 2933 N N . GLU A 1 355 ? -17.133 10.032 37.084 1.00 67.38 355 GLU A N 1
ATOM 2934 C CA . GLU A 1 355 ? -17.543 8.948 37.990 1.00 67.38 355 GLU A CA 1
ATOM 2935 C C . GLU A 1 355 ? -16.794 9.013 39.329 1.00 67.38 355 GLU A C 1
ATOM 2937 O O . GLU A 1 355 ? -17.430 8.902 40.380 1.00 67.38 355 GLU A O 1
ATOM 2942 N N . ASP A 1 356 ? -15.481 9.267 39.320 1.00 65.69 356 ASP A N 1
ATOM 2943 C CA . ASP A 1 356 ? -14.700 9.437 40.553 1.00 65.69 356 ASP A CA 1
ATOM 2944 C C . ASP A 1 356 ? -15.185 10.655 41.362 1.00 65.69 356 ASP A C 1
ATOM 2946 O O . ASP A 1 356 ? -15.359 10.563 42.581 1.00 65.69 356 ASP A O 1
ATOM 2950 N N . HIS A 1 357 ? -15.490 11.777 40.697 1.00 69.44 357 HIS A N 1
ATOM 2951 C CA . HIS A 1 357 ? -16.064 12.958 41.352 1.00 69.44 357 HIS A CA 1
ATOM 2952 C C . HIS A 1 357 ? -17.455 12.690 41.945 1.00 69.44 357 HIS A C 1
ATOM 2954 O O . HIS A 1 357 ? -17.723 13.107 43.075 1.00 69.44 357 HIS A O 1
ATOM 2960 N N . ALA A 1 358 ? -18.329 11.984 41.221 1.00 67.44 358 ALA A N 1
ATOM 2961 C CA . ALA A 1 358 ? -19.666 11.634 41.698 1.00 67.44 358 ALA A CA 1
ATOM 2962 C C . ALA A 1 358 ? -19.608 10.692 42.912 1.00 67.44 358 ALA A C 1
ATOM 2964 O O . ALA A 1 358 ? -20.305 10.919 43.904 1.00 67.44 358 ALA A O 1
ATOM 2965 N N . GLN A 1 359 ? -18.721 9.693 42.879 1.00 66.50 359 GLN A N 1
ATOM 2966 C CA . GLN A 1 359 ? -18.527 8.757 43.988 1.00 66.50 359 GLN A CA 1
ATOM 2967 C C . GLN A 1 359 ? -17.981 9.463 45.236 1.00 66.50 359 GLN A C 1
ATOM 2969 O O . GLN A 1 359 ? -18.366 9.148 46.363 1.00 66.50 359 GLN A O 1
ATOM 2974 N N . GLN A 1 360 ? -17.096 10.443 45.055 1.00 68.12 360 GLN A N 1
ATOM 2975 C CA . GLN A 1 360 ? -16.526 11.222 46.152 1.00 68.12 360 GLN A CA 1
ATOM 2976 C C . GLN A 1 360 ? -17.572 12.132 46.814 1.00 68.12 360 GLN A C 1
ATOM 2978 O O . GLN A 1 360 ? -17.584 12.269 48.038 1.00 68.12 360 GLN A O 1
ATOM 2983 N N . GLN A 1 361 ? -18.496 12.675 46.022 1.00 71.12 361 GLN A N 1
ATOM 2984 C CA . GLN A 1 361 ? -19.604 13.498 46.499 1.00 71.12 361 GLN A CA 1
ATOM 2985 C C . GLN A 1 361 ? -20.670 12.666 47.235 1.00 71.12 361 GLN A C 1
ATOM 2987 O O . GLN A 1 361 ? -21.185 13.093 48.268 1.00 71.12 361 GLN A O 1
ATOM 2992 N N . GLU A 1 362 ? -20.954 11.450 46.762 1.00 73.25 362 GLU A N 1
ATOM 2993 C CA . GLU A 1 362 ? -21.841 10.497 47.443 1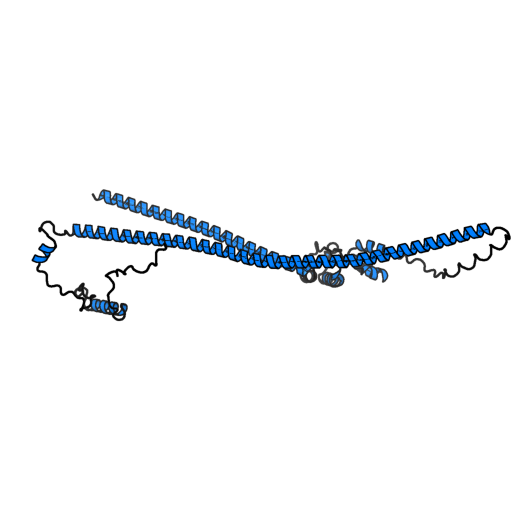.00 73.25 362 GLU A CA 1
ATOM 2994 C C . GLU A 1 362 ? -21.258 10.058 48.799 1.00 73.25 362 GLU A C 1
ATOM 2996 O O . GLU A 1 362 ? -21.953 10.095 49.817 1.00 73.25 362 GLU A O 1
ATOM 3001 N N . ASN A 1 363 ? -19.952 9.772 48.844 1.00 69.38 363 ASN A N 1
ATOM 3002 C CA . ASN A 1 363 ? -19.244 9.437 50.082 1.00 69.38 363 ASN A CA 1
ATOM 3003 C C . ASN A 1 363 ? -19.261 10.591 51.106 1.00 69.38 363 ASN A C 1
ATOM 3005 O O . ASN A 1 363 ? -19.403 10.343 52.303 1.00 69.38 363 ASN A O 1
ATOM 3009 N N . GLU A 1 364 ? -19.142 11.853 50.671 1.00 74.75 364 GLU A N 1
ATOM 3010 C CA . GLU A 1 364 ? -19.264 13.021 51.563 1.00 74.75 364 GLU A CA 1
ATOM 3011 C C . GLU A 1 364 ? -20.676 13.170 52.144 1.00 74.75 364 GLU A C 1
ATOM 3013 O O . GLU A 1 364 ? -20.827 13.467 53.334 1.00 74.75 364 GLU A O 1
ATOM 3018 N N . VAL A 1 365 ? -21.711 12.936 51.332 1.00 78.25 365 VAL A N 1
ATOM 3019 C CA . VAL A 1 365 ? -23.112 12.983 51.777 1.00 78.25 365 VAL A CA 1
ATOM 3020 C C . VAL A 1 365 ? -23.402 11.867 52.782 1.00 78.25 365 VAL A C 1
ATOM 3022 O O . VAL A 1 365 ? -24.045 12.115 53.806 1.00 78.25 365 VAL A O 1
ATOM 3025 N N . GLU A 1 366 ? -22.897 10.654 52.548 1.00 73.06 366 GLU A N 1
ATOM 3026 C CA . GLU A 1 366 ? -23.010 9.560 53.516 1.00 73.06 366 GLU A CA 1
ATOM 3027 C C . GLU A 1 366 ? -22.293 9.881 54.833 1.00 73.06 366 GLU A C 1
ATOM 3029 O O . GLU A 1 366 ? -22.860 9.648 55.905 1.00 73.06 366 GLU A O 1
ATOM 3034 N N . LEU A 1 367 ? -21.102 10.486 54.779 1.00 69.50 367 LEU A N 1
ATOM 3035 C CA . LEU A 1 367 ? -20.354 10.890 55.973 1.00 69.50 367 LEU A CA 1
ATOM 3036 C C . LEU A 1 367 ? -21.111 11.951 56.789 1.00 69.50 367 LEU A C 1
ATOM 3038 O O . LEU A 1 367 ? -21.200 11.852 58.014 1.00 69.50 367 LEU A O 1
ATOM 3042 N N . GLN A 1 368 ? -21.699 12.944 56.115 1.00 75.31 368 GLN A N 1
ATOM 3043 C CA . GLN A 1 368 ? -22.532 13.984 56.733 1.00 75.31 368 GLN A CA 1
ATOM 3044 C C . GLN A 1 368 ? -23.789 13.396 57.383 1.00 75.31 368 GLN A C 1
ATOM 3046 O O . GLN A 1 368 ? -24.130 13.744 58.518 1.00 75.31 368 GLN A O 1
ATOM 3051 N N . ASN A 1 369 ? -24.454 12.461 56.703 1.00 75.94 369 ASN A N 1
ATOM 3052 C CA . ASN A 1 369 ? -25.610 11.757 57.250 1.00 75.94 369 ASN A CA 1
ATOM 3053 C C . ASN A 1 369 ? -25.232 10.932 58.484 1.00 75.94 369 ASN A C 1
ATOM 3055 O O . ASN A 1 369 ? -25.969 10.936 59.472 1.00 75.94 369 ASN A O 1
ATOM 3059 N N . TRP A 1 370 ? -24.071 10.276 58.459 1.00 72.62 370 TRP A N 1
ATOM 3060 C CA . TRP A 1 370 ? -23.570 9.485 59.580 1.00 72.62 370 TRP A CA 1
ATOM 3061 C C . TRP A 1 370 ? -23.247 10.357 60.800 1.00 72.62 370 TRP A C 1
ATOM 3063 O O . TRP A 1 370 ? -23.703 10.060 61.904 1.00 72.62 370 TRP A O 1
ATOM 3073 N N . LEU A 1 371 ? -22.558 11.484 60.595 1.00 72.25 371 LEU A N 1
ATOM 3074 C CA . LEU A 1 371 ? -22.264 12.468 61.644 1.00 72.25 371 LEU A CA 1
ATOM 3075 C C . LEU A 1 371 ? -23.545 13.080 62.234 1.00 72.25 371 LEU A C 1
ATOM 3077 O O . LEU A 1 371 ? -23.657 13.234 63.450 1.00 72.25 371 LEU A O 1
ATOM 3081 N N . SER A 1 372 ? -24.546 13.368 61.397 1.00 76.56 372 SER A N 1
ATOM 3082 C CA . SER A 1 372 ? -25.862 13.842 61.847 1.00 76.56 372 SER A CA 1
ATOM 3083 C C . SER A 1 372 ? -26.581 12.802 62.716 1.00 76.56 372 SER A C 1
ATOM 3085 O O . SER A 1 372 ? -27.157 13.136 63.757 1.00 76.56 372 SER A O 1
ATOM 3087 N N . TYR A 1 373 ? -26.509 11.527 62.326 1.00 66.69 373 TYR A N 1
ATOM 3088 C CA . TYR A 1 373 ? -27.073 10.415 63.091 1.00 66.69 373 TYR A CA 1
ATOM 3089 C C . TYR A 1 373 ? -26.368 10.238 64.441 1.00 66.69 373 TYR A C 1
ATOM 3091 O O . TYR A 1 373 ? -27.027 10.068 65.469 1.00 66.69 373 TYR A O 1
ATOM 3099 N N . GLU A 1 374 ? -25.038 10.335 64.462 1.00 71.81 374 GLU A N 1
ATOM 3100 C CA . GLU A 1 374 ? -24.234 10.243 65.681 1.00 71.81 374 GLU A CA 1
ATOM 3101 C C . GLU A 1 374 ? -24.527 11.404 66.650 1.00 71.81 374 GLU A C 1
ATOM 3103 O O . GLU A 1 374 ? -24.696 11.185 67.852 1.00 71.81 374 GLU A O 1
ATOM 3108 N N . SER A 1 375 ? -24.668 12.633 66.141 1.00 70.94 375 SER A N 1
ATOM 3109 C CA . SER A 1 375 ? -25.077 13.794 66.943 1.00 70.94 375 SER A CA 1
ATOM 3110 C C . SER A 1 375 ? -26.479 13.639 67.535 1.00 70.94 375 SER A C 1
ATOM 3112 O O . SER A 1 375 ? -26.684 14.000 68.693 1.00 70.94 375 SER A O 1
ATOM 3114 N N . ARG A 1 376 ? -27.436 13.072 66.787 1.00 72.62 376 ARG A N 1
ATOM 3115 C CA . ARG A 1 376 ? -28.794 12.793 67.292 1.00 72.62 376 ARG A CA 1
ATOM 3116 C C . ARG A 1 376 ? -28.800 11.724 68.381 1.00 72.62 376 ARG A C 1
ATOM 3118 O O . ARG A 1 376 ? -29.525 11.863 69.360 1.00 72.62 376 ARG A O 1
ATOM 3125 N N . LEU A 1 377 ? -27.967 10.692 68.249 1.00 62.81 377 LEU A N 1
ATOM 3126 C CA . LEU A 1 377 ? -27.823 9.651 69.271 1.00 62.81 377 LEU A CA 1
ATOM 3127 C C . LEU A 1 377 ? -27.200 10.190 70.567 1.00 62.81 377 LEU A C 1
ATOM 3129 O O . LEU A 1 377 ? -27.619 9.785 71.646 1.00 62.81 377 LEU A O 1
ATOM 3133 N N . LYS A 1 378 ? -26.263 11.143 70.478 1.00 70.50 378 LYS A N 1
ATOM 3134 C CA . LYS A 1 378 ? -25.665 11.814 71.649 1.00 70.50 378 LYS A CA 1
ATOM 3135 C C . LYS A 1 378 ? -26.616 12.773 72.382 1.00 70.50 378 LYS A C 1
ATOM 3137 O O . LYS A 1 378 ? -26.304 13.155 73.499 1.00 70.50 378 LYS A O 1
ATOM 3142 N N . GLN A 1 379 ? -27.735 13.175 71.774 1.00 65.19 379 GLN A N 1
ATOM 3143 C CA . GLN A 1 379 ? -28.758 14.023 72.410 1.00 65.19 379 GLN A CA 1
ATOM 3144 C C . GLN A 1 379 ? -29.909 13.228 73.054 1.00 65.19 379 GLN A C 1
ATOM 3146 O O . GLN A 1 379 ? -30.739 13.819 73.739 1.00 65.19 379 GLN A O 1
ATOM 3151 N N . LEU A 1 380 ? -29.988 11.916 72.807 1.00 54.88 380 LEU A N 1
ATOM 3152 C CA . LEU A 1 380 ? -31.066 11.032 73.278 1.00 54.88 380 LEU A CA 1
ATOM 3153 C C . LEU A 1 380 ? -30.663 10.133 74.463 1.00 54.88 380 LEU A C 1
ATOM 3155 O O . LEU A 1 380 ? -31.469 9.309 74.893 1.00 54.88 380 LEU A O 1
ATOM 3159 N N . GLY A 1 381 ? -29.443 10.281 74.980 1.00 44.41 381 GLY A N 1
ATOM 3160 C CA . GLY A 1 381 ? -28.991 9.728 76.262 1.00 44.41 381 GLY A CA 1
ATOM 3161 C C . GLY A 1 381 ? -28.631 10.859 77.206 1.00 44.41 381 GLY A C 1
ATOM 3162 O O . GLY A 1 381 ? -28.788 10.650 78.427 1.00 44.41 381 GLY A O 1
#

pLDDT: mean 72.72, std 20.29, range [29.03, 97.69]